Protein AF-A0A847HMN7-F1 (afdb_monomer_lite)

Secondary structure (DSSP, 8-state):
-----TTS-HHHHHHHHHHHHHHHHHHHHHHHHHTT-TTS-STT-------S-TT-HHHHHHHHIIIIIHHHHHHHHTT---EEEE-SSS-HHHHHHHHHHHHHHHGGGEEEEEE-TTS-EEEETHHHHHHHHHHHHHHHHHHHTT-HHHHHHHHHTTT--STTHHHHHHHHHHHHHHTTT-HHHHHHHHHHHGGG-GGGHHHHHHHHHHHHHHTTGGG-TTHHHHHHHHHHHHHHHHHHTT-HHHHHHHHHHHHHHHHHHHHHHHH--------STT--HHHHHHHHH-HHHHHHHHHTT--TTS--HHHHHHHHHHHHHHS---HHHHHHHHHHHHHHHHTHHHHHHHHHSTTTT------GGGS-TTHHHHHHHHHHHTT---TTHHHHHHHHHHHHH-

Radius of gyration: 33.46 Å; chains: 1; bounding box: 68×36×111 Å

Structure (mmCIF, N/CA/C/O backbone):
data_AF-A0A847HMN7-F1
#
_entry.id   AF-A0A847HMN7-F1
#
loop_
_atom_site.group_PDB
_atom_site.id
_atom_site.type_symbol
_atom_site.label_atom_id
_atom_site.label_alt_id
_atom_site.label_comp_id
_atom_site.label_asym_id
_atom_site.label_entity_id
_atom_site.label_seq_id
_atom_site.pdbx_PDB_ins_code
_atom_site.Cartn_x
_atom_site.Cartn_y
_atom_site.Cartn_z
_atom_site.occupancy
_atom_site.B_iso_or_equiv
_atom_site.auth_seq_id
_atom_site.auth_comp_id
_atom_site.auth_asym_id
_atom_site.auth_atom_id
_atom_site.pdbx_PDB_model_num
ATOM 1 N N . MET A 1 1 ? 18.621 6.055 -52.988 1.00 36.50 1 MET A N 1
ATOM 2 C CA . MET A 1 1 ? 18.110 5.891 -54.364 1.00 36.50 1 MET A CA 1
ATOM 3 C C . MET A 1 1 ? 19.294 6.076 -55.290 1.00 36.50 1 MET A C 1
ATOM 5 O O . MET A 1 1 ? 20.127 6.913 -54.981 1.00 36.50 1 MET A O 1
ATOM 9 N N . THR A 1 2 ? 19.431 5.254 -56.323 1.00 37.97 2 THR A N 1
ATOM 10 C CA . THR A 1 2 ? 20.489 5.400 -57.330 1.00 37.97 2 THR A CA 1
ATOM 11 C C . THR A 1 2 ? 20.036 6.397 -58.395 1.00 37.97 2 THR A C 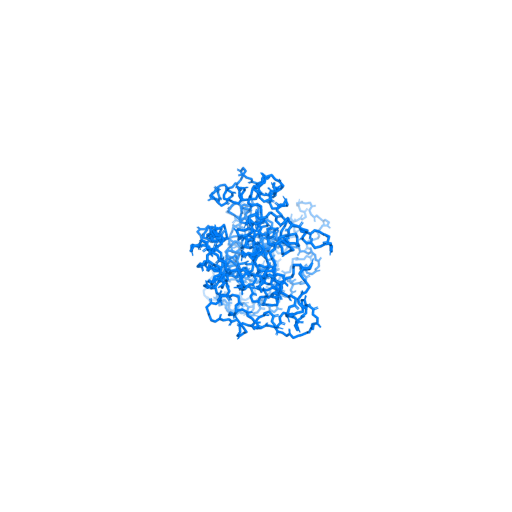1
ATOM 13 O O . THR A 1 2 ? 18.900 6.291 -58.856 1.00 37.97 2 THR A O 1
ATOM 16 N N . ASP A 1 3 ? 20.913 7.319 -58.796 1.00 46.00 3 ASP A N 1
ATOM 17 C CA . ASP A 1 3 ? 20.682 8.338 -59.836 1.00 46.00 3 ASP A CA 1
ATOM 18 C C . ASP A 1 3 ? 20.681 7.722 -61.248 1.00 46.00 3 ASP A C 1
ATOM 20 O O . ASP A 1 3 ? 21.507 8.054 -62.097 1.00 46.00 3 ASP A O 1
ATOM 24 N N . GLN A 1 4 ? 19.796 6.755 -61.498 1.00 49.00 4 GLN A N 1
ATOM 25 C CA . GLN A 1 4 ? 19.669 6.120 -62.809 1.00 49.00 4 GLN A CA 1
ATOM 26 C C . GLN A 1 4 ? 18.448 6.656 -63.575 1.00 49.00 4 GLN A C 1
ATOM 28 O O . GLN A 1 4 ? 17.378 6.808 -62.978 1.00 49.00 4 GLN A O 1
ATOM 33 N N . PRO A 1 5 ? 18.591 6.932 -64.888 1.00 50.81 5 PRO A N 1
ATOM 34 C CA . PRO A 1 5 ? 17.522 7.473 -65.727 1.00 50.81 5 PRO A CA 1
ATOM 35 C C . PRO A 1 5 ? 16.294 6.547 -65.782 1.00 50.81 5 PRO A C 1
ATOM 37 O O . PRO A 1 5 ? 16.408 5.324 -65.664 1.00 50.81 5 PRO A O 1
ATOM 40 N N . GLU A 1 6 ? 15.106 7.134 -65.972 1.00 54.38 6 GLU A N 1
ATOM 41 C CA . GLU A 1 6 ? 13.805 6.446 -65.876 1.00 54.38 6 GLU A CA 1
ATOM 42 C C . GLU A 1 6 ? 13.647 5.237 -66.817 1.00 54.38 6 GLU A C 1
ATOM 44 O O . GLU A 1 6 ? 12.849 4.346 -66.525 1.00 54.38 6 GLU A O 1
ATOM 49 N N . GLU A 1 7 ? 14.452 5.166 -67.880 1.00 53.78 7 GLU A N 1
ATOM 50 C CA . GLU A 1 7 ? 14.444 4.124 -68.915 1.00 53.78 7 GLU A CA 1
ATOM 51 C C . GLU A 1 7 ? 14.971 2.752 -68.452 1.00 53.78 7 GLU A C 1
ATOM 53 O O . GLU A 1 7 ? 14.751 1.745 -69.130 1.00 53.78 7 GLU A O 1
ATOM 58 N N . VAL A 1 8 ? 15.626 2.662 -67.287 1.00 54.75 8 VAL A N 1
ATOM 59 C CA . VAL A 1 8 ? 16.021 1.367 -66.712 1.00 54.75 8 VAL A CA 1
ATOM 60 C C . VAL A 1 8 ? 14.763 0.644 -66.220 1.00 54.75 8 VAL A C 1
ATOM 62 O O . VAL A 1 8 ? 14.203 0.962 -65.163 1.00 54.75 8 VAL A O 1
ATOM 65 N N . GLY A 1 9 ? 14.304 -0.316 -67.031 1.00 49.22 9 GLY A N 1
ATOM 66 C CA . GLY A 1 9 ? 13.054 -1.048 -66.842 1.00 49.22 9 GLY A CA 1
ATOM 67 C C . GLY A 1 9 ? 12.880 -1.596 -65.423 1.00 49.22 9 GLY A C 1
ATOM 68 O O . GLY A 1 9 ? 13.834 -2.042 -64.783 1.00 49.22 9 GLY A O 1
ATOM 69 N N . SER A 1 10 ? 11.634 -1.603 -64.942 1.00 52.94 10 SER A N 1
ATOM 70 C CA . SER A 1 10 ? 11.251 -2.004 -63.575 1.00 52.94 10 SER A CA 1
ATOM 71 C C . SER A 1 10 ? 11.845 -3.344 -63.109 1.00 52.94 10 SER A C 1
ATOM 73 O O . SER A 1 10 ? 12.100 -3.509 -61.918 1.00 52.94 10 SER A O 1
ATOM 75 N N . LYS A 1 11 ? 12.141 -4.263 -64.042 1.00 46.50 11 LYS A N 1
ATOM 76 C CA . LYS A 1 11 ? 12.816 -5.552 -63.800 1.00 46.50 11 LYS A CA 1
ATOM 77 C C . LYS A 1 11 ? 14.248 -5.435 -63.260 1.00 46.50 11 LYS A C 1
ATOM 79 O O . LYS A 1 11 ? 14.636 -6.266 -62.443 1.00 46.50 11 LYS A O 1
ATOM 84 N N . HIS A 1 12 ? 15.021 -4.437 -63.687 1.00 48.88 12 HIS A N 1
ATOM 85 C CA . HIS A 1 12 ? 16.410 -4.254 -63.242 1.00 48.88 12 HIS A CA 1
ATOM 86 C C . HIS A 1 12 ? 16.479 -3.589 -61.858 1.00 48.88 12 HIS A C 1
ATOM 88 O O . HIS A 1 12 ? 17.286 -3.975 -61.015 1.00 48.88 12 HIS A O 1
ATOM 94 N N . ARG A 1 13 ? 15.524 -2.701 -61.543 1.00 50.50 13 ARG A N 1
ATOM 95 C CA . ARG A 1 13 ? 15.425 -2.058 -60.217 1.00 50.50 13 ARG A CA 1
ATOM 96 C C . ARG A 1 13 ? 15.238 -3.067 -59.074 1.00 50.50 13 ARG A C 1
ATOM 98 O O . ARG A 1 13 ? 15.765 -2.863 -57.981 1.00 50.50 13 ARG A O 1
ATOM 105 N N . SER A 1 14 ? 14.510 -4.163 -59.316 1.00 51.00 14 SER A N 1
ATOM 106 C CA . SER A 1 14 ? 14.288 -5.226 -58.323 1.00 51.00 14 SER A CA 1
ATOM 107 C C . SER A 1 14 ? 15.491 -6.159 -58.116 1.00 51.00 14 SER A C 1
ATOM 109 O O . SER A 1 14 ? 15.653 -6.686 -57.017 1.00 51.00 14 SER A O 1
ATOM 111 N N . SER A 1 15 ? 16.342 -6.368 -59.130 1.00 52.03 15 SER A N 1
ATOM 112 C CA . SER A 1 15 ? 17.516 -7.256 -59.038 1.00 52.03 15 SER A CA 1
ATOM 113 C C . SER A 1 15 ? 18.744 -6.570 -58.442 1.00 52.03 15 SER A C 1
ATOM 115 O O . SER A 1 15 ? 19.517 -7.205 -57.725 1.00 52.03 15 SER A O 1
ATOM 117 N N . ASP A 1 16 ? 18.913 -5.271 -58.685 1.00 57.72 16 ASP A N 1
ATOM 118 C CA . ASP A 1 16 ? 20.148 -4.561 -58.335 1.00 57.72 16 ASP A CA 1
ATOM 119 C C . ASP A 1 16 ? 20.355 -4.471 -56.820 1.00 57.72 16 ASP A C 1
ATOM 121 O O . ASP A 1 16 ? 21.456 -4.702 -56.321 1.00 57.72 16 ASP A O 1
ATOM 125 N N . THR A 1 17 ? 19.280 -4.254 -56.056 1.00 63.94 17 THR A N 1
ATOM 126 C CA . THR A 1 17 ? 19.343 -4.211 -54.583 1.00 63.94 17 THR A CA 1
ATOM 127 C C . THR A 1 17 ? 19.784 -5.554 -53.981 1.00 63.94 17 THR A C 1
ATOM 129 O O . THR A 1 17 ? 20.531 -5.581 -53.000 1.00 63.94 17 THR A O 1
ATOM 132 N N . LEU A 1 18 ? 19.384 -6.680 -54.587 1.00 63.62 18 LEU A N 1
ATOM 133 C CA . LEU A 1 18 ? 19.810 -8.016 -54.154 1.00 63.62 18 LEU A CA 1
ATOM 134 C C . LEU A 1 18 ? 21.298 -8.249 -54.446 1.00 63.62 18 LEU A C 1
ATOM 136 O O . LEU A 1 18 ? 22.014 -8.777 -53.593 1.00 63.62 18 LEU A O 1
ATOM 140 N N . HIS A 1 19 ? 21.781 -7.808 -55.610 1.00 73.00 19 HIS A N 1
ATOM 141 C CA . HIS A 1 19 ? 23.199 -7.889 -55.965 1.00 73.00 19 HIS A CA 1
ATOM 142 C C . HIS A 1 19 ? 24.072 -6.996 -55.075 1.00 73.00 19 HIS A C 1
ATOM 144 O O . HIS A 1 19 ? 25.121 -7.444 -54.610 1.00 73.00 19 HIS A O 1
ATOM 150 N N . PHE A 1 20 ? 23.616 -5.789 -54.725 1.00 72.88 20 PHE A N 1
ATOM 151 C CA . PHE A 1 20 ? 24.291 -4.958 -53.723 1.00 72.88 20 PHE A CA 1
ATOM 152 C C . PHE A 1 20 ? 24.350 -5.640 -52.352 1.00 72.88 20 PHE A C 1
ATOM 154 O O . PHE A 1 20 ? 25.406 -5.639 -51.723 1.00 72.88 20 PHE A O 1
ATOM 161 N N . GLY A 1 21 ? 23.269 -6.293 -51.911 1.00 74.31 21 GLY A N 1
ATOM 162 C CA . GLY A 1 21 ? 23.272 -7.085 -50.676 1.00 74.31 21 GLY A CA 1
ATOM 163 C C . GLY A 1 21 ? 24.317 -8.209 -50.687 1.00 74.31 21 GLY A C 1
ATOM 164 O O . GLY A 1 21 ? 25.021 -8.420 -49.697 1.00 74.31 21 GLY A O 1
ATOM 165 N N . GLN A 1 22 ? 24.478 -8.897 -51.822 1.00 78.94 22 GLN A N 1
ATOM 166 C CA . GLN A 1 22 ? 25.507 -9.929 -52.004 1.00 78.94 22 GLN A CA 1
ATOM 167 C C . GLN A 1 22 ? 26.929 -9.347 -51.962 1.00 78.94 22 GLN A C 1
ATOM 169 O O . GLN A 1 22 ? 27.802 -9.921 -51.311 1.00 78.94 22 GLN A O 1
ATOM 174 N N . ILE A 1 23 ? 27.159 -8.192 -52.592 1.00 80.75 23 ILE A N 1
ATOM 175 C CA . ILE A 1 23 ? 28.454 -7.494 -52.557 1.00 80.75 23 ILE A CA 1
ATOM 176 C C . ILE A 1 23 ? 28.788 -7.053 -51.127 1.00 80.75 23 ILE A C 1
ATOM 178 O O . ILE A 1 23 ? 29.887 -7.325 -50.643 1.00 80.75 23 ILE A O 1
ATOM 182 N N . ILE A 1 24 ? 27.833 -6.441 -50.419 1.00 78.25 24 ILE A N 1
ATOM 183 C CA . ILE A 1 24 ? 27.992 -6.030 -49.017 1.00 78.25 24 ILE A CA 1
ATOM 184 C C . ILE A 1 24 ? 28.368 -7.233 -48.149 1.00 78.25 24 ILE A C 1
ATOM 186 O O . ILE A 1 24 ? 29.303 -7.149 -47.355 1.00 78.25 24 ILE A O 1
ATOM 190 N N . LYS A 1 25 ? 27.702 -8.380 -48.337 1.00 81.06 25 LYS A N 1
ATOM 191 C CA . LYS A 1 25 ? 28.021 -9.620 -47.618 1.00 81.06 25 LYS A CA 1
ATOM 192 C C . LYS A 1 25 ? 29.473 -10.065 -47.832 1.00 81.06 25 LYS A C 1
ATOM 194 O O . LYS A 1 25 ? 30.135 -10.446 -46.866 1.00 81.06 25 LYS A O 1
ATOM 199 N N . ILE A 1 26 ? 29.979 -9.998 -49.065 1.00 81.62 26 ILE A N 1
ATOM 200 C CA . ILE A 1 26 ? 31.374 -10.342 -49.383 1.00 81.62 26 ILE A CA 1
ATOM 201 C C . ILE A 1 26 ? 32.341 -9.370 -48.694 1.00 81.62 26 ILE A C 1
ATOM 203 O O . ILE A 1 26 ? 33.281 -9.810 -48.028 1.00 81.62 26 ILE A O 1
ATOM 207 N N . LEU A 1 27 ? 32.101 -8.062 -48.824 1.00 82.31 27 LEU A N 1
ATOM 208 C CA . LEU A 1 27 ? 32.970 -7.020 -48.269 1.00 82.31 27 LEU A CA 1
ATOM 209 C C . LEU A 1 27 ? 33.026 -7.069 -46.738 1.00 82.31 27 LEU A C 1
ATOM 211 O O . LEU A 1 27 ? 34.116 -7.039 -46.165 1.00 82.31 27 LEU A O 1
ATOM 215 N N . LEU A 1 28 ? 31.876 -7.234 -46.078 1.00 78.31 28 LEU A N 1
ATOM 216 C CA . LEU A 1 28 ? 31.811 -7.407 -44.627 1.00 78.31 28 LEU A CA 1
ATOM 217 C C . LEU A 1 28 ? 32.608 -8.637 -44.192 1.00 78.31 28 LEU A C 1
ATOM 219 O O . LEU A 1 28 ? 33.440 -8.539 -43.295 1.00 78.31 28 LEU A O 1
ATOM 223 N N . GLY A 1 29 ? 32.430 -9.780 -44.863 1.00 77.81 29 GLY A N 1
ATOM 224 C CA . GLY A 1 29 ? 33.186 -10.995 -44.551 1.00 77.81 29 GLY A CA 1
ATOM 225 C C . GLY A 1 29 ? 34.707 -10.802 -44.630 1.00 77.81 29 GLY A C 1
ATOM 226 O O . GLY A 1 29 ? 35.440 -11.306 -43.779 1.00 77.81 29 GLY A O 1
ATOM 227 N N . GLN A 1 30 ? 35.194 -10.035 -45.610 1.00 80.94 30 GLN A N 1
ATOM 228 C CA . GLN A 1 30 ? 36.615 -9.681 -45.712 1.00 80.94 30 GLN A CA 1
ATOM 229 C C . GLN A 1 30 ? 37.063 -8.751 -44.575 1.00 80.94 30 GLN A C 1
ATOM 231 O O . GLN A 1 30 ? 38.143 -8.942 -44.015 1.00 80.94 30 GLN A O 1
ATOM 236 N N . GLN A 1 31 ? 36.239 -7.767 -44.212 1.00 78.75 31 GLN A N 1
ATOM 237 C CA . GLN A 1 31 ? 36.531 -6.826 -43.132 1.00 78.75 31 GLN A CA 1
ATOM 238 C C . GLN A 1 31 ? 36.591 -7.516 -41.760 1.00 78.75 31 GLN A C 1
ATOM 240 O O . GLN A 1 31 ? 37.542 -7.286 -41.016 1.00 78.75 31 GLN A O 1
ATOM 245 N N . TYR A 1 32 ? 35.657 -8.422 -41.450 1.00 76.69 32 TYR A N 1
ATOM 246 C CA . TYR A 1 32 ? 35.681 -9.216 -40.211 1.00 76.69 32 TYR A CA 1
ATOM 247 C C . TYR A 1 32 ? 36.960 -10.051 -40.081 1.00 76.69 32 TYR A C 1
ATOM 249 O O . TYR A 1 32 ? 37.575 -10.071 -39.014 1.00 76.69 32 TYR A O 1
ATOM 257 N N . LYS A 1 33 ? 37.409 -10.682 -41.178 1.00 76.31 33 LYS A N 1
ATOM 258 C CA . LYS A 1 33 ? 38.685 -11.415 -41.210 1.00 76.31 33 LYS A CA 1
ATOM 259 C C . LYS A 1 33 ? 39.875 -10.503 -40.907 1.00 76.31 33 LYS A C 1
ATOM 261 O O . LYS A 1 33 ? 40.731 -10.874 -40.112 1.00 76.31 33 LYS A O 1
ATOM 266 N N . ARG A 1 34 ? 39.917 -9.305 -41.504 1.00 79.88 34 ARG A N 1
ATOM 267 C CA . ARG A 1 34 ? 40.986 -8.315 -41.260 1.00 79.88 34 ARG A CA 1
ATOM 268 C C . ARG A 1 34 ? 41.031 -7.837 -39.808 1.00 79.88 34 ARG A C 1
ATOM 270 O O . ARG A 1 34 ? 42.115 -7.602 -39.295 1.00 79.88 34 ARG A O 1
ATOM 277 N N . LEU A 1 35 ? 39.877 -7.718 -39.154 1.00 79.50 35 LEU A N 1
ATOM 278 C CA . LEU A 1 35 ? 39.758 -7.294 -37.754 1.00 79.50 35 LEU A CA 1
ATOM 279 C C . LEU A 1 35 ? 40.042 -8.418 -36.736 1.00 79.50 35 LEU A C 1
ATOM 281 O O . LEU A 1 35 ? 39.839 -8.221 -35.543 1.00 79.50 35 LEU A O 1
ATOM 285 N N . GLY A 1 36 ? 40.505 -9.593 -37.178 1.00 74.19 36 GLY A N 1
ATOM 286 C CA . GLY A 1 36 ? 40.869 -10.692 -36.279 1.00 74.19 36 GLY A CA 1
ATOM 287 C C . GLY A 1 36 ? 39.684 -11.506 -35.755 1.00 74.19 36 GLY A C 1
ATOM 288 O O . GLY A 1 36 ? 39.865 -12.360 -34.895 1.00 74.19 36 GLY A O 1
ATOM 289 N N . PHE A 1 37 ? 38.478 -11.322 -36.303 1.00 70.25 37 PHE A N 1
ATOM 290 C CA . PHE A 1 37 ? 37.310 -12.157 -35.986 1.00 70.25 37 PHE A CA 1
ATOM 291 C C . PHE A 1 37 ? 37.278 -13.461 -36.805 1.00 70.25 37 PHE A C 1
ATOM 293 O O . PHE A 1 37 ? 36.212 -14.024 -37.030 1.00 70.25 37 PHE A O 1
ATOM 300 N N . ALA A 1 38 ? 38.434 -13.939 -37.279 1.00 57.97 38 ALA A N 1
ATOM 301 C CA . ALA A 1 38 ? 38.554 -15.015 -38.264 1.00 57.97 38 ALA A CA 1
ATOM 302 C C . ALA A 1 38 ? 37.885 -16.340 -37.839 1.00 57.97 38 ALA A C 1
ATOM 304 O O . ALA A 1 38 ? 37.349 -17.034 -38.702 1.00 57.97 38 ALA A O 1
ATOM 305 N N . ASP A 1 39 ? 37.838 -16.624 -36.532 1.00 56.91 39 ASP A N 1
ATOM 306 C CA . ASP A 1 39 ? 37.254 -17.847 -35.954 1.00 56.91 39 ASP A CA 1
ATOM 307 C C . ASP A 1 39 ? 35.804 -17.669 -35.458 1.00 56.91 39 ASP A C 1
ATOM 309 O O . ASP A 1 39 ? 35.165 -18.623 -35.014 1.00 56.91 39 ASP A O 1
ATOM 313 N N . LYS A 1 40 ? 35.259 -16.445 -35.523 1.00 54.31 40 LYS A N 1
ATOM 314 C CA . LYS A 1 40 ? 33.846 -16.147 -35.246 1.00 54.31 40 LYS A CA 1
ATOM 315 C C . LYS A 1 40 ? 33.191 -15.822 -36.576 1.00 54.31 40 LYS A C 1
ATOM 317 O O . LYS A 1 40 ? 33.310 -14.705 -37.074 1.00 54.31 40 L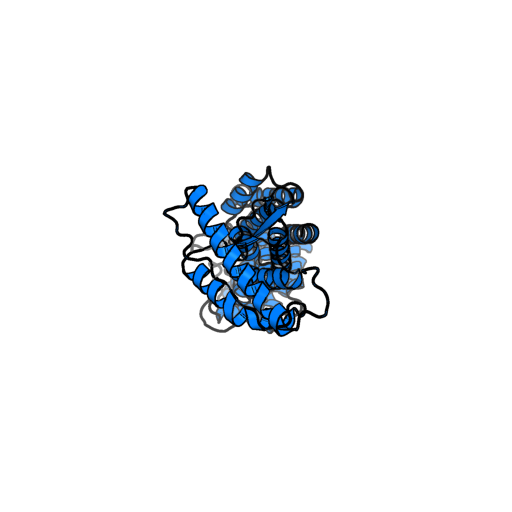YS A O 1
ATOM 322 N N . PRO A 1 41 ? 32.580 -16.811 -37.215 1.00 47.16 41 PRO A N 1
ATOM 323 C CA . PRO A 1 41 ? 32.449 -16.785 -38.645 1.00 47.16 41 PRO A CA 1
ATOM 324 C C . PRO A 1 41 ? 31.547 -15.636 -39.097 1.00 47.16 41 PRO A C 1
ATOM 326 O O . PRO A 1 41 ? 30.495 -15.363 -38.517 1.00 47.16 41 PRO A O 1
ATOM 329 N N . ALA A 1 42 ? 31.892 -15.070 -40.251 1.00 47.66 42 ALA A N 1
ATOM 330 C CA . ALA A 1 42 ? 30.985 -14.352 -41.145 1.00 47.66 42 ALA A CA 1
ATOM 331 C C . ALA A 1 42 ? 29.768 -15.212 -41.611 1.00 47.66 42 ALA A C 1
ATOM 333 O O . ALA A 1 42 ? 29.124 -14.898 -42.611 1.00 47.66 42 ALA A O 1
ATOM 334 N N . GLU A 1 43 ? 29.441 -16.306 -40.907 1.00 49.22 43 GLU A N 1
ATOM 335 C CA . GLU A 1 43 ? 28.469 -17.352 -41.256 1.00 49.22 43 GLU A CA 1
ATOM 336 C C . GLU A 1 43 ? 27.012 -16.984 -40.993 1.00 49.22 43 GLU A C 1
ATOM 338 O O . GLU A 1 43 ? 26.130 -17.767 -41.332 1.00 49.22 43 GLU A O 1
ATOM 343 N N . LYS A 1 44 ? 26.694 -15.807 -40.453 1.00 64.88 44 LYS A N 1
ATOM 344 C CA . LYS A 1 44 ? 25.283 -15.420 -40.271 1.00 64.88 44 LYS A CA 1
ATOM 345 C C . LYS A 1 44 ? 24.926 -14.064 -40.867 1.00 64.88 44 LYS A C 1
ATOM 347 O O . LYS A 1 44 ? 23.998 -13.416 -40.401 1.00 64.88 44 LYS A O 1
ATOM 352 N N . ILE A 1 45 ? 25.614 -13.645 -41.936 1.00 70.81 45 ILE A N 1
ATOM 353 C CA . ILE A 1 45 ? 25.089 -12.566 -42.785 1.00 70.81 45 ILE A CA 1
ATOM 354 C C . ILE A 1 45 ? 23.938 -13.144 -43.617 1.00 70.81 45 ILE A C 1
ATOM 356 O O . ILE A 1 45 ? 24.145 -13.780 -44.660 1.00 70.81 45 ILE A O 1
ATOM 360 N N . GLU A 1 46 ? 22.724 -12.956 -43.114 1.00 77.62 46 GLU A N 1
ATOM 361 C CA . GLU A 1 46 ? 21.474 -13.322 -43.768 1.00 77.62 46 GLU A CA 1
ATOM 362 C C . GLU A 1 46 ? 20.920 -12.121 -44.540 1.00 77.62 46 GLU A C 1
ATOM 364 O O . GLU A 1 46 ? 20.840 -11.013 -44.014 1.00 77.62 46 GLU A O 1
ATOM 369 N N . ILE A 1 47 ? 20.543 -12.344 -45.799 1.00 78.94 47 ILE A N 1
ATOM 370 C CA . ILE A 1 47 ? 19.859 -11.338 -46.613 1.00 78.94 47 ILE A CA 1
ATOM 371 C C . ILE A 1 47 ? 18.369 -11.642 -46.525 1.00 78.94 47 ILE A C 1
ATOM 373 O O . ILE A 1 47 ? 17.937 -12.723 -46.921 1.00 78.94 47 ILE A O 1
ATOM 377 N N . ILE A 1 48 ? 17.597 -10.688 -46.014 1.00 80.00 48 ILE A N 1
ATOM 378 C CA . ILE A 1 48 ? 16.141 -10.793 -45.927 1.00 80.00 48 ILE A CA 1
ATOM 379 C C . ILE A 1 48 ? 15.550 -9.937 -47.041 1.00 80.00 48 ILE A C 1
ATOM 381 O O . ILE A 1 48 ? 15.677 -8.715 -47.031 1.00 80.00 48 ILE A O 1
ATOM 385 N N . SER A 1 49 ? 14.931 -10.590 -48.022 1.00 78.81 49 SER A N 1
ATOM 386 C CA . SER A 1 49 ? 14.204 -9.915 -49.095 1.00 78.81 49 SER A CA 1
ATOM 387 C C . SER A 1 49 ? 12.815 -9.502 -48.619 1.00 78.81 49 SER A C 1
ATOM 389 O O . SER A 1 49 ? 12.117 -10.302 -47.996 1.00 78.81 49 SER A O 1
ATOM 391 N N . ILE A 1 50 ? 12.413 -8.285 -48.966 1.00 76.94 50 ILE A N 1
ATOM 392 C CA . ILE A 1 50 ? 11.092 -7.721 -48.681 1.00 76.94 50 ILE A CA 1
ATOM 393 C C . ILE A 1 50 ? 10.414 -7.478 -50.024 1.00 76.94 50 ILE A C 1
ATOM 395 O O . ILE A 1 50 ? 11.024 -6.892 -50.921 1.00 76.94 50 ILE A O 1
ATOM 399 N N . SER A 1 51 ? 9.188 -7.967 -50.168 1.00 80.75 51 SER A N 1
ATOM 400 C CA . SER A 1 51 ? 8.403 -7.844 -51.399 1.00 80.75 51 SER A CA 1
ATOM 401 C C . SER A 1 51 ? 7.368 -6.718 -51.337 1.00 80.75 51 SER A C 1
ATOM 403 O O . SER A 1 51 ? 6.956 -6.211 -52.381 1.00 80.75 51 SER A O 1
ATOM 405 N N . GLU A 1 52 ? 6.980 -6.300 -50.129 1.00 83.00 52 GLU A N 1
ATOM 406 C CA . GLU A 1 52 ? 6.071 -5.182 -49.897 1.00 83.00 52 GLU A CA 1
ATOM 407 C C . GLU A 1 52 ? 6.677 -3.830 -50.286 1.00 83.00 52 GLU A C 1
ATOM 409 O O . GLU A 1 52 ? 7.895 -3.632 -50.322 1.00 83.00 52 GLU A O 1
ATOM 414 N N . ASN A 1 53 ? 5.797 -2.856 -50.536 1.00 81.31 53 ASN A N 1
ATOM 415 C CA . ASN A 1 53 ? 6.220 -1.493 -50.827 1.00 81.31 53 ASN A CA 1
ATOM 416 C C . ASN A 1 53 ? 6.955 -0.899 -49.609 1.00 81.31 53 ASN A C 1
ATOM 418 O O . ASN A 1 53 ? 6.340 -0.712 -48.553 1.00 81.31 53 ASN A O 1
ATOM 422 N N . PRO A 1 54 ? 8.241 -0.531 -49.746 1.00 78.88 54 PRO A N 1
ATOM 423 C CA . PRO A 1 54 ? 9.058 -0.143 -48.610 1.00 78.88 54 PRO A CA 1
ATOM 424 C C . PRO A 1 54 ? 8.646 1.230 -48.032 1.00 78.88 54 PRO A C 1
ATOM 426 O O . PRO A 1 54 ? 8.990 1.555 -46.901 1.00 78.88 54 PRO A O 1
ATOM 429 N N . THR A 1 55 ? 7.829 2.029 -48.728 1.00 83.94 55 THR A N 1
ATOM 430 C CA . THR A 1 55 ? 7.285 3.281 -48.169 1.00 83.94 55 THR A CA 1
ATOM 431 C C . THR A 1 55 ? 6.031 3.080 -47.310 1.00 83.94 55 THR A C 1
ATOM 433 O O . THR A 1 55 ? 5.665 3.983 -46.556 1.00 83.94 55 THR A O 1
ATOM 436 N N . VAL A 1 56 ? 5.390 1.905 -47.364 1.00 87.38 56 VAL A N 1
ATOM 437 C CA . VAL A 1 56 ? 4.129 1.616 -46.665 1.00 87.38 56 VAL A CA 1
ATOM 438 C C . VAL A 1 56 ? 4.401 0.839 -45.375 1.00 87.38 56 VAL A C 1
ATOM 440 O O . VAL A 1 56 ? 4.562 -0.382 -45.377 1.00 87.38 56 VAL A O 1
ATOM 443 N N . LEU A 1 57 ? 4.397 1.547 -44.240 1.00 87.81 57 LEU A N 1
ATOM 444 C CA . LEU A 1 57 ? 4.734 0.977 -42.928 1.00 87.81 57 LEU A CA 1
ATOM 445 C C . LEU A 1 57 ? 3.873 -0.240 -42.547 1.00 87.81 57 LEU A C 1
ATOM 447 O O . LEU A 1 57 ? 4.385 -1.214 -42.004 1.00 87.81 57 LEU A O 1
ATOM 451 N N . SER A 1 58 ? 2.570 -0.207 -42.829 1.00 89.25 58 SER A N 1
ATOM 452 C CA . SER A 1 58 ? 1.647 -1.291 -42.467 1.00 89.25 58 SER A CA 1
ATOM 453 C C . SER A 1 58 ? 1.907 -2.588 -43.244 1.00 89.25 58 SER A C 1
ATOM 455 O O . SER A 1 58 ? 1.798 -3.671 -42.664 1.00 89.25 58 SER A O 1
ATOM 457 N N . GLY A 1 59 ? 2.277 -2.485 -44.526 1.00 87.75 59 GLY A N 1
ATOM 458 C CA . GLY A 1 59 ? 2.692 -3.620 -45.355 1.00 87.75 59 GLY A CA 1
ATOM 459 C C . GLY A 1 59 ? 3.993 -4.223 -44.833 1.00 87.75 59 GLY A C 1
ATOM 460 O O . GLY A 1 59 ? 4.041 -5.411 -44.511 1.00 87.75 59 GLY A O 1
ATOM 461 N N . LEU A 1 60 ? 4.996 -3.369 -44.602 1.00 88.38 60 LEU A N 1
ATOM 462 C CA . LEU A 1 60 ? 6.279 -3.768 -44.022 1.00 88.38 60 LEU A CA 1
ATOM 463 C C . LEU A 1 60 ? 6.130 -4.471 -42.672 1.00 88.38 60 LEU A C 1
ATOM 465 O O . LEU A 1 60 ? 6.695 -5.543 -42.482 1.00 88.38 60 LEU A O 1
ATOM 469 N N . LEU A 1 61 ? 5.356 -3.912 -41.738 1.00 88.94 61 LEU A N 1
ATOM 470 C CA . LEU A 1 61 ? 5.133 -4.539 -40.433 1.00 88.94 61 LEU A CA 1
ATOM 471 C C . LEU A 1 61 ? 4.513 -5.932 -40.581 1.00 88.94 61 LEU A C 1
ATOM 473 O O . LEU A 1 61 ? 4.948 -6.860 -39.907 1.00 88.94 61 LEU A O 1
ATOM 477 N N . ARG A 1 62 ? 3.541 -6.106 -41.482 1.00 88.19 62 ARG A N 1
ATOM 478 C CA . ARG A 1 62 ? 2.874 -7.396 -41.706 1.00 88.19 62 ARG A CA 1
ATOM 479 C C . ARG A 1 62 ? 3.817 -8.453 -42.281 1.00 88.19 62 ARG A C 1
ATOM 481 O O . ARG A 1 62 ? 3.738 -9.612 -41.872 1.00 88.19 62 ARG A O 1
ATOM 488 N N . GLU A 1 63 ? 4.669 -8.083 -43.233 1.00 88.12 63 GLU A N 1
ATOM 489 C CA . GLU A 1 63 ? 5.636 -9.003 -43.841 1.00 88.12 63 GLU A CA 1
ATOM 490 C C . GLU A 1 63 ? 6.775 -9.325 -42.865 1.00 88.12 63 GLU A C 1
ATOM 492 O O . GLU A 1 63 ? 7.039 -10.495 -42.577 1.00 88.12 63 GLU A O 1
ATOM 497 N N . LEU A 1 64 ? 7.386 -8.296 -42.275 1.00 88.25 64 LEU A N 1
ATOM 498 C CA . LEU A 1 64 ? 8.508 -8.443 -41.350 1.00 88.25 64 LEU A CA 1
ATOM 499 C C . LEU A 1 64 ? 8.113 -9.146 -40.053 1.00 88.25 64 LEU A C 1
ATOM 501 O O . LEU A 1 64 ? 8.915 -9.889 -39.498 1.00 88.25 64 LEU A O 1
ATOM 505 N N . GLN A 1 65 ? 6.882 -8.987 -39.569 1.00 87.38 65 GLN A N 1
ATOM 506 C CA . GLN A 1 65 ? 6.433 -9.708 -38.379 1.00 87.38 65 GLN A CA 1
ATOM 507 C C . GLN A 1 65 ? 6.430 -11.230 -38.595 1.00 87.38 65 GLN A C 1
ATOM 509 O O . GLN A 1 65 ? 6.757 -11.984 -37.680 1.00 87.38 65 GLN A O 1
ATOM 514 N N . LYS A 1 66 ? 6.121 -11.711 -39.807 1.00 84.12 66 LYS A N 1
ATOM 515 C CA . LYS A 1 66 ? 6.142 -13.153 -40.112 1.00 84.12 66 LYS A CA 1
ATOM 516 C C . LYS A 1 66 ? 7.560 -13.727 -40.094 1.00 84.12 66 LYS A C 1
ATOM 518 O O . LYS A 1 66 ? 7.743 -14.894 -39.743 1.00 84.12 66 LYS A O 1
ATOM 523 N N . THR A 1 67 ? 8.553 -12.924 -40.468 1.00 83.12 67 THR A N 1
ATOM 524 C CA . THR A 1 67 ? 9.940 -13.366 -40.664 1.00 83.12 67 THR A CA 1
ATOM 525 C C . THR A 1 67 ? 10.851 -12.954 -39.505 1.00 83.12 67 THR A C 1
ATOM 527 O O . THR A 1 67 ? 11.402 -13.816 -38.820 1.00 83.12 67 THR A O 1
ATOM 530 N N . LEU A 1 68 ? 10.983 -11.655 -39.236 1.00 87.12 68 LEU A N 1
ATOM 531 C CA . LEU A 1 68 ? 11.882 -11.097 -38.224 1.00 87.12 68 LEU A CA 1
ATOM 532 C C . LEU A 1 68 ? 11.424 -11.360 -36.793 1.00 87.12 68 LEU A C 1
ATOM 534 O O . LEU A 1 68 ? 12.252 -11.748 -35.978 1.00 87.12 68 LEU A O 1
ATOM 538 N N . THR A 1 69 ? 10.137 -11.208 -36.460 1.00 85.06 69 THR A N 1
ATOM 539 C CA . THR A 1 69 ? 9.690 -11.417 -35.067 1.00 85.06 69 THR A CA 1
ATOM 540 C C . THR A 1 69 ? 9.947 -12.847 -34.604 1.00 85.06 69 THR A C 1
ATOM 542 O O . THR A 1 69 ? 10.426 -13.052 -33.493 1.00 85.06 69 THR A O 1
ATOM 545 N N . ASN A 1 70 ? 9.711 -13.840 -35.465 1.00 85.06 70 ASN A N 1
ATOM 546 C CA . ASN A 1 70 ? 10.016 -15.236 -35.153 1.00 85.06 70 ASN A CA 1
ATOM 547 C C . ASN A 1 70 ? 11.517 -15.457 -34.920 1.00 85.06 70 ASN A C 1
ATOM 549 O O . ASN A 1 70 ? 11.887 -16.137 -33.964 1.00 85.06 70 ASN A O 1
ATOM 553 N N . LYS A 1 71 ? 12.381 -14.844 -35.738 1.00 88.06 71 LYS A N 1
ATOM 554 C CA . LYS A 1 71 ? 13.839 -14.897 -35.545 1.00 88.06 71 LYS A CA 1
ATOM 555 C C . LYS A 1 71 ? 14.268 -14.225 -34.244 1.00 88.06 71 LYS A C 1
ATOM 557 O O . LYS A 1 71 ? 15.004 -14.826 -33.472 1.00 88.06 71 LYS A O 1
ATOM 562 N N . PHE A 1 72 ? 13.760 -13.029 -33.962 1.00 90.81 72 PHE A N 1
ATOM 563 C CA . PHE A 1 72 ? 14.025 -12.309 -32.717 1.00 90.81 72 PHE A CA 1
ATOM 564 C C . PHE A 1 72 ? 13.608 -13.131 -31.493 1.00 90.81 72 PHE A C 1
ATOM 566 O O . PHE A 1 72 ? 14.385 -13.268 -30.552 1.00 90.81 72 PHE A O 1
ATOM 573 N N . LEU A 1 73 ? 12.422 -13.746 -31.526 1.00 88.12 73 LEU A N 1
ATOM 574 C CA . LEU A 1 73 ? 11.948 -14.623 -30.454 1.00 88.12 73 LEU A CA 1
ATOM 575 C C . LEU A 1 73 ? 12.831 -15.863 -30.287 1.00 88.12 73 LEU A C 1
ATOM 577 O O . LEU A 1 73 ? 13.092 -16.273 -29.159 1.00 88.12 73 LEU A O 1
ATOM 581 N N . GLN A 1 74 ? 13.293 -16.465 -31.385 1.00 88.31 74 GLN A N 1
ATOM 582 C CA . GLN A 1 74 ? 14.229 -17.587 -31.329 1.00 88.31 74 GLN A CA 1
ATOM 583 C C . GLN A 1 74 ? 15.558 -17.167 -30.698 1.00 88.31 74 GLN A C 1
ATOM 585 O O . GLN A 1 74 ? 16.014 -17.834 -29.777 1.00 88.31 74 GLN A O 1
ATOM 590 N N . TRP A 1 75 ? 16.142 -16.044 -31.126 1.00 89.00 75 TRP A N 1
ATOM 591 C CA . TRP A 1 75 ? 17.391 -15.529 -30.557 1.00 89.00 75 TRP A CA 1
ATOM 592 C C . TRP A 1 75 ? 17.260 -15.235 -29.064 1.00 89.00 75 TRP A C 1
ATOM 594 O O . TRP A 1 75 ? 18.100 -15.678 -28.282 1.00 89.00 75 TRP A O 1
ATOM 604 N N . SER A 1 76 ? 16.172 -14.573 -28.667 1.00 86.56 76 SER A N 1
ATOM 605 C CA . SER A 1 76 ? 15.865 -14.303 -27.262 1.00 86.56 76 SER A CA 1
ATOM 606 C C . SER A 1 76 ? 15.774 -15.597 -26.440 1.00 86.56 76 SER A C 1
ATOM 608 O O . SER A 1 76 ? 16.431 -15.726 -25.406 1.00 86.56 76 SER A O 1
ATOM 610 N N . LYS A 1 77 ? 15.058 -16.616 -26.941 1.00 88.12 77 LYS A N 1
ATOM 611 C CA . LYS A 1 77 ? 14.955 -17.939 -26.294 1.00 88.12 77 LYS A CA 1
ATOM 612 C C . LYS A 1 77 ? 16.280 -18.700 -26.237 1.00 88.12 77 LYS A C 1
ATOM 614 O O . LYS A 1 77 ? 16.474 -19.495 -25.324 1.00 88.12 77 LYS A O 1
ATOM 619 N N . SER A 1 78 ? 17.190 -18.461 -27.179 1.00 87.69 78 SER A N 1
ATOM 620 C CA . SER A 1 78 ? 18.547 -19.023 -27.174 1.00 87.69 78 SER A CA 1
ATOM 621 C C . SER A 1 78 ? 19.505 -18.310 -26.208 1.00 87.69 78 SER A C 1
ATOM 623 O O . SER A 1 78 ? 20.689 -18.631 -26.190 1.00 87.69 78 SER A O 1
ATOM 625 N N . GLY A 1 79 ? 19.014 -17.362 -25.402 1.00 86.25 79 GLY A N 1
ATOM 626 C CA . GLY A 1 79 ? 19.795 -16.671 -24.375 1.00 86.25 79 GLY A CA 1
ATOM 627 C C . GLY A 1 79 ? 20.431 -15.359 -24.834 1.00 86.25 79 GLY A C 1
ATOM 628 O O . GLY A 1 79 ? 21.126 -14.722 -24.042 1.00 86.25 79 GLY A O 1
ATOM 629 N N . HIS A 1 80 ? 20.185 -14.912 -26.071 1.00 87.06 80 HIS A N 1
ATOM 630 C CA . HIS A 1 80 ? 20.612 -13.585 -26.512 1.00 87.06 80 HIS A CA 1
ATOM 631 C C . HIS A 1 80 ? 19.693 -12.524 -25.904 1.00 87.06 80 HIS A C 1
ATOM 633 O O . HIS A 1 80 ? 18.544 -12.378 -26.313 1.00 87.06 80 HIS A O 1
ATOM 639 N N . LYS A 1 81 ? 20.200 -11.793 -24.910 1.00 84.94 81 LYS A N 1
ATOM 640 C CA . LYS A 1 81 ? 19.431 -10.756 -24.209 1.00 84.94 81 LYS A CA 1
ATOM 641 C C . LYS A 1 81 ? 19.480 -9.395 -24.896 1.00 84.94 81 LYS A C 1
ATOM 643 O O . LYS A 1 81 ? 18.592 -8.590 -24.661 1.00 84.94 81 LYS A O 1
ATOM 648 N N . GLU A 1 82 ? 20.469 -9.165 -25.755 1.00 89.19 82 GLU A N 1
ATOM 649 C CA . GLU A 1 82 ? 20.709 -7.874 -26.399 1.00 89.19 82 GLU A CA 1
ATOM 650 C C . GLU A 1 82 ? 20.660 -7.976 -27.925 1.00 89.19 82 GLU A C 1
ATOM 652 O O . GLU A 1 82 ? 21.076 -8.978 -28.514 1.00 89.19 82 GLU A O 1
ATOM 657 N N . LEU A 1 83 ? 20.173 -6.910 -28.563 1.00 90.56 83 LEU A N 1
ATOM 658 C CA . LEU A 1 83 ? 20.144 -6.741 -30.010 1.00 90.56 83 LEU A CA 1
ATOM 659 C C . LEU A 1 83 ? 20.660 -5.348 -30.369 1.00 90.56 83 LEU A C 1
ATOM 661 O O . LEU A 1 83 ? 20.038 -4.347 -30.027 1.00 90.56 83 LEU A O 1
ATOM 665 N N . ALA A 1 84 ? 21.754 -5.291 -31.126 1.00 91.44 84 ALA A N 1
ATOM 666 C CA . ALA A 1 84 ? 22.237 -4.054 -31.725 1.00 91.44 84 ALA A CA 1
ATOM 667 C C . ALA A 1 84 ? 21.611 -3.851 -33.115 1.00 91.44 84 ALA A C 1
ATOM 669 O O . ALA A 1 84 ? 21.731 -4.719 -33.982 1.00 91.44 84 ALA A O 1
ATOM 670 N N . LEU A 1 85 ? 20.977 -2.701 -33.351 1.00 92.12 85 LEU A N 1
ATOM 671 C CA . LEU A 1 85 ? 20.457 -2.300 -34.660 1.00 92.12 85 LEU A CA 1
ATOM 672 C C . LEU A 1 85 ? 21.166 -1.045 -35.166 1.00 92.12 85 LEU A C 1
ATOM 674 O O . LEU A 1 85 ? 21.132 -0.003 -34.518 1.00 92.12 85 LEU A O 1
ATOM 678 N N . CYS A 1 86 ? 21.744 -1.122 -36.364 1.00 91.06 86 CYS A N 1
ATOM 679 C CA . CYS A 1 86 ? 22.226 0.055 -37.081 1.00 91.06 86 CYS A CA 1
ATOM 680 C C . CYS A 1 86 ? 21.096 0.634 -37.939 1.00 91.06 86 CYS A C 1
ATOM 682 O O . CYS A 1 86 ? 20.593 -0.048 -38.831 1.00 91.06 86 CYS A O 1
ATOM 684 N N . ILE A 1 87 ? 20.713 1.886 -37.684 1.00 89.62 87 ILE A N 1
ATOM 685 C CA . ILE A 1 87 ? 19.584 2.559 -38.352 1.00 89.62 87 ILE A CA 1
ATOM 686 C C . ILE A 1 87 ? 20.018 3.689 -39.300 1.00 89.62 87 ILE A C 1
ATOM 688 O O . ILE A 1 87 ? 19.193 4.504 -39.712 1.00 89.62 87 ILE A O 1
ATOM 692 N N . THR A 1 88 ? 21.308 3.756 -39.651 1.00 88.62 88 THR A N 1
ATOM 693 C CA . THR A 1 88 ? 21.834 4.752 -40.607 1.00 88.62 88 THR A CA 1
ATOM 694 C C . THR A 1 88 ? 21.536 4.397 -42.058 1.00 88.62 88 THR A C 1
ATOM 696 O O . THR A 1 88 ? 21.244 5.280 -42.858 1.00 88.62 88 THR A O 1
ATOM 699 N N . GLY A 1 89 ? 21.634 3.116 -42.414 1.00 82.69 89 GLY A N 1
ATOM 700 C CA . GLY A 1 89 ? 21.380 2.650 -43.775 1.00 82.69 89 GLY A CA 1
ATOM 701 C C . GLY A 1 89 ? 19.900 2.377 -44.031 1.00 82.69 89 GLY A C 1
ATOM 702 O O . GLY A 1 89 ? 19.135 2.128 -43.103 1.00 82.69 89 GLY A O 1
ATOM 703 N N . GLY A 1 90 ? 19.511 2.362 -45.305 1.00 83.94 90 GLY A N 1
ATOM 704 C CA . GLY A 1 90 ? 18.149 2.031 -45.720 1.00 83.94 90 GLY A CA 1
ATOM 705 C C . GLY A 1 90 ? 17.191 3.219 -45.692 1.00 83.94 90 GLY A C 1
ATOM 706 O O . GLY A 1 90 ? 17.581 4.372 -45.526 1.00 83.94 90 GLY A O 1
ATOM 707 N N . ILE A 1 91 ? 15.915 2.932 -45.929 1.00 86.62 91 ILE A N 1
ATOM 708 C CA . ILE A 1 91 ? 14.862 3.948 -45.926 1.00 86.62 91 ILE A CA 1
ATOM 709 C C . ILE A 1 91 ? 14.254 4.107 -44.516 1.00 86.62 91 ILE A C 1
ATOM 711 O O . ILE A 1 91 ? 14.104 3.107 -43.805 1.00 86.62 91 ILE A O 1
ATOM 715 N N . PRO A 1 92 ? 13.828 5.321 -44.114 1.00 87.56 92 PRO A N 1
ATOM 716 C CA . PRO A 1 92 ? 13.325 5.579 -42.761 1.00 87.56 92 PRO A CA 1
ATOM 717 C C . PRO A 1 92 ? 12.194 4.642 -42.322 1.00 87.56 92 PRO A C 1
ATOM 719 O O . PRO A 1 92 ? 12.236 4.110 -41.217 1.00 87.56 92 PRO A O 1
ATOM 722 N N . THR A 1 93 ? 11.225 4.370 -43.202 1.00 89.44 93 THR A N 1
ATOM 723 C CA . THR A 1 93 ? 10.070 3.513 -42.893 1.00 89.44 93 THR A CA 1
ATOM 724 C C . THR A 1 93 ? 10.474 2.082 -42.531 1.00 89.44 93 THR A C 1
ATOM 726 O O . THR A 1 93 ? 9.901 1.498 -41.610 1.00 89.44 93 THR A O 1
ATOM 729 N N . LEU A 1 94 ? 11.483 1.521 -43.209 1.00 89.31 94 LEU A N 1
ATOM 730 C CA . LEU A 1 94 ? 12.007 0.193 -42.890 1.00 89.31 94 LEU A CA 1
ATOM 731 C C . LEU A 1 94 ? 12.691 0.191 -41.522 1.00 89.31 94 LEU A C 1
ATOM 733 O O . LEU A 1 94 ? 12.430 -0.696 -40.710 1.00 89.31 94 LEU A O 1
ATOM 737 N N . ASN A 1 95 ? 13.509 1.209 -41.249 1.00 90.56 95 ASN A N 1
ATOM 738 C CA . ASN A 1 95 ? 14.202 1.345 -39.969 1.00 90.56 95 ASN A CA 1
ATOM 739 C C . ASN A 1 95 ? 13.195 1.458 -38.817 1.00 90.56 95 ASN A C 1
ATOM 741 O O . ASN A 1 95 ? 13.329 0.752 -37.819 1.00 90.56 95 ASN A O 1
ATOM 745 N N . SER A 1 96 ? 12.130 2.249 -38.988 1.00 89.38 96 SER A N 1
ATOM 746 C CA . SER A 1 96 ? 11.027 2.329 -38.026 1.00 89.38 96 SER A CA 1
ATOM 747 C C . SER A 1 96 ? 10.322 0.983 -37.829 1.00 89.38 96 SER A C 1
ATOM 749 O O . SER A 1 96 ? 10.073 0.592 -36.691 1.00 89.38 96 SER A O 1
ATOM 751 N N . ALA A 1 97 ? 10.026 0.245 -38.906 1.00 91.00 97 ALA A N 1
ATOM 752 C CA . ALA A 1 97 ? 9.362 -1.057 -38.816 1.00 91.00 97 ALA A CA 1
ATOM 753 C C . ALA A 1 97 ? 10.199 -2.081 -38.031 1.00 91.00 97 ALA A C 1
ATOM 755 O O . ALA A 1 97 ? 9.689 -2.732 -37.119 1.00 91.00 97 ALA A O 1
ATOM 756 N N . VAL A 1 98 ? 11.492 -2.201 -38.351 1.00 90.88 98 VAL A N 1
ATOM 757 C CA . VAL A 1 98 ? 12.405 -3.128 -37.666 1.00 90.88 98 VAL A CA 1
ATOM 758 C C . VAL A 1 98 ? 12.587 -2.725 -36.204 1.00 90.88 98 VAL A C 1
ATOM 760 O O . VAL A 1 98 ? 12.508 -3.590 -35.335 1.00 90.88 98 VAL A O 1
ATOM 763 N N . MET A 1 99 ? 12.754 -1.429 -35.922 1.00 90.25 99 MET A N 1
ATOM 764 C CA . MET A 1 99 ? 12.876 -0.905 -34.559 1.00 90.25 99 MET A CA 1
ATOM 765 C C . MET A 1 99 ? 11.648 -1.248 -33.704 1.00 90.25 99 MET A C 1
ATOM 767 O O . MET A 1 99 ? 11.809 -1.760 -32.600 1.00 90.25 99 MET A O 1
ATOM 771 N N . LEU A 1 100 ? 10.430 -1.046 -34.223 1.00 88.62 100 LEU A N 1
ATOM 772 C CA . LEU A 1 100 ? 9.182 -1.378 -33.519 1.00 88.62 100 LEU A CA 1
ATOM 773 C C . LEU A 1 100 ? 9.031 -2.883 -33.245 1.00 88.62 100 LEU A C 1
ATOM 775 O O . LEU A 1 100 ? 8.520 -3.285 -32.200 1.00 88.62 100 LEU A O 1
ATOM 779 N N . LEU A 1 101 ? 9.445 -3.736 -34.184 1.00 90.44 101 LEU A N 1
ATOM 780 C CA . LEU A 1 101 ? 9.396 -5.188 -33.991 1.00 90.44 101 LEU A CA 1
ATOM 781 C C . LEU A 1 101 ? 10.465 -5.666 -33.004 1.00 90.44 101 LEU A C 1
ATOM 783 O O . LEU A 1 101 ? 10.202 -6.562 -32.203 1.00 90.44 101 LEU A O 1
ATOM 787 N N . ALA A 1 102 ? 11.655 -5.073 -33.056 1.00 90.62 102 ALA A N 1
ATOM 788 C CA . ALA A 1 102 ? 12.761 -5.388 -32.167 1.00 90.62 102 ALA A CA 1
ATOM 789 C C . ALA A 1 102 ? 12.486 -4.951 -30.724 1.00 90.62 102 ALA A C 1
ATOM 791 O O . ALA A 1 102 ? 12.714 -5.739 -29.806 1.00 90.62 102 ALA A O 1
ATOM 792 N N . SER A 1 103 ? 11.938 -3.748 -30.517 1.00 86.62 103 SER A N 1
ATOM 793 C CA . SER A 1 103 ? 11.647 -3.214 -29.179 1.00 86.62 103 SER A CA 1
ATOM 794 C C . SER A 1 103 ? 10.633 -4.074 -28.427 1.00 86.62 103 SER A C 1
ATOM 796 O O . SER A 1 103 ? 10.776 -4.301 -27.229 1.00 86.62 103 SER A O 1
ATOM 798 N N . ARG A 1 104 ? 9.665 -4.663 -29.141 1.00 84.62 104 ARG A N 1
ATOM 799 C CA . ARG A 1 104 ? 8.696 -5.613 -28.572 1.00 84.62 104 ARG A CA 1
ATOM 800 C C . ARG A 1 104 ? 9.328 -6.886 -28.010 1.00 84.62 104 ARG A C 1
ATOM 802 O O . ARG A 1 104 ? 8.775 -7.457 -27.072 1.00 84.62 104 ARG A O 1
ATOM 809 N N . VAL A 1 105 ? 10.431 -7.353 -28.597 1.00 88.06 105 VAL A N 1
ATOM 810 C CA . VAL A 1 105 ? 11.069 -8.622 -28.217 1.00 88.06 105 VAL A CA 1
ATOM 811 C C . VAL A 1 105 ? 12.212 -8.402 -27.234 1.00 88.06 105 VAL A C 1
ATOM 813 O O . VAL A 1 105 ? 12.261 -9.074 -26.208 1.00 88.06 105 VAL A O 1
ATOM 816 N N . PHE A 1 106 ? 13.114 -7.467 -27.534 1.00 87.00 106 PHE A N 1
ATOM 817 C CA . PHE A 1 106 ? 14.337 -7.262 -26.759 1.00 87.00 106 PHE A CA 1
ATOM 818 C C . PHE A 1 106 ? 14.192 -6.216 -25.651 1.00 87.00 106 PHE A C 1
ATOM 820 O O . PHE A 1 106 ? 14.959 -6.277 -24.697 1.00 87.00 106 PHE A O 1
ATOM 827 N N . LYS A 1 107 ? 13.197 -5.315 -25.720 1.00 82.50 107 LYS A N 1
ATOM 828 C CA . LYS A 1 107 ? 12.934 -4.276 -24.704 1.00 82.50 107 LYS A CA 1
ATOM 829 C C . LYS A 1 107 ? 14.229 -3.546 -24.301 1.00 82.50 107 LYS A C 1
ATOM 831 O O . LYS A 1 107 ? 14.871 -2.984 -25.184 1.00 82.50 107 LYS A O 1
ATOM 836 N N . SER A 1 108 ? 14.642 -3.639 -23.034 1.00 77.56 108 SER A N 1
ATOM 837 C CA . SER A 1 108 ? 15.875 -3.053 -22.482 1.00 77.56 108 SER A CA 1
ATOM 838 C C . SER A 1 108 ? 17.170 -3.529 -23.141 1.00 77.56 108 SER A C 1
ATOM 840 O O . SER A 1 108 ? 18.196 -2.849 -23.112 1.00 77.56 108 SER A O 1
ATOM 842 N N . GLY A 1 109 ? 17.133 -4.696 -23.782 1.00 85.50 109 GLY A N 1
ATOM 843 C CA . GLY A 1 109 ? 18.245 -5.240 -24.548 1.00 85.50 109 GLY A CA 1
ATOM 844 C C . GLY A 1 109 ? 18.411 -4.635 -25.943 1.00 85.50 109 GLY A C 1
ATOM 845 O O . GLY A 1 109 ? 19.378 -4.963 -26.629 1.00 85.50 109 GLY A O 1
ATOM 846 N N . LEU A 1 110 ? 17.489 -3.791 -26.415 1.00 89.88 110 LEU A N 1
ATOM 847 C CA . LEU A 1 110 ? 17.620 -3.148 -27.720 1.00 89.88 110 LEU A CA 1
ATOM 848 C C . LEU A 1 110 ? 18.605 -1.975 -27.649 1.00 89.88 110 LEU A C 1
ATOM 850 O O . LEU A 1 110 ? 18.383 -1.014 -26.921 1.00 89.88 110 LEU A O 1
ATOM 854 N N . LYS A 1 111 ? 19.657 -2.014 -28.470 1.00 90.75 111 LYS A N 1
ATOM 855 C CA . LYS A 1 111 ? 20.636 -0.930 -28.608 1.00 90.75 111 LYS A CA 1
ATOM 856 C C . LYS A 1 111 ? 20.644 -0.409 -30.035 1.00 90.75 111 LYS A C 1
ATOM 858 O O . LYS A 1 111 ? 20.881 -1.159 -30.981 1.00 90.75 111 LYS A O 1
ATOM 863 N N . LEU A 1 112 ? 20.358 0.877 -30.202 1.00 92.62 112 LEU A N 1
ATOM 864 C CA . LEU A 1 112 ? 20.372 1.520 -31.511 1.00 92.62 112 LEU A CA 1
ATOM 865 C C . LEU A 1 112 ? 21.720 2.184 -31.748 1.00 92.62 112 LEU A C 1
ATOM 867 O O . LEU A 1 112 ? 22.301 2.778 -30.845 1.00 92.62 112 LEU A O 1
ATOM 871 N N . TYR A 1 113 ? 22.195 2.096 -32.982 1.00 92.69 113 TYR A N 1
ATOM 872 C CA . TYR A 1 113 ? 23.430 2.717 -33.426 1.00 92.69 113 TYR A CA 1
ATOM 873 C C . TYR A 1 113 ? 23.203 3.493 -34.716 1.00 92.69 113 TYR A C 1
ATOM 875 O O . TYR A 1 113 ? 22.462 3.069 -35.611 1.00 92.69 113 TYR A O 1
ATOM 883 N N . ARG A 1 114 ? 23.917 4.606 -34.835 1.00 91.88 114 ARG A N 1
ATOM 884 C CA . ARG A 1 114 ? 24.113 5.329 -36.086 1.00 91.88 114 ARG A CA 1
ATOM 885 C C . ARG A 1 114 ? 25.584 5.352 -36.443 1.00 91.88 114 ARG A C 1
ATOM 887 O O . ARG A 1 114 ? 26.441 5.319 -35.576 1.00 91.88 114 ARG A O 1
ATOM 894 N N . VAL A 1 115 ? 25.863 5.422 -37.728 1.00 91.69 115 VAL A N 1
ATOM 895 C CA . VAL A 1 115 ? 27.179 5.639 -38.311 1.00 91.69 115 VAL A CA 1
ATOM 896 C C . VAL A 1 115 ? 27.229 7.073 -38.834 1.00 91.69 115 VAL A C 1
ATOM 898 O O . VAL A 1 115 ? 26.292 7.505 -39.508 1.00 91.69 115 VAL A O 1
ATOM 901 N N . ASN A 1 116 ? 28.276 7.818 -38.484 1.00 89.44 116 ASN A N 1
ATOM 902 C CA . ASN A 1 116 ? 28.522 9.161 -39.020 1.00 89.44 116 ASN A CA 1
ATOM 903 C C . ASN A 1 116 ? 29.276 9.110 -40.362 1.00 89.44 116 ASN A C 1
ATOM 905 O O . ASN A 1 116 ? 29.707 8.045 -40.804 1.00 89.44 116 ASN A O 1
ATOM 909 N N . ASP A 1 117 ? 29.498 10.271 -40.978 1.00 86.44 117 ASP A N 1
ATOM 910 C CA . ASP A 1 117 ? 30.177 10.383 -42.280 1.00 86.44 117 ASP A CA 1
ATOM 911 C C . ASP A 1 117 ? 31.632 9.879 -42.260 1.00 86.44 117 ASP A C 1
ATOM 913 O O . ASP A 1 117 ? 32.170 9.474 -43.287 1.00 86.44 117 ASP A O 1
ATOM 917 N N . ASN A 1 118 ? 32.254 9.826 -41.077 1.00 86.69 118 ASN A N 1
ATOM 918 C CA . ASN A 1 118 ? 33.599 9.282 -40.876 1.00 86.69 118 ASN A CA 1
ATOM 919 C C . ASN A 1 118 ? 33.605 7.753 -40.678 1.00 86.69 118 ASN A C 1
ATOM 921 O O . ASN A 1 118 ? 34.651 7.171 -40.394 1.00 86.69 118 ASN A O 1
ATOM 925 N N . GLY A 1 119 ? 32.448 7.092 -40.786 1.00 83.06 119 GLY A N 1
ATOM 926 C CA . GLY A 1 119 ? 32.310 5.646 -40.619 1.00 83.06 119 GLY A CA 1
ATOM 927 C C . GLY A 1 119 ? 32.322 5.165 -39.164 1.00 83.06 119 GLY A C 1
ATOM 928 O O . GLY A 1 119 ? 32.402 3.960 -38.926 1.00 83.06 119 GLY A O 1
ATOM 929 N N . LEU A 1 120 ? 32.233 6.068 -38.182 1.00 87.88 120 LEU A N 1
ATOM 930 C CA . LEU A 1 120 ? 32.203 5.715 -36.762 1.00 87.88 120 LEU A CA 1
ATOM 931 C C . LEU A 1 120 ? 30.771 5.457 -36.300 1.00 87.88 120 LEU A C 1
ATOM 933 O O . LEU A 1 120 ? 29.890 6.297 -36.492 1.00 87.88 120 LEU A O 1
ATOM 937 N N . ALA A 1 121 ? 30.563 4.307 -35.655 1.00 90.56 121 ALA A N 1
ATOM 938 C CA . ALA A 1 121 ? 29.300 3.964 -35.018 1.00 90.56 121 ALA A CA 1
ATOM 939 C C . ALA A 1 121 ? 29.193 4.608 -33.626 1.00 90.56 121 ALA A C 1
ATOM 941 O O . ALA A 1 121 ? 30.124 4.523 -32.826 1.00 90.56 121 ALA A O 1
ATOM 942 N N . PHE A 1 122 ? 28.050 5.212 -33.322 1.00 90.75 122 PHE A N 1
ATOM 943 C CA . PHE A 1 122 ? 27.725 5.814 -32.033 1.00 90.75 122 PHE A CA 1
ATOM 944 C C . PHE A 1 122 ? 26.305 5.411 -31.604 1.00 90.75 122 PHE A C 1
ATOM 946 O O . PHE A 1 122 ? 25.455 5.178 -32.471 1.00 90.75 122 PHE A O 1
ATOM 953 N N . PRO A 1 123 ? 26.042 5.272 -30.292 1.00 90.62 123 PRO A N 1
ATOM 954 C CA . PRO A 1 123 ? 24.726 4.889 -29.795 1.00 90.62 123 PRO A CA 1
ATOM 955 C C . PRO A 1 123 ? 23.692 5.986 -30.074 1.00 90.62 123 PRO A C 1
ATOM 957 O O . PRO A 1 123 ? 23.981 7.175 -29.947 1.00 90.62 123 PRO A O 1
ATOM 960 N N . ASP A 1 124 ? 22.484 5.574 -30.444 1.00 88.62 124 ASP A N 1
ATOM 961 C CA . ASP A 1 124 ? 21.319 6.446 -30.568 1.00 88.62 124 ASP A CA 1
ATOM 962 C C . ASP A 1 124 ? 20.412 6.247 -29.335 1.00 88.62 124 ASP A C 1
ATOM 964 O O . ASP A 1 124 ? 19.947 5.124 -29.107 1.00 88.62 124 ASP A O 1
ATOM 968 N N . PRO A 1 125 ? 20.147 7.304 -28.541 1.00 85.88 125 PRO A N 1
ATOM 969 C CA . PRO A 1 125 ? 19.395 7.198 -27.290 1.00 85.88 125 PRO A CA 1
ATOM 970 C C . PRO A 1 125 ? 17.899 6.917 -27.489 1.00 85.88 125 PRO A C 1
ATOM 972 O O . PRO A 1 125 ? 17.193 6.680 -26.514 1.00 85.88 125 PRO A O 1
ATOM 975 N N . VAL A 1 126 ? 17.383 6.935 -28.724 1.00 84.50 126 VAL A N 1
ATOM 976 C CA . VAL A 1 126 ? 15.946 6.789 -29.003 1.00 84.50 126 VAL A CA 1
ATOM 977 C C . VAL A 1 126 ? 15.345 5.507 -28.411 1.00 84.50 126 VAL A C 1
ATOM 979 O O . VAL A 1 126 ? 14.220 5.548 -27.920 1.00 84.50 126 VAL A O 1
ATOM 982 N N . ALA A 1 127 ? 16.060 4.375 -28.425 1.00 79.50 127 ALA A N 1
ATOM 983 C CA . ALA A 1 127 ? 15.543 3.144 -27.811 1.00 79.50 127 ALA A CA 1
ATOM 984 C C . ALA A 1 127 ? 15.429 3.253 -26.288 1.00 79.50 127 ALA A C 1
ATOM 986 O O . ALA A 1 127 ? 14.407 2.843 -25.737 1.00 79.50 127 ALA A O 1
ATOM 987 N N . ASP A 1 128 ? 16.432 3.844 -25.638 1.00 82.06 128 ASP A N 1
ATOM 988 C CA . ASP A 1 128 ? 16.416 4.058 -24.192 1.00 82.06 128 ASP A CA 1
ATOM 989 C C . ASP A 1 128 ? 15.279 5.037 -23.815 1.00 82.06 128 ASP A C 1
ATOM 991 O O . ASP A 1 128 ? 14.570 4.822 -22.835 1.00 82.06 128 ASP A O 1
ATOM 995 N N . GLU A 1 129 ? 15.013 6.066 -24.630 1.00 84.69 129 GLU A N 1
ATOM 996 C CA . GLU A 1 129 ? 13.891 6.993 -24.408 1.00 84.69 129 GLU A CA 1
ATOM 997 C C . GLU A 1 129 ? 12.512 6.337 -24.584 1.00 84.69 129 GLU A C 1
ATOM 999 O O . GLU A 1 129 ? 11.610 6.590 -23.782 1.00 84.69 129 GLU A O 1
ATOM 1004 N N . PHE A 1 130 ? 12.335 5.456 -25.577 1.00 82.19 130 PHE A N 1
ATOM 1005 C CA . PHE A 1 130 ? 11.092 4.686 -25.720 1.00 82.19 130 PHE A CA 1
ATOM 1006 C C . PHE A 1 130 ? 10.834 3.793 -24.507 1.00 82.19 130 PHE A C 1
ATOM 1008 O O . PHE A 1 130 ? 9.700 3.701 -24.037 1.00 82.19 130 PHE A O 1
ATOM 1015 N N . GLU A 1 131 ? 11.877 3.143 -23.994 1.00 81.56 131 GLU A N 1
ATOM 1016 C CA . GLU A 1 131 ? 11.768 2.318 -22.798 1.00 81.56 131 GLU A CA 1
ATOM 1017 C C . GLU A 1 131 ? 11.395 3.148 -21.567 1.00 81.56 131 GLU A C 1
ATOM 1019 O O . GLU A 1 131 ? 10.493 2.766 -20.816 1.00 81.56 131 GLU A O 1
ATOM 1024 N N . LYS A 1 132 ? 12.046 4.300 -21.373 1.00 87.69 132 LYS A N 1
ATOM 1025 C CA . LYS A 1 132 ? 11.711 5.217 -20.280 1.00 87.69 132 LYS A CA 1
ATOM 1026 C C . LYS A 1 132 ? 10.268 5.688 -20.393 1.00 87.69 132 LYS A C 1
ATOM 1028 O O . LYS A 1 132 ? 9.570 5.709 -19.387 1.00 87.69 132 LYS A O 1
ATOM 1033 N N . GLN A 1 133 ? 9.792 6.028 -21.590 1.00 88.12 133 GLN A N 1
ATOM 1034 C CA . GLN A 1 133 ? 8.407 6.453 -21.798 1.00 88.12 133 GLN A CA 1
ATOM 1035 C C . GLN A 1 133 ? 7.392 5.334 -21.498 1.00 88.12 133 GLN A C 1
ATOM 1037 O O . GLN A 1 133 ? 6.380 5.595 -20.848 1.00 88.12 133 GLN A O 1
ATOM 1042 N N . ASP A 1 134 ? 7.669 4.095 -21.914 1.00 87.06 134 ASP A N 1
ATOM 1043 C CA . ASP A 1 134 ? 6.854 2.921 -21.565 1.00 87.06 134 ASP A CA 1
ATOM 1044 C C . ASP A 1 134 ? 6.806 2.709 -20.045 1.00 87.06 134 ASP A C 1
ATOM 1046 O O . ASP A 1 134 ? 5.732 2.586 -19.454 1.00 87.06 134 ASP A O 1
ATOM 1050 N N . LEU A 1 135 ? 7.967 2.754 -19.383 1.00 90.88 135 LEU A N 1
ATOM 1051 C CA . LEU A 1 135 ? 8.046 2.627 -17.932 1.00 90.88 135 LEU A CA 1
ATOM 1052 C C . LEU A 1 135 ? 7.289 3.750 -17.217 1.00 90.88 135 LEU A C 1
ATOM 1054 O O . LEU A 1 135 ? 6.564 3.472 -16.267 1.00 90.88 135 LEU A O 1
ATOM 1058 N N . ARG A 1 136 ? 7.423 4.999 -17.671 1.00 94.12 136 ARG A N 1
ATOM 1059 C CA . ARG A 1 136 ? 6.681 6.151 -17.141 1.00 94.12 136 ARG A CA 1
ATOM 1060 C C . ARG A 1 136 ? 5.171 5.896 -17.162 1.00 94.12 136 ARG A C 1
ATOM 1062 O O . ARG A 1 136 ? 4.519 6.043 -16.130 1.00 94.12 136 ARG A O 1
ATOM 1069 N N . SER A 1 137 ? 4.642 5.416 -18.289 1.00 92.12 137 SER A N 1
ATOM 1070 C CA . SER A 1 137 ? 3.225 5.050 -18.417 1.00 92.12 137 SER A CA 1
ATOM 1071 C C . SER A 1 137 ? 2.821 3.934 -17.447 1.00 92.12 137 SER A C 1
ATOM 1073 O O . SER A 1 137 ? 1.773 4.022 -16.812 1.00 92.12 137 SER A O 1
ATOM 1075 N N . ILE A 1 138 ? 3.654 2.898 -17.300 1.00 93.44 138 ILE A N 1
ATOM 1076 C CA . ILE A 1 138 ? 3.404 1.789 -16.364 1.00 93.44 138 ILE A CA 1
ATOM 1077 C C . ILE A 1 138 ? 3.402 2.285 -14.913 1.00 93.44 138 ILE A C 1
ATOM 1079 O O . ILE A 1 138 ? 2.565 1.864 -14.118 1.00 93.44 138 ILE A O 1
ATOM 1083 N N . ILE A 1 139 ? 4.329 3.173 -14.546 1.00 96.25 139 ILE A N 1
ATOM 1084 C CA . ILE A 1 139 ? 4.390 3.726 -13.190 1.00 96.25 139 ILE A CA 1
ATOM 1085 C C . ILE A 1 139 ? 3.150 4.572 -12.903 1.00 96.25 139 ILE A C 1
ATOM 1087 O O . ILE A 1 139 ? 2.585 4.426 -11.825 1.00 96.25 139 ILE A O 1
ATOM 1091 N N . GLN A 1 140 ? 2.694 5.402 -13.846 1.00 94.25 140 GLN A N 1
ATOM 1092 C CA . GLN A 1 140 ? 1.469 6.198 -13.685 1.00 94.25 140 GLN A CA 1
ATOM 1093 C C . GLN A 1 140 ? 0.233 5.310 -13.464 1.00 94.25 140 GLN A C 1
ATOM 1095 O O . GLN A 1 140 ? -0.555 5.569 -12.554 1.00 94.25 140 GLN A O 1
ATOM 1100 N N . GLU A 1 141 ? 0.090 4.224 -14.232 1.00 93.50 141 GLU A N 1
ATOM 1101 C CA . GLU A 1 141 ? -0.997 3.251 -14.053 1.00 93.50 141 GLU A CA 1
ATOM 1102 C C . GLU A 1 141 ? -0.947 2.597 -12.662 1.00 93.50 141 GLU A C 1
ATOM 1104 O O . GLU A 1 141 ? -1.929 2.617 -11.917 1.00 93.50 141 GLU A O 1
ATOM 1109 N N . LEU A 1 142 ? 0.222 2.077 -12.275 1.00 94.81 142 LEU A N 1
ATOM 1110 C CA . LEU A 1 142 ? 0.413 1.403 -10.989 1.00 94.81 142 LEU A CA 1
ATOM 1111 C C . LEU A 1 142 ? 0.320 2.360 -9.792 1.00 94.81 142 LEU A C 1
ATOM 1113 O O . LEU A 1 142 ? -0.075 1.943 -8.704 1.00 94.81 142 LEU A O 1
ATOM 1117 N N . ALA A 1 143 ? 0.679 3.633 -9.963 1.00 93.56 143 ALA A N 1
ATOM 1118 C CA . ALA A 1 143 ? 0.503 4.670 -8.952 1.00 93.56 143 ALA A CA 1
ATOM 1119 C C . ALA A 1 143 ? -0.991 4.933 -8.711 1.00 93.56 143 ALA A C 1
ATOM 1121 O O . ALA A 1 143 ? -1.417 5.026 -7.559 1.00 93.56 143 ALA A O 1
ATOM 1122 N N . GLY A 1 144 ? -1.801 4.946 -9.777 1.00 89.19 144 GLY A N 1
ATOM 1123 C CA . GLY A 1 144 ? -3.260 5.047 -9.689 1.00 89.19 144 GLY A CA 1
ATOM 1124 C C . GLY A 1 144 ? -3.895 3.923 -8.865 1.00 89.19 144 GLY A C 1
ATOM 1125 O O . GLY A 1 144 ? -4.812 4.177 -8.084 1.00 89.19 144 GLY A O 1
ATOM 1126 N N . SER A 1 145 ? -3.361 2.703 -8.961 1.00 89.19 145 SER A N 1
ATOM 1127 C CA . SER A 1 145 ? -3.786 1.561 -8.144 1.00 89.19 145 SER A CA 1
ATOM 1128 C C . SER A 1 145 ? -3.008 1.406 -6.836 1.00 89.19 145 SER A C 1
ATOM 1130 O O . SER A 1 145 ? -3.196 0.405 -6.162 1.00 89.19 145 SER A O 1
ATOM 1132 N N . TRP A 1 146 ? -2.129 2.340 -6.453 1.00 91.94 146 TRP A N 1
ATOM 1133 C CA . TRP A 1 146 ? -1.288 2.268 -5.244 1.00 91.94 146 TRP A CA 1
ATOM 1134 C C . TRP A 1 146 ? -0.392 1.014 -5.183 1.00 91.94 146 TRP A C 1
ATOM 1136 O O . TRP A 1 146 ? -0.039 0.517 -4.118 1.00 91.94 146 TRP A O 1
ATOM 1146 N N . SER A 1 147 ? 0.005 0.445 -6.316 1.00 93.56 147 SER A N 1
ATOM 1147 C CA . SER A 1 147 ? 0.767 -0.806 -6.370 1.00 93.56 147 SER A CA 1
ATOM 1148 C C . SER A 1 147 ? 2.280 -0.582 -6.194 1.00 93.56 147 SER A C 1
ATOM 1150 O O . SER A 1 147 ? 3.071 -0.911 -7.079 1.00 93.56 147 SER A O 1
ATOM 1152 N N . PHE A 1 148 ? 2.699 -0.051 -5.038 1.00 95.44 148 PHE A N 1
ATOM 1153 C CA . PHE A 1 148 ? 4.094 0.336 -4.755 1.00 95.44 148 PHE A CA 1
ATOM 1154 C C . PHE A 1 148 ? 5.109 -0.789 -5.009 1.00 95.44 148 PHE A C 1
ATOM 1156 O O . PHE A 1 148 ? 6.098 -0.582 -5.711 1.00 95.44 148 PHE A O 1
ATOM 1163 N N . LYS A 1 149 ? 4.844 -2.009 -4.526 1.00 95.44 149 LYS A N 1
ATOM 1164 C CA . LYS A 1 149 ? 5.736 -3.159 -4.755 1.00 95.44 149 LYS A CA 1
ATOM 1165 C C . LYS A 1 149 ? 5.976 -3.412 -6.244 1.00 95.44 149 LYS A C 1
ATOM 1167 O O . LYS A 1 149 ? 7.104 -3.650 -6.663 1.00 95.44 149 LYS A O 1
ATOM 1172 N N . SER A 1 150 ? 4.917 -3.321 -7.044 1.00 96.06 150 SER A N 1
ATOM 1173 C CA . SER A 1 150 ? 4.984 -3.526 -8.488 1.00 96.06 150 SER A CA 1
ATOM 1174 C C . SER A 1 150 ? 5.777 -2.412 -9.168 1.00 96.06 150 SER A C 1
ATOM 1176 O O . SER A 1 150 ? 6.599 -2.713 -10.025 1.00 96.06 150 SER A O 1
ATOM 1178 N N . ILE A 1 151 ? 5.603 -1.149 -8.759 1.00 96.75 151 ILE A N 1
ATOM 1179 C CA . ILE A 1 151 ? 6.404 -0.017 -9.262 1.00 96.75 151 ILE A CA 1
ATOM 1180 C C . ILE A 1 151 ? 7.896 -0.284 -9.043 1.00 96.75 151 ILE A C 1
ATOM 1182 O O . ILE A 1 151 ? 8.673 -0.232 -9.995 1.00 96.75 151 ILE A O 1
ATOM 1186 N N . ALA A 1 152 ? 8.284 -0.634 -7.813 1.00 97.06 152 ALA A N 1
ATOM 1187 C CA . ALA A 1 152 ? 9.672 -0.939 -7.483 1.00 97.06 152 ALA A CA 1
ATOM 1188 C C . ALA A 1 152 ? 10.236 -2.076 -8.351 1.00 97.06 152 ALA A C 1
ATOM 1190 O O . ALA A 1 152 ? 11.293 -1.910 -8.959 1.00 97.06 152 ALA A O 1
ATOM 1191 N N . MET A 1 153 ? 9.496 -3.185 -8.478 1.00 95.81 153 MET A N 1
ATOM 1192 C CA . MET A 1 153 ? 9.900 -4.325 -9.309 1.00 95.81 153 MET A CA 1
ATOM 1193 C C . MET A 1 153 ? 10.076 -3.940 -10.783 1.00 95.81 153 MET A C 1
ATOM 1195 O O . MET A 1 153 ? 11.039 -4.362 -11.412 1.00 95.81 153 MET A O 1
ATOM 1199 N N . ARG A 1 154 ? 9.182 -3.119 -11.355 1.00 93.69 154 ARG A N 1
ATOM 1200 C CA . ARG A 1 154 ? 9.265 -2.714 -12.772 1.00 93.69 154 ARG A CA 1
ATOM 1201 C C . ARG A 1 154 ? 10.469 -1.837 -13.091 1.00 93.69 154 ARG A C 1
ATOM 1203 O O . ARG A 1 154 ? 10.951 -1.888 -14.225 1.00 93.69 154 ARG A O 1
ATOM 1210 N N . ILE A 1 155 ? 10.913 -1.033 -12.127 1.00 94.25 155 ILE A N 1
ATOM 1211 C CA . ILE A 1 155 ? 12.125 -0.217 -12.246 1.00 94.25 155 ILE A CA 1
ATOM 1212 C C . ILE A 1 155 ? 13.363 -1.114 -12.123 1.00 94.25 155 ILE A C 1
ATOM 1214 O O . ILE A 1 155 ? 14.273 -1.025 -12.944 1.00 94.25 155 ILE A O 1
ATOM 1218 N N . GLU A 1 156 ? 13.367 -2.024 -11.147 1.00 91.81 156 GLU A N 1
ATOM 1219 C CA . GLU A 1 156 ? 14.463 -2.969 -10.904 1.00 91.81 156 GLU A CA 1
ATOM 1220 C C . GLU A 1 156 ? 14.685 -3.936 -12.080 1.00 91.81 156 GLU A C 1
ATOM 1222 O O . GLU A 1 156 ? 15.818 -4.125 -12.514 1.00 91.81 156 GLU A O 1
ATOM 1227 N N . GLU A 1 157 ? 13.612 -4.468 -12.680 1.00 87.81 157 GLU A N 1
ATOM 1228 C CA . GLU A 1 157 ? 13.659 -5.325 -13.881 1.00 87.81 157 GLU A CA 1
ATOM 1229 C C . GLU A 1 157 ? 14.380 -4.667 -15.072 1.00 87.81 157 GLU A C 1
ATOM 1231 O O . GLU A 1 157 ? 14.904 -5.368 -15.940 1.00 87.81 157 GLU A O 1
ATOM 1236 N N . ARG A 1 158 ? 14.391 -3.329 -15.127 1.00 85.06 158 ARG A N 1
ATOM 1237 C CA . ARG A 1 158 ? 15.030 -2.537 -16.187 1.00 85.06 158 ARG A CA 1
ATOM 1238 C C . ARG A 1 158 ? 16.422 -2.023 -15.805 1.00 85.06 158 ARG A C 1
ATOM 1240 O O . ARG A 1 158 ? 17.061 -1.386 -16.633 1.00 85.06 158 ARG A O 1
ATOM 1247 N N . ALA A 1 159 ? 16.897 -2.309 -14.588 1.00 83.44 159 ALA A N 1
ATOM 1248 C CA . ALA A 1 159 ? 18.197 -1.871 -14.070 1.00 83.44 159 ALA A CA 1
ATOM 1249 C C . ALA A 1 159 ? 18.442 -0.353 -14.224 1.00 83.44 159 ALA A C 1
ATOM 1251 O O . ALA A 1 159 ? 19.539 0.088 -14.571 1.00 83.44 159 ALA A O 1
ATOM 1252 N N . LEU A 1 160 ? 17.399 0.455 -14.002 1.00 81.81 160 LEU A N 1
ATOM 1253 C CA . LEU A 1 160 ? 17.482 1.912 -14.094 1.00 81.81 160 LEU A CA 1
ATOM 1254 C C . LEU A 1 160 ? 17.867 2.520 -12.741 1.00 81.81 160 LEU A C 1
ATOM 1256 O O . LEU A 1 160 ? 17.011 2.766 -11.891 1.00 81.81 160 LEU A O 1
ATOM 1260 N N . ASP A 1 161 ? 19.158 2.811 -12.583 1.00 85.50 161 ASP A N 1
ATOM 1261 C CA . ASP A 1 161 ? 19.717 3.469 -11.390 1.00 85.50 161 ASP A CA 1
ATOM 1262 C C . ASP A 1 161 ? 19.738 5.006 -11.484 1.00 85.50 161 ASP A C 1
ATOM 1264 O O . ASP A 1 161 ? 20.154 5.694 -10.542 1.00 85.50 161 ASP A O 1
ATOM 1268 N N . GLU A 1 162 ? 19.303 5.556 -12.622 1.00 89.94 162 GLU A N 1
ATOM 1269 C CA . GLU A 1 162 ? 19.202 6.998 -12.842 1.00 89.94 162 GLU A CA 1
ATOM 1270 C C . GLU A 1 162 ? 18.014 7.618 -12.088 1.00 89.94 162 GLU A C 1
ATOM 1272 O O . GLU A 1 162 ? 16.979 6.987 -11.847 1.00 89.94 162 GLU A O 1
ATOM 1277 N N . GLU A 1 163 ? 18.146 8.895 -11.732 1.00 93.06 163 GLU A N 1
ATOM 1278 C CA . GLU A 1 163 ? 17.067 9.639 -11.086 1.00 93.06 163 GLU A CA 1
ATOM 1279 C C . GLU A 1 163 ? 16.077 10.189 -12.126 1.00 93.06 163 GLU A C 1
ATOM 1281 O O . GLU A 1 163 ? 16.495 10.644 -13.192 1.00 93.06 163 GLU A O 1
ATOM 1286 N N . PRO A 1 164 ? 14.760 10.192 -11.841 1.00 94.50 164 PRO A N 1
ATOM 1287 C CA . PRO A 1 164 ? 14.112 9.894 -10.552 1.00 94.50 164 PRO A CA 1
ATOM 1288 C C . PRO A 1 164 ? 13.764 8.422 -10.304 1.00 94.50 164 PRO A C 1
ATOM 1290 O O . PRO A 1 164 ? 13.151 8.117 -9.282 1.00 94.50 164 PRO A O 1
ATOM 1293 N N . PHE A 1 165 ? 14.027 7.519 -11.250 1.00 95.44 165 PHE A N 1
ATOM 1294 C CA . PHE A 1 165 ? 13.518 6.149 -11.160 1.00 95.44 165 PHE A CA 1
ATOM 1295 C C . PHE A 1 165 ? 14.059 5.438 -9.920 1.00 95.44 165 PHE A C 1
ATOM 1297 O O . PHE A 1 165 ? 13.295 4.795 -9.201 1.00 95.44 165 PHE A O 1
ATOM 1304 N N . ASN A 1 166 ? 15.337 5.633 -9.604 1.00 95.12 166 ASN A N 1
ATOM 1305 C CA . ASN A 1 166 ? 15.925 5.076 -8.397 1.00 95.12 166 ASN A CA 1
ATOM 1306 C C . ASN A 1 166 ? 15.277 5.622 -7.103 1.00 95.12 166 ASN A C 1
ATOM 1308 O O . ASN A 1 166 ? 14.889 4.828 -6.246 1.00 95.12 166 ASN A O 1
ATOM 1312 N N . GLN A 1 167 ? 15.062 6.939 -6.976 1.00 96.88 167 GLN A N 1
ATOM 1313 C CA . GLN A 1 167 ? 14.299 7.535 -5.863 1.00 96.88 167 GLN A CA 1
ATOM 1314 C C . GLN A 1 167 ? 12.898 6.923 -5.708 1.00 96.88 167 GLN A C 1
ATOM 1316 O O . GLN A 1 167 ? 12.498 6.548 -4.604 1.00 96.88 167 GLN A O 1
ATOM 1321 N N . ILE A 1 168 ? 12.157 6.790 -6.812 1.00 97.75 168 ILE A N 1
ATOM 1322 C CA . ILE A 1 168 ? 10.803 6.218 -6.811 1.00 97.75 168 ILE A CA 1
ATOM 1323 C C . ILE A 1 168 ? 10.840 4.752 -6.375 1.00 97.75 168 ILE A C 1
ATOM 1325 O O . ILE A 1 168 ? 10.020 4.339 -5.553 1.00 97.75 168 ILE A O 1
ATOM 1329 N N . ARG A 1 169 ? 11.805 3.976 -6.882 1.00 97.62 169 ARG A N 1
ATOM 1330 C CA . ARG A 1 169 ? 12.012 2.573 -6.511 1.00 97.62 169 ARG A CA 1
ATOM 1331 C C . ARG A 1 169 ? 12.234 2.432 -5.007 1.00 97.62 169 ARG A C 1
ATOM 1333 O O . ARG A 1 169 ? 11.511 1.668 -4.376 1.00 97.62 169 ARG A O 1
ATOM 1340 N N . VAL A 1 170 ? 13.173 3.190 -4.439 1.00 97.69 170 VAL A N 1
ATOM 1341 C CA . VAL A 1 170 ? 13.511 3.162 -3.004 1.00 97.69 170 VAL A CA 1
ATOM 1342 C C . VAL A 1 170 ? 12.295 3.496 -2.138 1.00 97.69 170 VAL A C 1
ATOM 1344 O O . VAL A 1 170 ? 11.962 2.746 -1.220 1.00 97.69 170 VAL A O 1
ATOM 1347 N N . LEU A 1 171 ? 11.579 4.579 -2.455 1.00 98.06 171 LEU A N 1
ATOM 1348 C CA . LEU A 1 171 ? 10.383 4.979 -1.706 1.00 98.06 171 LEU A CA 1
ATOM 1349 C C . LEU A 1 171 ? 9.281 3.918 -1.787 1.00 98.06 171 LEU A C 1
ATOM 1351 O O . LEU A 1 171 ? 8.658 3.588 -0.781 1.00 98.06 171 LEU A O 1
ATOM 1355 N N . CYS A 1 172 ? 9.066 3.331 -2.965 1.00 97.94 172 CYS A N 1
ATOM 1356 C CA . CYS A 1 172 ? 8.087 2.265 -3.148 1.00 97.94 172 CYS A CA 1
ATOM 1357 C C . CYS A 1 172 ? 8.471 0.964 -2.419 1.00 97.94 172 CYS A C 1
ATOM 1359 O O . CYS A 1 172 ? 7.587 0.264 -1.916 1.00 97.94 172 CYS A O 1
ATOM 1361 N N . GLN A 1 173 ? 9.765 0.640 -2.328 1.00 97.81 173 GLN A N 1
ATOM 1362 C CA . GLN A 1 173 ? 10.261 -0.482 -1.524 1.00 97.81 173 GLN A CA 1
ATOM 1363 C C . GLN A 1 173 ? 9.997 -0.242 -0.034 1.00 97.81 173 GLN A C 1
ATOM 1365 O O . GLN A 1 173 ? 9.379 -1.088 0.611 1.00 97.81 173 GLN A O 1
ATOM 1370 N N . ALA A 1 174 ? 10.349 0.937 0.485 1.00 97.81 174 ALA A N 1
ATOM 1371 C CA . ALA A 1 174 ? 10.084 1.299 1.877 1.00 97.81 174 ALA A CA 1
ATOM 1372 C C . ALA A 1 174 ? 8.582 1.274 2.212 1.00 97.81 174 ALA A C 1
ATOM 1374 O O . ALA A 1 174 ? 8.179 0.710 3.230 1.00 97.81 174 ALA A O 1
ATOM 1375 N N . MET A 1 175 ? 7.728 1.797 1.323 1.00 96.62 175 MET A N 1
ATOM 1376 C CA . MET A 1 175 ? 6.270 1.700 1.471 1.00 96.62 175 MET A CA 1
ATOM 1377 C C . MET A 1 175 ? 5.782 0.247 1.474 1.00 96.62 175 MET A C 1
ATOM 1379 O O . MET A 1 175 ? 4.858 -0.091 2.209 1.00 96.62 175 MET A O 1
ATOM 1383 N N . SER A 1 176 ? 6.407 -0.633 0.690 1.00 95.88 176 SER A N 1
ATOM 1384 C CA . SER A 1 176 ? 6.055 -2.057 0.663 1.00 95.88 176 SER A CA 1
ATOM 1385 C C . SER A 1 176 ? 6.406 -2.768 1.974 1.00 95.88 176 SER A C 1
ATOM 1387 O O . SER A 1 176 ? 5.594 -3.560 2.448 1.00 95.88 176 SER A O 1
ATOM 1389 N N . CYS A 1 177 ? 7.558 -2.458 2.582 1.00 96.62 177 CYS A N 1
ATOM 1390 C CA . CYS A 1 177 ? 7.925 -2.928 3.925 1.00 96.62 177 CYS A CA 1
ATOM 1391 C C . CYS A 1 177 ? 6.935 -2.417 4.981 1.00 96.62 177 CYS A C 1
ATOM 1393 O O . CYS A 1 177 ? 6.381 -3.186 5.767 1.00 96.62 177 CYS A O 1
ATOM 1395 N N . ARG A 1 178 ? 6.609 -1.123 4.926 1.00 94.50 178 ARG A N 1
ATOM 1396 C CA . ARG A 1 178 ? 5.635 -0.494 5.822 1.00 94.50 178 ARG A CA 1
ATOM 1397 C C . ARG A 1 178 ? 4.257 -1.178 5.763 1.00 94.50 178 ARG A C 1
ATOM 1399 O O . ARG A 1 178 ? 3.666 -1.467 6.799 1.00 94.50 178 ARG A O 1
ATOM 1406 N N . LEU A 1 179 ? 3.787 -1.554 4.568 1.00 93.31 179 LEU A N 1
ATOM 1407 C CA . LEU A 1 179 ? 2.516 -2.271 4.375 1.00 93.31 179 LEU A CA 1
ATOM 1408 C C . LEU A 1 179 ? 2.476 -3.695 4.958 1.00 93.31 179 LEU A C 1
ATOM 1410 O O . LEU A 1 179 ? 1.398 -4.291 5.041 1.00 93.31 179 LEU A O 1
ATOM 1414 N N . VAL A 1 180 ? 3.611 -4.254 5.363 1.00 94.00 180 VAL A N 1
ATOM 1415 C CA . VAL A 1 180 ? 3.682 -5.536 6.078 1.00 94.00 180 VAL A CA 1
ATOM 1416 C C . VAL A 1 180 ? 4.168 -5.366 7.519 1.00 94.00 180 VAL A C 1
ATOM 1418 O O . VAL A 1 180 ? 4.530 -6.353 8.149 1.00 94.00 180 VAL A O 1
ATOM 1421 N N . PHE A 1 181 ? 4.130 -4.134 8.049 1.00 94.69 181 PHE A N 1
ATOM 1422 C CA . PHE A 1 181 ? 4.602 -3.769 9.392 1.00 94.69 181 PHE A CA 1
ATOM 1423 C C . PHE A 1 181 ? 6.108 -4.027 9.612 1.00 94.69 181 PHE A C 1
ATOM 1425 O O . PHE A 1 181 ? 6.577 -4.073 10.746 1.00 94.69 181 PHE A O 1
ATOM 1432 N N . ASP A 1 182 ? 6.890 -4.128 8.534 1.00 96.38 182 ASP A N 1
ATOM 1433 C CA . ASP A 1 182 ? 8.352 -4.177 8.587 1.00 96.38 182 ASP A CA 1
ATOM 1434 C C . ASP A 1 182 ? 8.922 -2.751 8.650 1.00 96.38 182 ASP A C 1
ATOM 1436 O O . ASP A 1 182 ? 9.414 -2.187 7.668 1.00 96.38 182 ASP A O 1
ATOM 1440 N N . PHE A 1 183 ? 8.784 -2.116 9.816 1.00 96.19 183 PHE A N 1
ATOM 1441 C CA . PHE A 1 183 ? 9.263 -0.746 10.020 1.00 96.19 183 PHE A CA 1
ATOM 1442 C C . PHE A 1 183 ? 10.787 -0.655 10.042 1.00 96.19 183 PHE A C 1
ATOM 1444 O O . PHE A 1 183 ? 11.329 0.382 9.656 1.00 96.19 183 PHE A O 1
ATOM 1451 N N . ALA A 1 184 ? 11.467 -1.713 10.485 1.00 96.12 184 ALA A N 1
ATOM 1452 C CA . ALA A 1 184 ? 12.922 -1.769 10.534 1.00 96.12 184 ALA A CA 1
ATOM 1453 C C . ALA A 1 184 ? 13.505 -1.794 9.118 1.00 96.12 184 ALA A C 1
ATOM 1455 O O . ALA A 1 184 ? 14.310 -0.924 8.786 1.00 96.12 184 ALA A O 1
ATOM 1456 N N . GLY A 1 185 ? 13.018 -2.694 8.255 1.00 97.44 185 GLY A N 1
ATOM 1457 C CA . GLY A 1 185 ? 13.443 -2.759 6.858 1.00 97.44 185 GLY A CA 1
ATOM 1458 C C . GLY A 1 185 ? 13.101 -1.486 6.081 1.00 97.44 185 GLY A C 1
ATOM 1459 O O . GLY A 1 185 ? 13.924 -0.978 5.321 1.00 97.44 185 GLY A O 1
ATOM 1460 N N . ALA A 1 186 ? 11.925 -0.893 6.323 1.00 97.56 186 ALA A N 1
ATOM 1461 C CA . ALA A 1 186 ? 11.573 0.392 5.715 1.00 97.56 186 ALA A CA 1
ATOM 1462 C C . ALA A 1 186 ? 12.539 1.521 6.129 1.00 97.56 186 ALA A C 1
ATOM 1464 O O . ALA A 1 186 ? 12.949 2.324 5.287 1.00 97.56 186 ALA A O 1
ATOM 1465 N N . LEU A 1 187 ? 12.902 1.588 7.415 1.00 97.38 187 LEU A N 1
ATOM 1466 C CA . LEU A 1 187 ? 13.820 2.596 7.948 1.00 97.38 187 LEU A CA 1
ATOM 1467 C C . LEU A 1 187 ? 15.236 2.419 7.392 1.00 97.38 187 LEU A C 1
ATOM 1469 O O . LEU A 1 187 ? 15.861 3.413 7.021 1.00 97.38 187 LEU A O 1
ATOM 1473 N N . GLU A 1 188 ? 15.724 1.182 7.317 1.00 97.56 188 GLU A N 1
ATOM 1474 C CA . GLU A 1 188 ? 17.032 0.838 6.753 1.00 97.56 188 GLU A CA 1
ATOM 1475 C C . GLU A 1 188 ? 17.134 1.297 5.291 1.00 97.56 188 GLU A C 1
ATOM 1477 O O . GLU A 1 188 ? 17.985 2.129 4.970 1.00 97.56 188 GLU A O 1
ATOM 1482 N N . ILE A 1 189 ? 16.179 0.886 4.443 1.00 97.62 189 ILE A N 1
ATOM 1483 C CA . ILE A 1 189 ? 16.122 1.259 3.018 1.00 97.62 189 ILE A CA 1
ATOM 1484 C C . ILE A 1 189 ? 16.193 2.780 2.826 1.00 97.62 189 ILE A C 1
ATOM 1486 O O . ILE A 1 189 ? 16.952 3.273 1.986 1.00 97.62 189 ILE A O 1
ATOM 1490 N N . LEU A 1 190 ? 15.397 3.543 3.583 1.00 97.69 190 LEU A N 1
ATOM 1491 C CA . LEU A 1 190 ? 15.369 5.001 3.448 1.00 97.69 190 LEU A CA 1
ATOM 1492 C C . LEU A 1 190 ? 16.642 5.657 3.981 1.00 97.69 190 LEU A C 1
ATOM 1494 O O . LEU A 1 190 ? 17.130 6.602 3.363 1.00 97.69 190 LEU A O 1
ATOM 1498 N N . SER A 1 191 ? 17.181 5.165 5.097 1.00 96.75 191 SER A N 1
ATOM 1499 C CA . SER A 1 191 ? 18.371 5.737 5.734 1.00 96.75 191 SER A CA 1
ATOM 1500 C C . SER A 1 191 ? 19.606 5.591 4.848 1.00 96.75 191 SER A C 1
ATOM 1502 O O . SER A 1 191 ? 20.344 6.558 4.663 1.00 96.75 191 SER A O 1
ATOM 1504 N N . GLU A 1 192 ? 19.794 4.425 4.226 1.00 97.12 192 GLU A N 1
ATOM 1505 C CA . GLU A 1 192 ? 20.907 4.172 3.299 1.00 97.12 192 GLU A CA 1
ATOM 1506 C C . GLU A 1 192 ? 20.851 5.048 2.040 1.00 97.12 192 GLU A C 1
ATOM 1508 O O . GLU A 1 192 ? 21.880 5.388 1.455 1.00 97.12 192 GLU A O 1
ATOM 1513 N N . ASN A 1 193 ? 19.647 5.449 1.628 1.00 96.56 193 ASN A N 1
ATOM 1514 C CA . ASN A 1 193 ? 19.417 6.191 0.389 1.00 96.56 193 ASN A CA 1
ATOM 1515 C C . ASN A 1 193 ? 19.117 7.681 0.608 1.00 96.56 193 ASN A C 1
ATOM 1517 O O . ASN A 1 193 ? 18.931 8.415 -0.366 1.00 96.56 193 ASN A O 1
ATOM 1521 N N . PHE A 1 194 ? 19.112 8.159 1.855 1.00 96.06 194 PHE A N 1
ATOM 1522 C CA . PHE A 1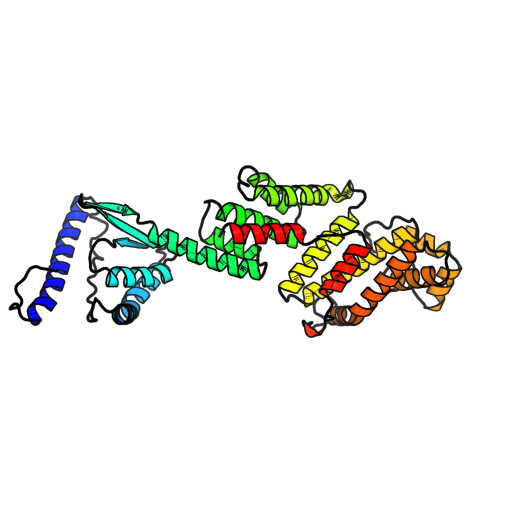 194 ? 18.710 9.526 2.194 1.00 96.06 194 PHE A CA 1
ATOM 1523 C C . PHE A 1 194 ? 19.561 10.593 1.490 1.00 96.06 194 PHE A C 1
ATOM 1525 O O . PHE A 1 194 ? 19.038 11.583 0.979 1.00 96.06 194 PHE A O 1
ATOM 1532 N N . ALA A 1 195 ? 20.870 10.355 1.354 1.00 95.19 195 ALA A N 1
ATOM 1533 C CA . ALA A 1 195 ? 21.783 11.259 0.648 1.00 95.19 195 ALA A CA 1
ATOM 1534 C C . ALA A 1 195 ? 21.421 11.460 -0.840 1.00 95.19 195 ALA A C 1
ATOM 1536 O O . ALA A 1 195 ? 21.814 12.456 -1.446 1.00 95.19 195 ALA A O 1
ATOM 1537 N N . ARG A 1 196 ? 20.656 10.531 -1.431 1.00 94.25 196 ARG A N 1
ATOM 1538 C CA . ARG A 1 196 ? 20.189 10.570 -2.824 1.00 94.25 196 ARG A CA 1
ATOM 1539 C C . ARG A 1 196 ? 18.723 10.992 -2.956 1.00 94.25 196 ARG A C 1
ATOM 1541 O O . ARG A 1 196 ? 18.175 10.898 -4.050 1.00 94.25 196 ARG A O 1
ATOM 1548 N N . ALA A 1 197 ? 18.083 11.490 -1.894 1.00 93.56 197 ALA A N 1
ATOM 1549 C CA . ALA A 1 197 ? 16.654 11.817 -1.904 1.00 93.56 197 ALA A CA 1
ATOM 1550 C C . ALA A 1 197 ? 16.267 12.892 -2.941 1.00 93.56 197 ALA A C 1
ATOM 1552 O O . ALA A 1 197 ? 15.164 12.856 -3.489 1.00 93.56 197 ALA A O 1
ATOM 1553 N N . GLY A 1 198 ? 17.172 13.834 -3.240 1.00 93.88 198 GLY A N 1
ATOM 1554 C CA . GLY A 1 198 ? 16.990 14.845 -4.286 1.00 93.88 198 GLY A CA 1
ATOM 1555 C C . GLY A 1 198 ? 15.649 15.579 -4.174 1.00 93.88 198 GLY A C 1
ATOM 1556 O O . GLY A 1 198 ? 15.294 16.096 -3.117 1.00 93.88 198 GLY A O 1
ATOM 1557 N N . ARG A 1 199 ? 14.865 15.600 -5.258 1.00 93.69 199 ARG A N 1
ATOM 1558 C CA . ARG A 1 199 ? 13.542 16.256 -5.278 1.00 93.69 199 ARG A CA 1
ATOM 1559 C C . ARG A 1 199 ? 12.472 15.565 -4.425 1.00 93.69 199 ARG A C 1
ATOM 1561 O O . ARG A 1 199 ? 11.432 16.166 -4.164 1.00 93.69 199 ARG A O 1
ATOM 1568 N N . PHE A 1 200 ? 12.715 14.328 -3.992 1.00 96.81 200 PHE A N 1
ATOM 1569 C CA . PHE A 1 200 ? 11.835 13.589 -3.088 1.00 96.81 200 PHE A CA 1
ATOM 1570 C C . PHE A 1 200 ? 12.191 13.796 -1.607 1.00 96.81 200 PHE A C 1
ATOM 1572 O O . PHE A 1 200 ? 11.562 13.169 -0.757 1.00 96.81 200 PHE A O 1
ATOM 1579 N N . MET A 1 201 ? 13.137 14.690 -1.277 1.00 96.38 201 MET A N 1
ATOM 1580 C CA . MET A 1 201 ? 13.544 14.983 0.107 1.00 96.38 201 MET A CA 1
ATOM 1581 C C . MET A 1 201 ? 12.364 15.150 1.086 1.00 96.38 201 MET A C 1
ATOM 1583 O O . MET A 1 201 ? 12.375 14.466 2.106 1.00 96.38 201 MET A O 1
ATOM 1587 N N . PRO A 1 202 ? 11.290 15.910 0.774 1.00 95.75 202 PRO A N 1
ATOM 1588 C CA . PRO A 1 202 ? 10.166 16.052 1.706 1.00 95.75 202 PRO A CA 1
ATOM 1589 C C . PRO A 1 202 ? 9.440 14.732 2.015 1.00 95.75 202 PRO A C 1
ATOM 1591 O O . PRO A 1 202 ? 8.940 14.540 3.121 1.00 95.75 202 PRO A O 1
ATOM 1594 N N . VAL A 1 203 ? 9.379 13.808 1.047 1.00 96.81 203 VAL A N 1
ATOM 1595 C CA . VAL A 1 203 ? 8.764 12.481 1.232 1.00 96.81 203 VAL A CA 1
ATOM 1596 C C . VAL A 1 203 ? 9.669 11.599 2.093 1.00 96.81 203 VAL A C 1
ATOM 1598 O O . VAL A 1 203 ? 9.184 10.932 3.004 1.00 96.81 203 VAL A O 1
ATOM 1601 N N . PHE A 1 204 ? 10.984 11.633 1.841 1.00 97.25 204 PHE A N 1
ATOM 1602 C CA . PHE A 1 204 ? 11.980 10.927 2.651 1.00 97.25 204 PHE A CA 1
ATOM 1603 C C . PHE A 1 204 ? 11.950 11.387 4.112 1.00 97.25 204 PHE A C 1
ATOM 1605 O O . PHE A 1 204 ? 11.846 10.550 5.002 1.00 97.25 204 PHE A O 1
ATOM 1612 N N . GLU A 1 205 ? 11.995 12.697 4.366 1.00 95.75 205 GLU A N 1
ATOM 1613 C CA . GLU A 1 205 ? 11.958 13.261 5.721 1.00 95.75 205 GLU A CA 1
ATOM 1614 C C . GLU A 1 205 ? 10.667 12.886 6.455 1.00 95.75 205 GLU A C 1
ATOM 1616 O O . GLU A 1 205 ? 10.712 12.449 7.606 1.00 95.75 205 GLU A O 1
ATOM 1621 N N . CYS A 1 206 ? 9.516 13.002 5.783 1.00 94.81 206 CYS A N 1
ATOM 1622 C CA . CYS A 1 206 ? 8.228 12.614 6.350 1.00 94.81 206 CYS A CA 1
ATOM 1623 C C . CYS A 1 206 ? 8.218 11.136 6.770 1.00 94.81 206 CYS A C 1
ATOM 1625 O O . CYS A 1 206 ? 7.889 10.827 7.916 1.00 94.81 206 CYS A O 1
ATOM 1627 N N . LEU A 1 207 ? 8.633 10.226 5.881 1.00 95.31 207 LEU A N 1
ATOM 1628 C CA . LEU A 1 207 ? 8.657 8.793 6.174 1.00 95.31 207 LEU A CA 1
ATOM 1629 C C . LEU A 1 207 ? 9.682 8.423 7.250 1.00 95.31 207 LEU A C 1
ATOM 1631 O O . LEU A 1 207 ? 9.355 7.645 8.142 1.00 95.31 207 LEU A O 1
ATOM 1635 N N . LEU A 1 208 ? 10.895 8.980 7.201 1.00 95.88 208 LEU A N 1
ATOM 1636 C CA . LEU A 1 208 ? 11.938 8.708 8.194 1.00 95.88 208 LEU A CA 1
ATOM 1637 C C . LEU A 1 208 ? 11.509 9.137 9.597 1.00 95.88 208 LEU A C 1
ATOM 1639 O O . LEU A 1 208 ? 11.686 8.373 10.544 1.00 95.88 208 LEU A O 1
ATOM 1643 N N . ASN A 1 209 ? 10.899 10.317 9.732 1.00 92.75 209 ASN A N 1
ATOM 1644 C CA . ASN A 1 209 ? 10.406 10.804 11.020 1.00 92.75 209 ASN A CA 1
ATOM 1645 C C . ASN A 1 209 ? 9.316 9.888 11.594 1.00 92.75 209 ASN A C 1
ATOM 1647 O O . ASN A 1 209 ? 9.341 9.562 12.780 1.00 92.75 209 ASN A O 1
ATOM 1651 N N . GLU A 1 210 ? 8.382 9.426 10.760 1.00 92.25 210 GLU A N 1
ATOM 1652 C CA . GLU A 1 210 ? 7.340 8.489 11.192 1.00 92.25 210 GLU A CA 1
ATOM 1653 C C . GLU A 1 210 ? 7.906 7.114 11.569 1.00 92.25 210 GLU A C 1
ATOM 1655 O O . GLU A 1 210 ? 7.559 6.559 12.613 1.00 92.25 210 GLU A O 1
ATOM 1660 N N . LEU A 1 211 ? 8.801 6.569 10.743 1.00 93.38 211 LEU A N 1
ATOM 1661 C CA . LEU A 1 211 ? 9.406 5.257 10.965 1.00 93.38 211 LEU A CA 1
ATOM 1662 C C . LEU A 1 211 ? 10.337 5.248 12.178 1.00 93.38 211 LEU A C 1
ATOM 1664 O O . LEU A 1 211 ? 10.408 4.236 12.872 1.00 93.38 211 LEU A O 1
ATOM 1668 N N . ALA A 1 212 ? 11.013 6.357 12.481 1.00 91.44 212 ALA A N 1
ATOM 1669 C CA . ALA A 1 212 ? 11.834 6.477 13.682 1.00 91.44 212 ALA A CA 1
ATOM 1670 C C . ALA A 1 212 ? 11.002 6.329 14.969 1.00 91.44 212 ALA A C 1
ATOM 1672 O O . ALA A 1 212 ? 11.467 5.706 15.925 1.00 91.44 212 ALA A O 1
ATOM 1673 N N . LEU A 1 213 ? 9.767 6.847 14.983 1.00 90.81 213 LEU A N 1
ATOM 1674 C CA . LEU A 1 213 ? 8.828 6.658 16.095 1.00 90.81 213 LEU A CA 1
ATOM 1675 C C . LEU A 1 213 ? 8.325 5.208 16.159 1.00 90.81 213 LEU A C 1
ATOM 1677 O O . LEU A 1 213 ? 8.314 4.605 17.232 1.00 90.81 213 LEU A O 1
ATOM 1681 N N . LEU A 1 214 ? 7.964 4.626 15.010 1.00 90.12 214 LEU A N 1
ATOM 1682 C CA . LEU A 1 214 ? 7.473 3.244 14.910 1.00 90.12 214 LEU A CA 1
ATOM 1683 C C . LEU A 1 214 ? 8.539 2.180 15.230 1.00 90.12 214 LEU A C 1
ATOM 1685 O O . LEU A 1 214 ? 8.188 1.074 15.619 1.00 90.12 214 LEU A O 1
ATOM 1689 N N . ASN A 1 215 ? 9.830 2.497 15.113 1.00 87.62 215 ASN A N 1
ATOM 1690 C CA . ASN A 1 215 ? 10.928 1.599 15.499 1.00 87.62 215 ASN A CA 1
ATOM 1691 C C . ASN A 1 215 ? 11.320 1.705 16.983 1.00 87.62 215 ASN A C 1
ATOM 1693 O O . ASN A 1 215 ? 12.221 1.000 17.432 1.00 87.62 215 ASN A O 1
ATOM 1697 N N . ARG A 1 216 ? 10.686 2.595 17.757 1.00 87.12 216 ARG A N 1
ATOM 1698 C CA . ARG A 1 216 ? 11.008 2.834 19.176 1.00 87.12 216 ARG A CA 1
ATOM 1699 C C . ARG A 1 216 ? 9.771 2.773 20.073 1.00 87.12 216 ARG A C 1
ATOM 1701 O O . ARG A 1 216 ? 9.686 3.514 21.053 1.00 87.12 216 ARG A O 1
ATOM 1708 N N . LEU A 1 217 ? 8.822 1.895 19.741 1.00 82.50 217 LEU A N 1
ATOM 1709 C CA . LEU A 1 217 ? 7.504 1.811 20.387 1.00 82.50 217 LEU A CA 1
ATOM 1710 C C . LEU A 1 217 ? 7.579 1.684 21.914 1.00 82.50 217 LEU A C 1
ATOM 1712 O O . LEU A 1 217 ? 6.820 2.364 22.597 1.00 82.50 217 LEU A O 1
ATOM 1716 N N . ASP A 1 218 ? 8.540 0.929 22.449 1.00 76.50 218 ASP A N 1
ATOM 1717 C CA . ASP A 1 218 ? 8.714 0.734 23.900 1.00 76.50 218 ASP A CA 1
ATOM 1718 C C . ASP A 1 218 ? 8.998 2.032 24.675 1.00 76.50 218 ASP A C 1
ATOM 1720 O O . ASP A 1 218 ? 8.841 2.089 25.892 1.00 76.50 218 ASP A O 1
ATOM 1724 N N . SER A 1 219 ? 9.423 3.086 23.976 1.00 69.81 219 SER A N 1
ATOM 1725 C CA . SER A 1 219 ? 9.785 4.382 24.558 1.00 69.81 219 SER A CA 1
ATOM 1726 C C . SER A 1 219 ? 8.781 5.501 24.263 1.00 69.81 219 SER A C 1
ATOM 1728 O O . SER A 1 219 ? 9.005 6.643 24.666 1.00 69.81 219 SER A O 1
ATOM 1730 N N . VAL A 1 220 ? 7.684 5.205 23.556 1.00 76.81 220 VAL A N 1
ATOM 1731 C CA . VAL A 1 220 ? 6.727 6.215 23.086 1.00 76.81 220 VAL A CA 1
ATOM 1732 C C . VAL A 1 220 ? 5.414 6.114 23.860 1.00 76.81 220 VAL A C 1
ATOM 1734 O O . VAL A 1 220 ? 4.686 5.131 23.752 1.00 76.81 220 VAL A O 1
ATOM 1737 N N . GLU A 1 221 ? 5.056 7.193 24.562 1.00 69.88 221 GLU A N 1
ATOM 1738 C CA . GLU A 1 221 ? 3.846 7.315 25.399 1.00 69.88 221 GLU A CA 1
ATOM 1739 C C . GLU A 1 221 ? 2.527 7.038 24.638 1.00 69.88 221 GLU A C 1
ATOM 1741 O O . GLU A 1 221 ? 1.520 6.680 25.238 1.00 69.88 221 GLU A O 1
ATOM 1746 N N . ASN A 1 222 ? 2.540 7.116 23.301 1.00 80.44 222 ASN A N 1
ATOM 1747 C CA . ASN A 1 222 ? 1.391 6.882 22.417 1.00 80.44 222 ASN A CA 1
ATOM 1748 C C . ASN A 1 222 ? 1.614 5.760 21.382 1.00 80.44 222 ASN A C 1
ATOM 1750 O O . ASN A 1 222 ? 1.038 5.793 20.291 1.00 80.44 222 ASN A O 1
ATOM 1754 N N . ALA A 1 223 ? 2.437 4.756 21.700 1.00 86.81 223 ALA A N 1
ATOM 1755 C CA . ALA A 1 223 ? 2.766 3.650 20.793 1.00 86.81 223 ALA A CA 1
ATOM 1756 C C . ALA A 1 223 ? 1.530 2.982 20.155 1.00 86.81 223 ALA A C 1
ATOM 1758 O O . ALA A 1 223 ? 1.498 2.750 18.945 1.00 86.81 223 ALA A O 1
ATOM 1759 N N . ARG A 1 224 ? 0.466 2.745 20.937 1.00 89.56 224 ARG A N 1
ATOM 1760 C CA . ARG A 1 224 ? -0.787 2.157 20.431 1.00 89.56 224 ARG A CA 1
ATOM 1761 C C . ARG A 1 224 ? -1.458 3.027 19.368 1.00 89.56 224 ARG A C 1
ATOM 1763 O O . ARG A 1 224 ? -1.893 2.508 18.347 1.00 89.56 224 ARG A O 1
ATOM 1770 N N . VAL A 1 225 ? -1.508 4.344 19.571 1.00 91.81 225 VAL A N 1
ATOM 1771 C CA . VAL A 1 225 ? -2.104 5.283 18.604 1.00 91.81 225 VAL A CA 1
ATOM 1772 C C . VAL A 1 225 ? -1.316 5.275 17.290 1.00 91.81 225 VAL A C 1
ATOM 1774 O O . VAL A 1 225 ? -1.921 5.267 16.220 1.00 91.81 225 VAL A O 1
ATOM 1777 N N . LEU A 1 226 ? 0.019 5.199 17.351 1.00 91.44 226 LEU A N 1
ATOM 1778 C CA . LEU A 1 226 ? 0.867 5.092 16.157 1.00 91.44 226 LEU A CA 1
ATOM 1779 C C . LEU A 1 226 ? 0.613 3.795 15.377 1.00 91.44 226 LEU A C 1
ATOM 1781 O O . LEU A 1 226 ? 0.497 3.827 14.152 1.00 91.44 226 LEU A O 1
ATOM 1785 N N . LEU A 1 227 ? 0.468 2.667 16.073 1.00 93.12 227 LEU A N 1
ATOM 1786 C CA . LEU A 1 227 ? 0.146 1.386 15.440 1.00 93.12 227 LEU A CA 1
ATOM 1787 C C . LEU A 1 227 ? -1.265 1.367 14.845 1.00 93.12 227 LEU A C 1
ATOM 1789 O O . LEU A 1 227 ? -1.466 0.825 13.760 1.00 93.12 227 LEU A O 1
ATOM 1793 N N . ILE A 1 228 ? -2.241 1.988 15.512 1.00 94.56 228 ILE A N 1
ATOM 1794 C CA . ILE A 1 228 ? -3.593 2.129 14.963 1.00 94.56 228 ILE A CA 1
ATOM 1795 C C . ILE A 1 228 ? -3.585 3.016 13.716 1.00 94.56 228 ILE A C 1
ATOM 1797 O O . ILE A 1 228 ? -4.253 2.691 12.735 1.00 94.56 228 ILE A O 1
ATOM 1801 N N . ARG A 1 229 ? -2.806 4.103 13.717 1.00 94.44 229 ARG A N 1
ATOM 1802 C CA . ARG A 1 229 ? -2.616 4.953 12.534 1.00 94.44 229 ARG A CA 1
ATOM 1803 C C . ARG A 1 229 ? -2.081 4.142 11.359 1.00 94.44 229 ARG A C 1
ATOM 1805 O O . ARG A 1 229 ? -2.590 4.269 10.247 1.00 94.44 229 ARG A O 1
ATOM 1812 N N . GLU A 1 230 ? -1.097 3.286 11.609 1.00 95.00 230 GLU A N 1
ATOM 1813 C CA . GLU A 1 230 ? -0.546 2.416 10.575 1.00 95.00 230 GLU A CA 1
ATOM 1814 C C . GLU A 1 230 ? -1.557 1.369 10.091 1.00 95.00 230 GLU A C 1
ATOM 1816 O O . GLU A 1 230 ? -1.690 1.120 8.893 1.00 95.00 230 GLU A O 1
ATOM 1821 N N . LEU A 1 231 ? -2.335 0.794 11.007 1.00 96.06 231 LEU A N 1
ATOM 1822 C CA . LEU A 1 231 ? -3.390 -0.154 10.668 1.00 96.06 231 LEU A CA 1
ATOM 1823 C C . LEU A 1 231 ? -4.491 0.490 9.815 1.00 96.06 231 LEU A C 1
ATOM 1825 O O . LEU A 1 231 ? -4.966 -0.141 8.872 1.00 96.06 231 LEU A O 1
ATOM 1829 N N . LEU A 1 232 ? -4.869 1.739 10.105 1.00 96.06 232 LEU A N 1
ATOM 1830 C CA . LEU A 1 232 ? -5.802 2.532 9.298 1.00 96.06 232 LEU A CA 1
ATOM 1831 C C . LEU A 1 232 ? -5.268 2.750 7.881 1.00 96.06 232 LEU A C 1
ATOM 1833 O O . LEU A 1 232 ? -5.983 2.487 6.913 1.00 96.06 232 LEU A O 1
ATOM 1837 N N . PHE A 1 233 ? -4.005 3.166 7.758 1.00 94.62 233 PHE A N 1
ATOM 1838 C CA . PHE A 1 233 ? -3.341 3.305 6.463 1.00 94.62 233 PHE A CA 1
ATOM 1839 C C . PHE A 1 233 ? -3.370 1.987 5.675 1.00 94.62 233 PHE A C 1
ATOM 1841 O O . PHE A 1 233 ? -3.793 1.950 4.518 1.00 94.62 233 PHE A O 1
ATOM 1848 N N . ASN A 1 234 ? -3.011 0.880 6.324 1.00 95.31 234 ASN A N 1
ATOM 1849 C CA . ASN A 1 234 ? -2.992 -0.443 5.711 1.00 95.31 234 ASN A CA 1
ATOM 1850 C C . ASN A 1 234 ? -4.384 -0.930 5.279 1.00 95.31 234 ASN A C 1
ATOM 1852 O O . ASN A 1 234 ? -4.556 -1.512 4.208 1.00 95.31 234 ASN A O 1
ATOM 1856 N N . LEU A 1 235 ? -5.394 -0.683 6.112 1.00 95.94 235 LEU A N 1
ATOM 1857 C CA . LEU A 1 235 ? -6.783 -1.016 5.828 1.00 95.94 235 LEU A CA 1
ATOM 1858 C C . LEU A 1 235 ? -7.280 -0.254 4.599 1.00 95.94 235 LEU A C 1
ATOM 1860 O O . LEU A 1 235 ? -7.847 -0.868 3.693 1.00 95.94 235 LEU A O 1
ATOM 1864 N N . MET A 1 236 ? -7.027 1.055 4.536 1.00 94.19 236 MET A N 1
ATOM 1865 C CA . MET A 1 236 ? -7.413 1.876 3.389 1.00 94.19 236 MET A CA 1
ATOM 1866 C C . MET A 1 236 ? -6.683 1.456 2.117 1.00 94.19 236 MET A C 1
ATOM 1868 O O . MET A 1 236 ? -7.310 1.342 1.063 1.00 94.19 236 MET A O 1
ATOM 1872 N N . PHE A 1 237 ? -5.396 1.123 2.223 1.00 94.12 237 PHE A N 1
ATOM 1873 C CA . PHE A 1 237 ? -4.629 0.546 1.124 1.00 94.12 237 PHE A CA 1
ATOM 1874 C C . PHE A 1 237 ? -5.300 -0.719 0.571 1.00 94.12 237 PHE A C 1
ATOM 1876 O O . PHE A 1 237 ? -5.558 -0.823 -0.627 1.00 94.12 237 PHE A O 1
ATOM 1883 N N . LYS A 1 238 ? -5.645 -1.674 1.444 1.00 95.06 238 LYS A N 1
ATOM 1884 C CA . LYS A 1 238 ? -6.290 -2.936 1.046 1.00 95.06 238 LYS A CA 1
ATOM 1885 C C . LYS A 1 238 ? -7.686 -2.730 0.469 1.00 95.06 238 LYS A C 1
ATOM 1887 O O . LYS A 1 238 ? -8.069 -3.434 -0.462 1.00 95.06 238 LYS A O 1
ATOM 1892 N N . PHE A 1 239 ? -8.419 -1.737 0.964 1.00 94.94 239 PHE A N 1
ATOM 1893 C CA . PHE A 1 239 ? -9.722 -1.374 0.418 1.00 94.94 239 PHE A CA 1
ATOM 1894 C C . PHE A 1 239 ? -9.610 -0.840 -1.014 1.00 94.94 239 PHE A C 1
ATOM 1896 O O . PHE A 1 239 ? -10.369 -1.268 -1.882 1.00 94.94 239 PHE A O 1
ATOM 1903 N N . ARG A 1 240 ? -8.621 0.025 -1.282 1.00 90.81 240 ARG A N 1
ATOM 1904 C CA . ARG A 1 240 ? -8.326 0.549 -2.628 1.00 90.81 240 ARG A CA 1
ATOM 1905 C C . ARG A 1 240 ? -7.849 -0.542 -3.595 1.00 90.81 240 ARG A C 1
ATOM 1907 O O . ARG A 1 240 ? -8.179 -0.478 -4.770 1.00 90.81 240 ARG A O 1
ATOM 1914 N N . GLN A 1 241 ? -7.142 -1.561 -3.101 1.00 91.94 241 GLN A N 1
ATOM 1915 C CA . GLN A 1 241 ? -6.719 -2.736 -3.884 1.00 91.94 241 GLN A CA 1
ATOM 1916 C C . GLN A 1 241 ? -7.827 -3.784 -4.096 1.00 91.94 241 GLN A C 1
ATOM 1918 O O . GLN A 1 241 ? -7.569 -4.842 -4.666 1.00 91.94 241 GLN A O 1
ATOM 1923 N N . HIS A 1 242 ? -9.053 -3.532 -3.625 1.00 94.69 242 HIS A N 1
ATOM 1924 C CA . HIS A 1 242 ? -10.167 -4.486 -3.676 1.00 94.69 242 HIS A CA 1
ATOM 1925 C C . HIS A 1 242 ? -9.912 -5.805 -2.910 1.00 94.69 242 HIS A C 1
ATOM 1927 O O . HIS A 1 242 ? -10.571 -6.820 -3.144 1.00 94.69 242 HIS A O 1
ATOM 1933 N N . GLU A 1 243 ? -8.996 -5.799 -1.937 1.00 95.31 243 GLU A N 1
ATOM 1934 C CA . GLU A 1 243 ? -8.665 -6.951 -1.089 1.00 95.31 243 GLU A CA 1
ATOM 1935 C C . GLU A 1 243 ? -9.607 -7.025 0.132 1.00 95.31 243 GLU A C 1
ATOM 1937 O O . GLU A 1 243 ? -9.209 -6.928 1.292 1.00 95.31 243 GLU A O 1
ATOM 1942 N N . TYR A 1 244 ? -10.911 -7.162 -0.112 1.00 96.94 244 TYR A N 1
ATOM 1943 C CA . TYR A 1 244 ? -11.954 -6.963 0.908 1.00 96.94 244 TYR A CA 1
ATOM 1944 C C . TYR A 1 244 ? -11.946 -7.949 2.079 1.00 96.94 244 TYR A C 1
ATOM 1946 O O . TYR A 1 244 ? -12.370 -7.620 3.189 1.00 96.94 244 TYR A O 1
ATOM 1954 N N . VAL A 1 245 ? -11.464 -9.165 1.845 1.00 96.12 245 VAL A N 1
ATOM 1955 C CA . VAL A 1 245 ? -11.302 -10.166 2.903 1.00 96.12 245 VAL A CA 1
ATOM 1956 C C . VAL A 1 245 ? -10.240 -9.706 3.909 1.00 96.12 245 VAL A C 1
ATOM 1958 O O . VAL A 1 245 ? -10.473 -9.745 5.119 1.00 96.12 245 VAL A O 1
ATOM 1961 N N . ASP A 1 246 ? -9.123 -9.184 3.407 1.00 95.69 246 ASP A N 1
ATOM 1962 C CA . ASP A 1 246 ? -8.037 -8.594 4.187 1.00 95.69 246 ASP A CA 1
ATOM 1963 C C . ASP A 1 246 ? -8.458 -7.320 4.925 1.00 95.69 246 ASP A C 1
ATOM 1965 O O . ASP A 1 246 ? -8.053 -7.118 6.077 1.00 95.69 246 ASP A O 1
ATOM 1969 N N . VAL A 1 247 ? -9.300 -6.491 4.295 1.00 97.00 247 VAL A N 1
ATOM 1970 C CA . VAL A 1 247 ? -9.923 -5.319 4.935 1.00 97.00 247 VAL A CA 1
ATOM 1971 C C . VAL A 1 247 ? -10.727 -5.750 6.156 1.00 97.00 247 VAL A C 1
ATOM 1973 O O . VAL A 1 247 ? -10.563 -5.171 7.225 1.00 97.00 247 VAL A O 1
ATOM 1976 N N . ALA A 1 248 ? -11.565 -6.783 6.036 1.00 96.31 248 ALA A N 1
ATOM 1977 C CA . ALA A 1 248 ? -12.413 -7.233 7.137 1.00 96.31 248 ALA A CA 1
ATOM 1978 C C . ALA A 1 248 ? -11.600 -7.757 8.337 1.00 96.31 248 ALA A C 1
ATOM 1980 O O . ALA A 1 248 ? -11.966 -7.509 9.487 1.00 96.31 248 ALA A O 1
ATOM 1981 N N . GLY A 1 249 ? -10.478 -8.442 8.083 1.00 94.44 249 GLY A N 1
ATOM 1982 C CA . GLY A 1 249 ? -9.550 -8.869 9.134 1.00 94.44 249 GLY A CA 1
ATOM 1983 C C . GLY A 1 249 ? -8.920 -7.691 9.881 1.00 94.44 249 GLY A C 1
ATOM 1984 O O . GLY A 1 249 ? -8.958 -7.640 11.110 1.00 94.44 249 GLY A O 1
ATOM 1985 N N . ARG A 1 250 ? -8.398 -6.711 9.135 1.00 95.69 250 ARG A N 1
ATOM 1986 C CA . ARG A 1 250 ? -7.761 -5.503 9.690 1.00 95.69 250 ARG A CA 1
ATOM 1987 C C . ARG A 1 250 ? -8.748 -4.603 10.415 1.00 95.69 250 ARG A C 1
ATOM 1989 O O . ARG A 1 250 ? -8.421 -4.066 11.467 1.00 95.69 250 ARG A O 1
ATOM 1996 N N . LEU A 1 251 ? -9.966 -4.487 9.890 1.00 96.25 251 LEU A N 1
ATOM 1997 C CA . LEU A 1 251 ? -11.041 -3.725 10.509 1.00 96.25 251 LEU A CA 1
ATOM 1998 C C . LEU A 1 251 ? -11.373 -4.263 11.899 1.00 96.25 251 LEU A C 1
ATOM 2000 O O . LEU A 1 251 ? -11.564 -3.485 12.824 1.00 96.25 251 LEU A O 1
ATOM 2004 N N . PHE A 1 252 ? -11.428 -5.584 12.062 1.00 92.69 252 PHE A N 1
ATOM 2005 C CA . PHE A 1 252 ? -11.708 -6.173 13.367 1.00 92.69 252 PHE A CA 1
ATOM 2006 C C . PHE A 1 252 ? -10.621 -5.814 14.387 1.00 92.69 252 PHE A C 1
ATOM 2008 O O . PHE A 1 252 ? -10.942 -5.329 15.468 1.00 92.69 252 PHE A O 1
ATOM 2015 N N . ARG A 1 253 ? -9.345 -5.936 13.994 1.00 93.50 253 ARG A N 1
ATOM 2016 C CA . ARG A 1 253 ? -8.209 -5.524 14.829 1.00 93.50 253 ARG A CA 1
ATOM 2017 C C . ARG A 1 253 ? -8.253 -4.031 15.173 1.00 93.50 253 ARG A C 1
ATOM 2019 O O . ARG A 1 253 ? -7.979 -3.659 16.306 1.00 93.50 253 ARG A O 1
ATOM 2026 N N . LEU A 1 254 ? -8.632 -3.184 14.214 1.00 95.12 254 LEU A N 1
ATOM 2027 C CA . LEU A 1 254 ? -8.798 -1.744 14.418 1.00 95.12 254 LEU A CA 1
ATOM 2028 C C . LEU A 1 254 ? -9.877 -1.452 15.466 1.00 95.12 254 LEU A C 1
ATOM 2030 O O . LEU A 1 254 ? -9.649 -0.664 16.377 1.00 95.12 254 LEU A O 1
ATOM 2034 N N . LEU A 1 255 ? -11.044 -2.089 15.346 1.00 93.56 255 LEU A N 1
ATOM 2035 C CA . LEU A 1 255 ? -12.147 -1.891 16.284 1.00 93.56 255 LEU A CA 1
ATOM 2036 C C . LEU A 1 255 ? -11.773 -2.350 17.696 1.00 93.56 255 LEU A C 1
ATOM 2038 O O . LEU A 1 255 ? -12.065 -1.622 18.642 1.00 93.56 255 LEU A O 1
ATOM 2042 N N . GLU A 1 256 ? -11.086 -3.485 17.839 1.00 91.88 256 GLU A N 1
ATOM 2043 C CA . GLU A 1 256 ? -10.554 -3.944 19.129 1.00 91.88 256 GLU A CA 1
ATOM 2044 C C . GLU A 1 256 ? -9.646 -2.896 19.765 1.00 91.88 256 GLU A C 1
ATOM 2046 O O . GLU A 1 256 ? -9.899 -2.438 20.878 1.00 91.88 256 GLU A O 1
ATOM 2051 N N . GLU A 1 257 ? -8.632 -2.449 19.033 1.00 92.75 257 GLU A N 1
ATOM 2052 C CA . GLU A 1 257 ? -7.631 -1.515 19.541 1.00 92.75 257 GLU A CA 1
ATOM 2053 C C . GLU A 1 257 ? -8.219 -0.131 19.872 1.00 92.75 257 GLU A C 1
ATOM 2055 O O . GLU A 1 257 ? -7.887 0.452 20.907 1.00 92.75 257 GLU A O 1
ATOM 2060 N N . CYS A 1 258 ? -9.164 0.366 19.066 1.00 93.38 258 CYS A N 1
ATOM 2061 C CA . CYS A 1 258 ? -9.930 1.574 19.384 1.00 93.38 258 CYS A CA 1
ATOM 2062 C C . CYS A 1 258 ? -10.770 1.406 20.658 1.00 93.38 258 CYS A C 1
ATOM 2064 O O . CYS A 1 258 ? -10.861 2.332 21.464 1.00 93.38 258 CYS A O 1
ATOM 2066 N N . THR A 1 259 ? -11.373 0.232 20.857 1.00 92.50 259 THR A N 1
ATOM 2067 C CA . THR A 1 259 ? -12.192 -0.045 22.045 1.00 92.50 259 THR A CA 1
ATOM 2068 C C . THR A 1 259 ? -11.333 -0.067 23.304 1.00 92.50 259 THR A C 1
ATOM 2070 O O . THR A 1 259 ? -11.710 0.539 24.306 1.00 92.50 259 THR A O 1
ATOM 2073 N N . ILE A 1 260 ? -10.156 -0.699 23.243 1.00 91.56 260 ILE A N 1
ATOM 2074 C CA . ILE A 1 260 ? -9.196 -0.698 24.352 1.00 91.56 260 ILE A CA 1
ATOM 2075 C C . ILE A 1 260 ? -8.776 0.734 24.697 1.00 91.56 260 ILE A C 1
ATOM 2077 O O . ILE A 1 260 ? -8.881 1.112 25.858 1.00 91.56 260 ILE A O 1
ATOM 2081 N N . LEU A 1 261 ? -8.414 1.565 23.712 1.00 92.31 261 LEU A N 1
ATOM 2082 C CA . LEU A 1 261 ? -8.074 2.976 23.960 1.00 92.31 261 LEU A CA 1
ATOM 2083 C C . LEU A 1 261 ? -9.196 3.756 24.659 1.00 92.31 261 LEU A C 1
ATOM 2085 O O . LEU A 1 261 ? -8.936 4.597 25.521 1.00 92.31 261 LEU A O 1
ATOM 2089 N N . LEU A 1 262 ? -10.450 3.527 24.264 1.00 93.31 262 LEU A N 1
ATOM 2090 C CA . LEU A 1 262 ? -11.595 4.181 24.898 1.00 93.31 262 LEU A CA 1
ATOM 2091 C C . LEU A 1 262 ? -11.796 3.689 26.334 1.00 93.31 262 LEU A C 1
ATOM 2093 O O . LEU A 1 262 ? -12.079 4.504 27.210 1.00 93.31 262 LEU A O 1
ATOM 2097 N N . LEU A 1 263 ? -11.596 2.395 26.593 1.00 93.06 263 LEU A N 1
ATOM 2098 C CA . LEU A 1 263 ? -11.626 1.837 27.945 1.00 93.06 263 LEU A CA 1
ATOM 2099 C C . LEU A 1 263 ? -10.493 2.379 28.820 1.00 93.06 263 LEU A C 1
ATOM 2101 O O . LEU A 1 263 ? -10.739 2.694 29.981 1.00 93.06 263 LEU A O 1
ATOM 2105 N N . GLU A 1 264 ? -9.279 2.539 28.297 1.00 92.00 264 GLU A N 1
ATOM 2106 C CA . GLU A 1 264 ? -8.168 3.145 29.045 1.00 92.00 264 GLU A CA 1
ATOM 2107 C C . GLU A 1 264 ? -8.521 4.575 29.479 1.00 92.00 264 GLU A C 1
ATOM 2109 O O . GLU A 1 264 ? -8.380 4.925 30.651 1.00 92.00 264 GLU A O 1
ATOM 2114 N N . LYS A 1 265 ? -9.083 5.379 28.564 1.00 91.62 265 LYS A N 1
ATOM 2115 C CA . LYS A 1 265 ? -9.547 6.748 28.859 1.00 91.62 265 LYS A CA 1
ATOM 2116 C C . LYS A 1 265 ? -10.695 6.784 29.865 1.00 91.62 265 LYS A C 1
ATOM 2118 O O . LYS A 1 265 ? -10.743 7.681 30.698 1.00 91.62 265 LYS A O 1
ATOM 2123 N N . LEU A 1 266 ? -11.615 5.828 29.775 1.00 92.19 266 LEU A N 1
ATOM 2124 C CA . LEU A 1 266 ? -12.790 5.739 30.639 1.00 92.19 266 LEU A CA 1
ATOM 2125 C C . LEU A 1 266 ? -12.446 5.276 32.056 1.00 92.19 266 LEU A C 1
ATOM 2127 O O . LEU A 1 266 ? -12.996 5.785 33.025 1.00 92.19 266 LEU A O 1
ATOM 2131 N N . THR A 1 267 ? -11.556 4.295 32.174 1.00 90.25 267 THR A N 1
ATOM 2132 C CA . THR A 1 267 ? -11.222 3.645 33.450 1.00 90.25 267 THR A CA 1
ATOM 2133 C C . THR A 1 267 ? -9.999 4.257 34.134 1.00 90.25 267 THR A C 1
ATOM 2135 O O . THR A 1 267 ? -9.747 3.984 35.310 1.00 90.25 267 THR A O 1
ATOM 2138 N N . GLY A 1 268 ? -9.197 5.037 33.400 1.00 89.06 268 GLY A N 1
ATOM 2139 C CA . GLY A 1 268 ? -7.891 5.527 33.844 1.00 89.06 268 GLY A CA 1
ATOM 2140 C C . GLY A 1 268 ? -6.855 4.416 34.042 1.00 89.06 268 GLY A C 1
ATOM 2141 O O . GLY A 1 268 ? -5.841 4.631 34.707 1.00 89.06 268 GLY A O 1
ATOM 2142 N N . LYS A 1 269 ? -7.112 3.205 33.531 1.00 89.00 269 LYS A N 1
ATOM 2143 C CA . LYS A 1 269 ? -6.202 2.058 33.627 1.00 89.00 269 LYS A CA 1
ATOM 2144 C C . LYS A 1 269 ? -5.411 1.911 32.340 1.00 89.00 269 LYS A C 1
ATOM 2146 O O . LYS A 1 269 ? -5.965 2.047 31.259 1.00 89.00 269 LYS A O 1
ATOM 2151 N N . ILE A 1 270 ? -4.134 1.568 32.471 1.00 87.25 270 ILE A N 1
ATOM 2152 C CA . ILE A 1 270 ? -3.300 1.159 31.341 1.00 87.25 270 ILE A CA 1
ATOM 2153 C C . ILE A 1 270 ? -3.583 -0.318 31.071 1.00 87.25 270 ILE A C 1
ATOM 2155 O O . ILE A 1 270 ? -3.491 -1.153 31.976 1.00 87.25 270 ILE A O 1
ATOM 2159 N N . LEU A 1 271 ? -3.934 -0.637 29.833 1.00 87.62 271 LEU A N 1
ATOM 2160 C CA . LEU A 1 271 ? -4.280 -1.973 29.374 1.00 87.62 271 LEU A CA 1
ATOM 2161 C C . LEU A 1 271 ? -3.242 -2.382 28.324 1.00 87.62 271 LEU A C 1
ATOM 2163 O O . LEU A 1 271 ? -3.529 -2.240 27.143 1.00 87.62 271 LEU A O 1
ATOM 2167 N N . PRO A 1 272 ? -2.036 -2.853 28.700 1.00 81.56 272 PRO A N 1
ATOM 2168 C CA . PRO A 1 272 ? -0.933 -3.082 27.757 1.00 81.56 272 PRO A CA 1
ATOM 2169 C C . PRO A 1 272 ? -1.293 -4.085 26.650 1.00 81.56 272 PRO A C 1
ATOM 2171 O O . PRO A 1 272 ? -2.284 -4.811 26.744 1.00 81.56 272 PRO A O 1
ATOM 2174 N N . PHE A 1 273 ? -0.493 -4.141 25.580 1.00 76.50 273 PHE A N 1
ATOM 2175 C CA . PHE A 1 273 ? -0.612 -5.228 24.607 1.00 76.50 273 PHE A CA 1
ATOM 2176 C C . PHE A 1 273 ? -0.445 -6.559 25.341 1.00 76.50 273 PHE A C 1
ATOM 2178 O O . PHE A 1 273 ? 0.573 -6.787 25.989 1.00 76.50 273 PHE A O 1
ATOM 2185 N N . S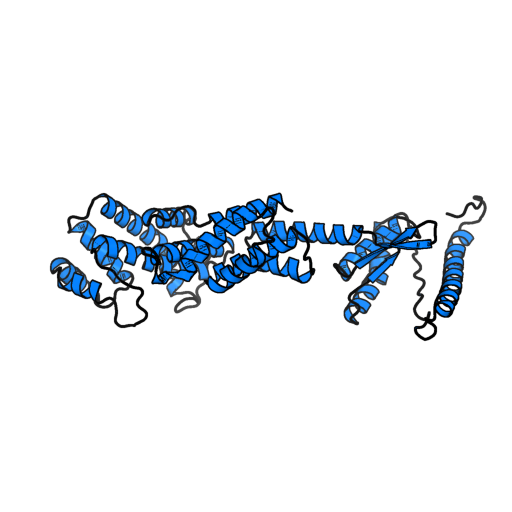ER A 1 274 ? -1.474 -7.401 25.304 1.00 64.75 274 SER A N 1
ATOM 2186 C CA . SER A 1 274 ? -1.412 -8.700 25.958 1.00 64.75 274 SER A CA 1
ATOM 2187 C C . SER A 1 274 ? -0.872 -9.721 24.965 1.00 64.75 274 SER A C 1
ATOM 2189 O O . SER A 1 274 ? -1.532 -10.017 23.970 1.00 64.75 274 SER A O 1
ATOM 2191 N N . GLU A 1 275 ? 0.329 -10.235 25.222 1.00 58.03 275 GLU A N 1
ATOM 2192 C CA . GLU A 1 275 ? 0.887 -11.393 24.505 1.00 58.03 275 GLU A CA 1
ATOM 2193 C C . GLU A 1 275 ? 0.379 -12.725 25.083 1.00 58.03 275 GLU A C 1
ATOM 2195 O O . GLU A 1 275 ? 0.449 -13.760 24.424 1.00 58.03 275 GLU A O 1
ATOM 2200 N N . ASP A 1 276 ? -0.186 -12.695 26.294 1.00 55.84 276 ASP A N 1
ATOM 2201 C CA . ASP A 1 276 ? -0.620 -13.877 27.032 1.00 55.84 276 ASP A CA 1
ATOM 2202 C C . ASP A 1 276 ? -2.149 -14.048 27.018 1.00 55.84 276 ASP A C 1
ATOM 2204 O O . ASP A 1 276 ? -2.920 -13.109 27.232 1.00 55.84 276 ASP A O 1
ATOM 2208 N N . GLU A 1 277 ? -2.611 -15.301 26.947 1.00 51.09 277 GLU A N 1
ATOM 2209 C CA . GLU A 1 277 ? -4.026 -15.686 27.129 1.00 51.09 277 GLU A CA 1
ATOM 2210 C C . GLU A 1 277 ? -4.609 -15.307 28.512 1.00 51.09 277 GLU A C 1
ATOM 2212 O O . GLU A 1 277 ? -5.804 -15.482 28.762 1.00 51.09 277 GLU A O 1
ATOM 2217 N N . ARG A 1 278 ? -3.783 -14.782 29.431 1.00 53.59 278 ARG A N 1
ATOM 2218 C CA . ARG A 1 278 ? -4.120 -14.469 30.832 1.00 53.59 278 ARG A CA 1
ATOM 2219 C C . ARG A 1 278 ? -5.025 -13.240 31.017 1.00 53.59 278 ARG A C 1
ATOM 2221 O O . ARG A 1 278 ? -5.380 -12.919 32.150 1.00 53.59 278 ARG A O 1
ATOM 2228 N N . GLY A 1 279 ? -5.462 -12.604 29.931 1.00 69.38 279 GLY A N 1
ATOM 2229 C CA . GLY A 1 279 ? -6.431 -11.505 29.957 1.00 69.38 279 GLY A CA 1
ATOM 2230 C C . GLY A 1 279 ? -5.828 -10.174 30.413 1.00 69.38 279 GLY A C 1
ATOM 2231 O O . GLY A 1 279 ? -4.623 -9.964 30.321 1.00 69.38 279 GLY A O 1
ATOM 2232 N N . TYR A 1 280 ? -6.679 -9.260 30.887 1.00 85.12 280 TYR A N 1
ATOM 2233 C CA . TYR A 1 280 ? -6.304 -7.898 31.289 1.00 85.12 280 TYR A CA 1
ATOM 2234 C C . TYR A 1 280 ? -6.550 -7.698 32.795 1.00 85.12 280 TYR A C 1
ATOM 2236 O O . TYR A 1 280 ? -7.637 -7.264 33.177 1.00 85.12 2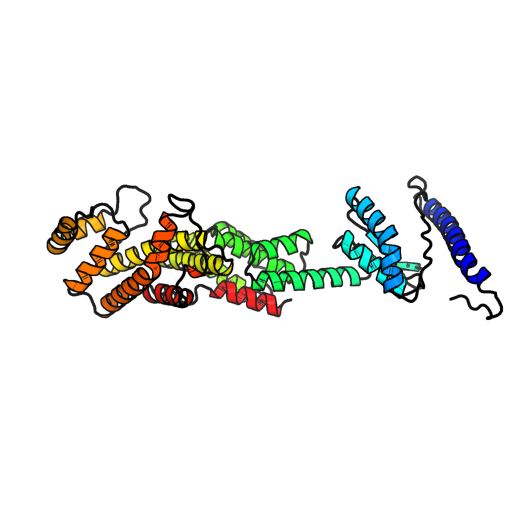80 TYR A O 1
ATOM 2244 N N . PRO A 1 281 ? -5.571 -7.977 33.681 1.00 88.31 281 PRO A N 1
ATOM 2245 C CA . PRO A 1 281 ? -5.783 -7.944 35.132 1.00 88.31 281 PRO A CA 1
ATOM 2246 C C . PRO A 1 281 ? -6.268 -6.591 35.660 1.00 88.31 281 PRO A C 1
ATOM 2248 O O . PRO A 1 281 ? -7.130 -6.544 36.533 1.00 88.31 281 PRO A O 1
ATOM 2251 N N . ALA A 1 282 ? -5.758 -5.487 35.104 1.00 90.12 282 ALA A N 1
ATOM 2252 C CA . ALA A 1 282 ? -6.183 -4.140 35.481 1.00 90.12 282 ALA A CA 1
ATOM 2253 C C . ALA A 1 282 ? -7.659 -3.872 35.133 1.00 90.12 282 ALA A C 1
ATOM 2255 O O . ALA A 1 282 ? -8.352 -3.198 35.895 1.00 90.12 282 ALA A O 1
ATOM 2256 N N . PHE A 1 283 ? -8.148 -4.434 34.023 1.00 92.56 283 PHE A N 1
ATOM 2257 C CA . PHE A 1 283 ? -9.562 -4.387 33.654 1.00 92.56 283 PHE A CA 1
ATOM 2258 C C . PHE A 1 283 ? -10.407 -5.272 34.577 1.00 92.56 283 PHE A C 1
ATOM 2260 O O . PHE A 1 283 ? -11.422 -4.816 35.093 1.00 92.56 283 PHE A O 1
ATOM 2267 N N . THR A 1 284 ? -9.966 -6.504 34.848 1.00 92.38 284 THR A N 1
ATOM 2268 C CA . THR A 1 284 ? -10.651 -7.417 35.776 1.00 92.38 284 THR A CA 1
ATOM 2269 C C . THR A 1 284 ? -10.828 -6.774 37.152 1.00 92.38 284 THR A C 1
ATOM 2271 O O . THR A 1 284 ? -11.940 -6.737 37.669 1.00 92.38 284 THR A O 1
ATOM 2274 N N . ALA A 1 285 ? -9.762 -6.188 37.703 1.00 92.69 285 ALA A N 1
ATOM 2275 C CA . ALA A 1 285 ? -9.807 -5.487 38.983 1.00 92.69 285 ALA A CA 1
ATOM 2276 C C . ALA A 1 285 ? -10.736 -4.262 38.949 1.00 92.69 285 ALA A C 1
ATOM 2278 O O . ALA A 1 285 ? -11.429 -3.988 39.925 1.00 92.69 285 ALA A O 1
ATOM 2279 N N . PHE A 1 286 ? -10.777 -3.534 37.826 1.00 94.44 286 PHE A N 1
ATOM 2280 C CA . PHE A 1 286 ? -11.718 -2.431 37.638 1.00 94.44 286 PHE A CA 1
ATOM 2281 C C . PHE A 1 286 ? -13.174 -2.918 37.700 1.00 94.44 286 PHE A C 1
ATOM 2283 O O . PHE A 1 286 ? -13.957 -2.363 38.470 1.00 94.44 286 PHE A O 1
ATOM 2290 N N . VAL A 1 287 ? -13.520 -3.983 36.968 1.00 94.88 287 VAL A N 1
ATOM 2291 C CA . VAL A 1 287 ? -14.871 -4.569 36.995 1.00 94.88 287 VAL A CA 1
ATOM 2292 C C . VAL A 1 287 ? -15.233 -5.062 38.396 1.00 94.88 287 VAL A C 1
ATOM 2294 O O . VAL A 1 287 ? -16.312 -4.755 38.883 1.00 94.88 287 VAL A O 1
ATOM 2297 N N . GLU A 1 288 ? -14.332 -5.773 39.076 1.00 95.25 288 GLU A N 1
ATOM 2298 C CA . GLU A 1 288 ? -14.572 -6.289 40.434 1.00 95.25 288 GLU A CA 1
ATOM 2299 C C . GLU A 1 288 ? -14.737 -5.174 41.475 1.00 95.25 288 GLU A C 1
ATOM 2301 O O . GLU A 1 288 ? -15.431 -5.359 42.472 1.00 95.25 288 GLU A O 1
ATOM 2306 N N . SER A 1 289 ? -14.145 -4.002 41.234 1.00 94.88 289 SER A N 1
ATOM 2307 C CA . SER A 1 289 ? -14.336 -2.817 42.076 1.00 94.88 289 SER A CA 1
ATOM 2308 C C . SER A 1 289 ? -15.624 -2.034 41.782 1.00 94.88 289 SER A C 1
ATOM 2310 O O . SER A 1 289 ? -16.011 -1.192 42.591 1.00 94.88 289 SER A O 1
ATOM 2312 N N . ASN A 1 290 ? -16.305 -2.305 40.660 1.00 95.06 290 ASN A N 1
ATOM 2313 C CA . ASN A 1 290 ? -17.561 -1.664 40.263 1.00 95.06 290 ASN A CA 1
ATOM 2314 C C . ASN A 1 290 ? -18.707 -2.692 40.304 1.00 95.06 290 ASN A C 1
ATOM 2316 O O . ASN A 1 290 ? -19.000 -3.369 39.317 1.00 95.06 290 ASN A O 1
ATOM 2320 N N . GLN A 1 291 ? -19.362 -2.810 41.465 1.00 95.88 291 GLN A N 1
ATOM 2321 C CA . GLN A 1 291 ? -20.428 -3.795 41.683 1.00 95.88 291 GLN A CA 1
ATOM 2322 C C . GLN A 1 291 ? -21.590 -3.677 40.670 1.00 95.88 291 GLN A C 1
ATOM 2324 O O . GLN A 1 291 ? -21.979 -4.710 40.124 1.00 95.88 291 GLN A O 1
ATOM 2329 N N . PRO A 1 292 ? -22.110 -2.475 40.338 1.00 96.69 292 PRO A N 1
ATOM 2330 C CA . PRO A 1 292 ? -23.138 -2.334 39.302 1.00 96.69 292 PRO A CA 1
ATOM 2331 C C . PRO A 1 292 ? -22.729 -2.892 37.929 1.00 96.69 292 PRO A C 1
ATOM 2333 O O . PRO A 1 292 ? -23.516 -3.586 37.279 1.00 96.69 292 PRO A O 1
ATOM 2336 N N . LEU A 1 293 ? -21.492 -2.637 37.492 1.00 96.56 293 LEU A N 1
ATOM 2337 C CA . LEU A 1 293 ? -20.962 -3.175 36.238 1.00 96.56 293 LEU A CA 1
ATOM 2338 C C . LEU A 1 293 ? -20.787 -4.698 36.309 1.00 96.56 293 LEU A C 1
ATOM 2340 O O . LEU A 1 293 ? -21.135 -5.404 35.358 1.00 96.56 293 LEU A O 1
ATOM 2344 N N . LEU A 1 294 ? -20.272 -5.216 37.426 1.00 97.06 294 LEU A N 1
ATOM 2345 C CA . LEU A 1 294 ? -20.127 -6.654 37.649 1.00 97.06 294 LEU A CA 1
ATOM 2346 C C . LEU A 1 294 ? -21.484 -7.367 37.567 1.00 97.06 294 LEU A C 1
ATOM 2348 O O . LEU A 1 294 ? -21.597 -8.394 36.891 1.00 97.06 294 LEU A O 1
ATOM 2352 N N . ASP A 1 295 ? -22.517 -6.805 38.193 1.00 96.88 295 ASP A N 1
ATOM 2353 C CA . ASP A 1 295 ? -23.881 -7.335 38.157 1.00 96.88 295 ASP A CA 1
ATOM 2354 C C . ASP A 1 295 ? -24.451 -7.291 36.731 1.00 96.88 295 ASP A C 1
ATOM 2356 O O . ASP A 1 295 ? -25.034 -8.274 36.260 1.00 96.88 295 ASP A O 1
ATOM 2360 N N . HIS A 1 296 ? -24.220 -6.196 35.997 1.00 96.56 296 HIS A N 1
ATOM 2361 C CA . HIS A 1 296 ? -24.621 -6.067 34.595 1.00 96.56 296 HIS A CA 1
ATOM 2362 C C . HIS A 1 296 ? -24.002 -7.163 33.718 1.00 96.56 296 HIS A C 1
ATOM 2364 O O . HIS A 1 296 ? -24.725 -7.882 33.019 1.00 96.56 296 HIS A O 1
ATOM 2370 N N . LEU A 1 297 ? -22.678 -7.330 33.772 1.00 96.62 297 LEU A N 1
ATOM 2371 C CA . LEU A 1 297 ? -21.964 -8.332 32.976 1.00 96.62 297 LEU A CA 1
ATOM 2372 C C . LEU A 1 297 ? -22.369 -9.758 33.379 1.00 96.62 297 LEU A C 1
ATOM 2374 O O . LEU A 1 297 ? -22.629 -10.597 32.510 1.00 96.62 297 LEU A O 1
ATOM 2378 N N . SER A 1 298 ? -22.524 -10.014 34.681 1.00 95.69 298 SER A N 1
ATOM 2379 C CA . SER A 1 298 ? -22.963 -11.310 35.214 1.00 95.69 298 SER A CA 1
ATOM 2380 C C . SER A 1 298 ? -24.384 -11.664 34.768 1.00 95.69 298 SER A C 1
ATOM 2382 O O . SER A 1 298 ? -24.629 -12.792 34.336 1.00 95.69 298 SER A O 1
ATOM 2384 N N . SER A 1 299 ? -25.313 -10.700 34.775 1.00 96.19 299 SER A N 1
ATOM 2385 C CA . SER A 1 299 ? -26.698 -10.904 34.319 1.00 96.19 299 SER A CA 1
ATOM 2386 C C . SER A 1 299 ? -26.782 -11.313 32.842 1.00 96.19 299 SER A C 1
ATOM 2388 O O . SER A 1 299 ? -27.639 -12.108 32.452 1.00 96.19 299 SER A O 1
ATOM 2390 N N . LYS A 1 300 ? -25.839 -10.829 32.023 1.00 95.50 300 LYS A N 1
ATOM 2391 C CA . LYS A 1 300 ? -25.693 -11.173 30.603 1.00 95.50 300 LYS A CA 1
ATOM 2392 C C . LYS A 1 300 ? -24.836 -12.420 30.360 1.00 95.50 300 LYS A C 1
ATOM 2394 O O . LYS A 1 300 ? -24.656 -12.800 29.204 1.00 95.50 300 LYS A O 1
ATOM 2399 N N . LYS A 1 301 ? -24.337 -13.068 31.421 1.00 95.44 301 LYS A N 1
ATOM 2400 C CA . LYS A 1 301 ? -23.422 -14.224 31.371 1.00 95.44 301 LYS A CA 1
ATOM 2401 C C . LYS A 1 301 ? -22.129 -13.926 30.598 1.00 95.44 301 LYS A C 1
ATOM 2403 O O . LYS A 1 301 ? -21.627 -14.781 29.871 1.00 95.44 301 LYS A O 1
ATOM 2408 N N . ILE A 1 302 ? -21.613 -12.706 30.731 1.00 94.25 302 ILE A N 1
ATOM 2409 C CA . ILE A 1 302 ? -20.372 -12.268 30.088 1.00 94.25 302 ILE A CA 1
ATOM 2410 C C . ILE A 1 302 ? -19.193 -12.595 31.001 1.00 94.25 302 ILE A C 1
ATOM 2412 O O . ILE A 1 302 ? -19.166 -12.188 32.161 1.00 94.25 302 ILE A O 1
ATOM 2416 N N . ASP A 1 303 ? -18.198 -13.304 30.466 1.00 90.94 303 ASP A N 1
ATOM 2417 C CA . ASP A 1 303 ? -16.937 -13.546 31.168 1.00 90.94 303 ASP A CA 1
ATOM 2418 C C . ASP A 1 303 ? -16.047 -12.295 31.113 1.00 90.94 303 ASP A C 1
ATOM 2420 O O . ASP A 1 303 ? -15.302 -12.076 30.156 1.00 90.94 303 ASP A O 1
ATOM 2424 N N . TYR A 1 304 ? -16.131 -11.468 32.155 1.00 90.00 304 TYR A N 1
ATOM 2425 C CA . TYR A 1 304 ? -15.377 -10.218 32.271 1.00 90.00 304 TYR A CA 1
ATOM 2426 C C . TYR A 1 304 ? -13.864 -10.423 32.455 1.00 90.00 304 TYR A C 1
ATOM 2428 O O . TYR A 1 304 ? -13.096 -9.482 32.266 1.00 90.00 304 TYR A O 1
ATOM 2436 N N . ARG A 1 305 ? -13.408 -11.644 32.776 1.00 88.81 305 ARG A N 1
ATOM 2437 C CA . ARG A 1 305 ? -11.971 -11.966 32.881 1.00 88.81 305 ARG A CA 1
ATOM 2438 C C . ARG A 1 305 ? -11.305 -12.039 31.508 1.00 88.81 305 ARG A C 1
ATOM 2440 O O . ARG A 1 305 ? -10.082 -11.955 31.402 1.00 88.81 305 ARG A O 1
ATOM 2447 N N . ARG A 1 306 ? -12.112 -12.171 30.451 1.00 86.19 306 ARG A N 1
ATOM 2448 C CA . ARG A 1 306 ? -11.693 -12.118 29.052 1.00 86.19 306 ARG A CA 1
ATOM 2449 C C . ARG A 1 306 ? -12.187 -10.816 28.433 1.00 86.19 306 ARG A C 1
ATOM 2451 O O . ARG A 1 306 ? -13.354 -10.691 28.058 1.00 86.19 306 ARG A O 1
ATOM 2458 N N . LEU A 1 307 ? -11.278 -9.857 28.280 1.00 87.69 307 LEU A N 1
ATOM 2459 C CA . LEU A 1 307 ? -11.557 -8.609 27.572 1.00 87.69 307 LEU A CA 1
ATOM 2460 C C . LEU A 1 307 ? -11.532 -8.849 26.058 1.00 87.69 307 LEU A C 1
ATOM 2462 O O . LEU A 1 307 ? -10.551 -8.581 25.375 1.00 87.69 307 LEU A O 1
ATOM 2466 N N . ASN A 1 308 ? -12.621 -9.416 25.551 1.00 87.12 308 ASN A N 1
ATOM 2467 C CA . ASN A 1 308 ? -12.903 -9.470 24.124 1.00 87.12 308 ASN A CA 1
ATOM 2468 C C . ASN A 1 308 ? -13.789 -8.282 23.719 1.00 87.12 308 ASN A C 1
ATOM 2470 O O . ASN A 1 308 ? -14.314 -7.556 24.568 1.00 87.12 308 ASN A O 1
ATOM 2474 N N . GLN A 1 309 ? -14.005 -8.126 22.415 1.00 86.56 309 GLN A N 1
ATOM 2475 C CA . GLN A 1 309 ? -14.808 -7.036 21.874 1.00 86.56 309 GLN A CA 1
ATOM 2476 C C . GLN A 1 309 ? -16.232 -6.959 22.461 1.00 86.56 309 GLN A C 1
ATOM 2478 O O . GLN A 1 309 ? -16.729 -5.865 22.707 1.00 86.56 309 GLN A O 1
ATOM 2483 N N . TYR A 1 310 ? -16.885 -8.099 22.706 1.00 88.88 310 TYR A N 1
ATOM 2484 C CA . TYR A 1 310 ? -18.244 -8.146 23.254 1.00 88.88 310 TYR A CA 1
ATOM 2485 C C . TYR A 1 310 ? -18.286 -7.678 24.715 1.00 88.88 310 TYR A C 1
ATOM 2487 O O . TYR A 1 310 ? -19.141 -6.875 25.085 1.00 88.88 310 TYR A O 1
ATOM 2495 N N . THR A 1 311 ? -17.326 -8.124 25.531 1.00 92.25 311 THR A N 1
ATOM 2496 C CA . THR A 1 311 ? -17.145 -7.641 26.908 1.00 92.25 311 THR A CA 1
ATOM 2497 C C . THR A 1 311 ? -16.903 -6.132 26.917 1.00 92.25 311 THR A C 1
ATOM 2499 O O . THR A 1 311 ? -17.565 -5.401 27.649 1.00 92.25 311 THR A O 1
ATOM 2502 N N . ALA A 1 312 ? -15.994 -5.660 26.064 1.00 91.50 312 ALA A N 1
ATOM 2503 C CA . ALA A 1 312 ? -15.601 -4.262 25.990 1.00 91.50 312 ALA A CA 1
ATOM 2504 C C . ALA A 1 312 ? -16.760 -3.339 25.563 1.00 91.50 312 ALA A C 1
ATOM 2506 O O . ALA A 1 312 ? -16.980 -2.298 26.179 1.00 91.50 312 ALA A O 1
ATOM 2507 N N . GLU A 1 313 ? -17.541 -3.744 24.558 1.00 92.06 313 GLU A N 1
ATOM 2508 C CA . GLU A 1 313 ? -18.739 -3.033 24.094 1.00 92.06 313 GLU A CA 1
ATOM 2509 C C . GLU A 1 313 ? -19.783 -2.883 25.208 1.00 92.06 313 GLU A C 1
ATOM 2511 O O . GLU A 1 313 ? -20.276 -1.780 25.452 1.00 92.06 313 GLU A O 1
ATOM 2516 N N . HIS A 1 314 ? -20.069 -3.967 25.936 1.00 94.12 314 HIS A N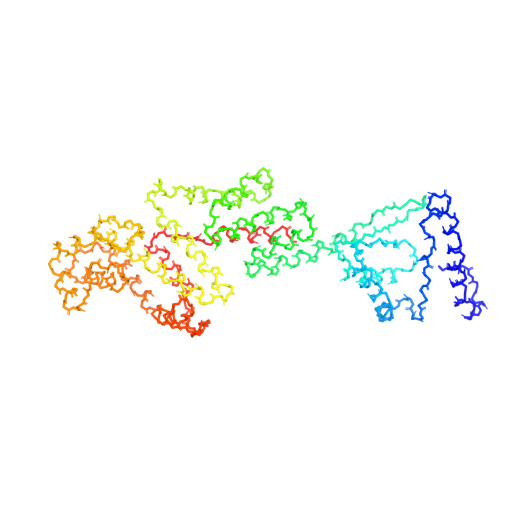 1
ATOM 2517 C CA . HIS A 1 314 ? -21.007 -3.931 27.057 1.00 94.12 314 HIS A CA 1
ATOM 2518 C C . HIS A 1 314 ? -20.524 -3.048 28.205 1.00 94.12 314 HIS A C 1
ATOM 2520 O O . HIS A 1 314 ? -21.330 -2.323 28.787 1.00 94.12 314 HIS A O 1
ATOM 2526 N N . THR A 1 315 ? -19.224 -3.060 28.505 1.00 95.12 315 THR A N 1
ATOM 2527 C CA . THR A 1 315 ? -18.655 -2.150 29.501 1.00 95.12 315 THR A CA 1
ATOM 2528 C C . THR A 1 315 ? -18.793 -0.694 29.069 1.00 95.12 315 THR A C 1
ATOM 2530 O O . THR A 1 315 ? -19.283 0.114 29.851 1.00 95.12 315 THR A O 1
ATOM 2533 N N . LEU A 1 316 ? -18.430 -0.345 27.830 1.00 95.06 316 LEU A N 1
ATOM 2534 C CA . LEU A 1 316 ? -18.577 1.026 27.326 1.00 95.06 316 LEU A CA 1
ATOM 2535 C C . LEU A 1 316 ? -20.031 1.507 27.400 1.00 95.06 316 LEU A C 1
ATOM 2537 O O . LEU A 1 316 ? -20.288 2.609 27.886 1.00 95.06 316 LEU A O 1
ATOM 2541 N N . GLN A 1 317 ? -20.977 0.678 26.952 1.00 94.50 317 GLN A N 1
ATOM 2542 C CA . GLN A 1 317 ? -22.394 1.027 26.965 1.00 94.50 317 GLN A CA 1
ATOM 2543 C C . GLN A 1 317 ? -22.919 1.226 28.393 1.00 94.50 317 GLN A C 1
ATOM 2545 O O . GLN A 1 317 ? -23.545 2.247 28.673 1.00 94.50 317 GLN A O 1
ATOM 2550 N N . PHE A 1 318 ? -22.614 0.296 29.304 1.00 95.75 318 PHE A N 1
ATOM 2551 C CA . PHE A 1 318 ? -23.032 0.396 30.700 1.00 95.75 318 PHE A CA 1
ATOM 2552 C C . PHE A 1 318 ? -22.538 1.691 31.348 1.00 95.75 318 PHE A C 1
ATOM 2554 O O . PHE A 1 318 ? -23.319 2.406 31.974 1.00 95.75 318 PHE A O 1
ATOM 2561 N N . MET A 1 319 ? -21.255 2.007 31.164 1.00 94.69 319 MET A N 1
ATOM 2562 C CA . MET A 1 319 ? -20.627 3.170 31.785 1.00 94.69 319 MET A CA 1
ATOM 2563 C C . MET A 1 319 ? -21.225 4.487 31.265 1.00 94.69 319 MET A C 1
ATOM 2565 O O . MET A 1 319 ? -21.469 5.389 32.053 1.00 94.69 319 MET A O 1
ATOM 2569 N N . ILE A 1 320 ? -21.542 4.604 29.969 1.00 94.31 320 ILE A N 1
ATOM 2570 C CA . ILE A 1 320 ? -22.220 5.803 29.432 1.00 94.31 320 ILE A CA 1
ATOM 2571 C C . ILE A 1 320 ? -23.641 5.979 29.995 1.00 94.31 320 ILE A C 1
ATOM 2573 O O . ILE A 1 320 ? -24.138 7.107 30.102 1.00 94.31 320 ILE A O 1
ATOM 2577 N N . GLU A 1 321 ? -24.335 4.873 30.251 1.00 93.06 321 GLU A N 1
ATOM 2578 C CA . GLU A 1 321 ? -25.731 4.878 30.692 1.00 93.06 321 GLU A CA 1
ATOM 2579 C C . GLU A 1 321 ? -25.869 5.111 32.204 1.00 93.06 321 GLU A C 1
ATOM 2581 O O . GLU A 1 321 ? -26.868 5.691 32.626 1.00 93.06 321 GLU A O 1
ATOM 2586 N N . ASN A 1 322 ? -24.887 4.681 33.006 1.00 91.12 322 ASN A N 1
ATOM 2587 C CA . ASN A 1 322 ? -25.036 4.565 34.462 1.00 91.12 322 ASN A CA 1
ATOM 2588 C C . ASN A 1 322 ? -23.993 5.337 35.284 1.00 91.12 322 ASN A C 1
ATOM 2590 O O . ASN A 1 322 ? -24.185 5.480 36.488 1.00 91.12 322 ASN A O 1
ATOM 2594 N N . GLU A 1 323 ? -22.918 5.837 34.673 1.00 88.88 323 GLU A N 1
ATOM 2595 C CA . GLU A 1 323 ? -21.838 6.542 35.375 1.00 88.88 323 GLU A CA 1
ATOM 2596 C C . GLU A 1 323 ? -21.700 7.989 34.882 1.00 88.88 323 GLU A C 1
ATOM 2598 O O . GLU A 1 323 ? -22.091 8.334 33.761 1.00 88.88 323 GLU A O 1
ATOM 2603 N N . ASP A 1 324 ? -21.113 8.847 35.719 1.00 89.19 324 ASP A N 1
ATOM 2604 C CA . ASP A 1 324 ? -20.808 10.232 35.352 1.00 89.19 324 ASP A CA 1
ATOM 2605 C C . ASP A 1 324 ? -19.530 10.289 34.501 1.00 89.19 324 ASP A C 1
ATOM 2607 O O . ASP A 1 324 ? -18.408 10.434 34.990 1.00 89.19 324 ASP A O 1
ATOM 2611 N N . VAL A 1 325 ? -19.703 10.095 33.195 1.00 91.69 325 VAL A N 1
ATOM 2612 C CA . VAL A 1 325 ? -18.623 10.167 32.207 1.00 91.69 325 VAL A CA 1
ATOM 2613 C C . VAL A 1 325 ? -18.517 11.589 31.671 1.00 91.69 325 VAL A C 1
ATOM 2615 O O . VAL A 1 325 ? -19.501 12.147 31.187 1.00 91.69 325 VAL A O 1
ATOM 2618 N N . GLN A 1 326 ? -17.299 12.144 31.657 1.00 93.00 326 GLN A N 1
ATOM 2619 C CA . GLN A 1 326 ? -17.013 13.450 31.056 1.00 93.00 326 GLN A CA 1
ATOM 2620 C C . GLN A 1 326 ? -17.662 13.575 29.666 1.00 93.00 326 GLN A C 1
ATOM 2622 O O . GLN A 1 326 ? -17.388 12.766 28.779 1.00 93.00 326 GLN A O 1
ATOM 2627 N N . GLU A 1 327 ? -18.446 14.634 29.444 1.00 93.00 327 GLU A N 1
ATOM 2628 C CA . GLU A 1 327 ? -19.284 14.808 28.245 1.00 93.00 327 GLU A CA 1
ATOM 2629 C C . GLU A 1 327 ? -18.521 14.638 26.919 1.00 93.00 327 GLU A C 1
ATOM 2631 O O . GLU A 1 327 ? -18.993 13.993 25.984 1.00 93.00 327 GLU A O 1
ATOM 2636 N N . MET A 1 328 ? -17.286 15.146 26.843 1.00 92.06 328 MET A N 1
ATOM 2637 C CA . MET A 1 328 ? -16.444 14.980 25.654 1.00 92.06 328 MET A CA 1
ATOM 2638 C C . MET A 1 328 ? -16.088 13.509 25.390 1.00 92.06 328 MET A C 1
ATOM 2640 O O . MET A 1 328 ? -16.114 13.064 24.243 1.00 92.06 328 MET A O 1
ATOM 2644 N N . LEU A 1 329 ? -15.753 12.745 26.433 1.00 93.12 329 LEU A N 1
ATOM 2645 C CA . LEU A 1 329 ? -15.468 11.317 26.315 1.00 93.12 329 LEU A CA 1
ATOM 2646 C C . LEU A 1 329 ? -16.752 10.532 26.020 1.00 93.12 329 LEU A C 1
ATOM 2648 O O . LEU A 1 329 ? -16.740 9.659 25.155 1.00 93.12 329 LEU A O 1
ATOM 2652 N N . ARG A 1 330 ? -17.867 10.891 26.666 1.00 94.56 330 ARG A N 1
ATOM 2653 C CA . ARG A 1 330 ? -19.192 10.314 26.416 1.00 94.56 330 ARG A CA 1
ATOM 2654 C C . ARG A 1 330 ? -19.580 10.419 24.942 1.00 94.56 330 ARG A C 1
ATOM 2656 O O . ARG A 1 330 ? -19.921 9.409 24.330 1.00 94.56 330 ARG A O 1
ATOM 2663 N N . SER A 1 331 ? -19.464 11.615 24.365 1.00 94.06 331 SER A N 1
ATOM 2664 C CA . SER A 1 331 ? -19.737 11.871 22.948 1.00 94.06 331 SER A CA 1
ATOM 2665 C C . SER A 1 331 ? -18.867 11.000 22.033 1.00 94.06 331 SER A C 1
ATOM 2667 O O . SER A 1 331 ? -19.386 10.322 21.145 1.00 94.06 331 SER A O 1
ATOM 2669 N N . LYS A 1 332 ? -17.558 10.901 22.319 1.00 95.00 332 LYS A N 1
ATOM 2670 C CA . LYS A 1 332 ? -16.640 10.040 21.555 1.00 95.00 332 LYS A CA 1
ATOM 2671 C C . LYS A 1 332 ? -17.014 8.560 21.617 1.00 95.00 332 LYS A C 1
ATOM 2673 O O . LYS A 1 332 ? -16.960 7.878 20.595 1.00 95.00 332 LYS A O 1
ATOM 2678 N N . ILE A 1 333 ? -17.382 8.050 22.793 1.00 95.56 333 ILE A N 1
ATOM 2679 C CA . ILE A 1 333 ? -17.777 6.644 22.938 1.00 95.56 333 ILE A CA 1
ATOM 2680 C C . ILE A 1 333 ? -19.105 6.388 22.206 1.00 95.56 333 ILE A C 1
ATOM 2682 O O . ILE A 1 333 ? -19.222 5.386 21.504 1.00 95.56 333 ILE A O 1
ATOM 2686 N N . LEU A 1 334 ? -20.085 7.294 22.294 1.00 95.12 334 LEU A N 1
ATOM 2687 C CA . LEU A 1 334 ? -21.348 7.173 21.553 1.00 95.12 334 LEU A CA 1
ATOM 2688 C C . LEU A 1 334 ? -21.128 7.154 20.034 1.00 95.12 334 LEU A C 1
ATOM 2690 O O . LEU A 1 334 ? -21.709 6.321 19.334 1.00 95.12 334 LEU A O 1
ATOM 2694 N N . GLU A 1 335 ? -20.263 8.027 19.519 1.00 95.25 335 GLU A N 1
ATOM 2695 C CA . GLU A 1 335 ? -19.925 8.057 18.096 1.00 95.25 335 GLU A CA 1
ATOM 2696 C C . GLU A 1 335 ? -19.155 6.799 17.659 1.00 95.25 335 GLU A C 1
ATOM 2698 O O . GLU A 1 335 ? -19.432 6.240 16.592 1.00 95.25 335 GLU A O 1
ATOM 2703 N N . PHE A 1 336 ? -18.255 6.287 18.506 1.00 95.62 336 PHE A N 1
ATOM 2704 C CA . PHE A 1 336 ? -17.599 5.000 18.279 1.00 95.62 336 PHE A CA 1
ATOM 2705 C C . PHE A 1 336 ? -18.613 3.854 18.194 1.00 95.62 336 PHE A C 1
ATOM 2707 O O . PHE A 1 336 ? -18.592 3.101 17.222 1.00 95.62 336 PHE A O 1
ATOM 2714 N N . LEU A 1 337 ? -19.532 3.740 19.160 1.00 93.94 337 LEU A N 1
ATOM 2715 C CA . LEU A 1 337 ? -20.566 2.698 19.179 1.00 93.94 337 LEU A CA 1
ATOM 2716 C C . LEU A 1 337 ? -21.487 2.789 17.951 1.00 93.94 337 LEU A C 1
ATOM 2718 O O . LEU A 1 337 ? -21.866 1.765 17.378 1.00 93.94 337 LEU A O 1
ATOM 2722 N N . TYR A 1 338 ? -21.798 4.004 17.488 1.00 93.94 338 TYR A N 1
ATOM 2723 C CA . TYR A 1 338 ? -22.523 4.219 16.236 1.00 93.94 338 TYR A CA 1
ATOM 2724 C C . TYR A 1 338 ? -21.757 3.672 15.020 1.00 93.94 338 TYR A C 1
ATOM 2726 O O . TYR A 1 338 ? -22.320 2.907 14.228 1.00 93.94 338 TYR A O 1
ATOM 2734 N N . CYS A 1 339 ? -20.473 4.021 14.879 1.00 94.19 339 CYS A N 1
ATOM 2735 C CA . CYS A 1 339 ? -19.626 3.528 13.790 1.00 94.19 339 CYS A CA 1
ATOM 2736 C C . CYS A 1 339 ? -19.484 2.003 13.847 1.00 94.19 339 CYS A C 1
ATOM 2738 O O . CYS A 1 339 ? -19.667 1.312 12.847 1.00 94.19 339 CYS A O 1
ATOM 2740 N N . TYR A 1 340 ? -19.223 1.470 15.036 1.00 92.69 340 TYR A N 1
ATOM 2741 C CA . TYR A 1 340 ? -19.087 0.045 15.289 1.00 92.69 340 TYR A CA 1
ATOM 2742 C C . TYR A 1 340 ? -20.345 -0.732 14.869 1.00 92.69 340 TYR A C 1
ATOM 2744 O O . TYR A 1 340 ? -20.247 -1.729 14.151 1.00 92.69 340 TYR A O 1
ATOM 2752 N N . LYS A 1 341 ? -21.539 -0.231 15.213 1.00 93.00 341 LYS A N 1
ATOM 2753 C CA . LYS A 1 341 ? -22.817 -0.836 14.810 1.00 93.00 341 LYS A CA 1
ATOM 2754 C C . LYS A 1 341 ? -23.017 -0.841 13.293 1.00 93.00 341 LYS A C 1
ATOM 2756 O O . LYS A 1 341 ? -23.513 -1.828 12.751 1.00 93.00 341 LYS A O 1
ATOM 2761 N N . LYS A 1 342 ? -22.614 0.220 12.583 1.00 94.94 342 LYS A N 1
ATOM 2762 C CA . LYS A 1 342 ? -22.659 0.258 11.106 1.00 94.94 342 LYS A CA 1
ATOM 2763 C C . LYS A 1 342 ? -21.777 -0.812 10.454 1.00 94.94 342 LYS A C 1
ATOM 2765 O O . LYS A 1 342 ? -22.082 -1.276 9.359 1.00 94.94 342 LYS A O 1
ATOM 2770 N N . LEU A 1 343 ? -20.715 -1.231 11.136 1.00 94.81 343 LEU A N 1
ATOM 2771 C CA . LEU A 1 343 ? -19.742 -2.210 10.646 1.00 94.81 343 LEU A CA 1
ATOM 2772 C C . LEU A 1 343 ? -20.079 -3.657 11.050 1.00 94.81 343 LEU A C 1
ATOM 2774 O O . LEU A 1 343 ? -19.359 -4.590 10.686 1.00 94.81 343 LEU A O 1
ATOM 2778 N N . GLU A 1 344 ? -21.195 -3.873 11.752 1.00 91.44 344 GLU A N 1
ATOM 2779 C CA . GLU A 1 344 ? -21.606 -5.179 12.275 1.00 91.44 344 GLU A CA 1
ATOM 2780 C C . GLU A 1 344 ? -21.755 -6.242 11.175 1.00 91.44 344 GLU A C 1
ATOM 2782 O O . GLU A 1 344 ? -21.313 -7.382 11.336 1.00 91.44 344 GLU A O 1
ATOM 2787 N N . ARG A 1 345 ? -22.284 -5.861 10.004 1.00 92.69 345 ARG A N 1
ATOM 2788 C CA . ARG A 1 345 ? -22.387 -6.765 8.847 1.00 92.69 345 ARG A CA 1
ATOM 2789 C C . ARG A 1 345 ? -21.019 -7.316 8.432 1.00 92.69 345 ARG A C 1
ATOM 2791 O O . ARG A 1 345 ? -20.894 -8.520 8.207 1.00 92.69 345 ARG A O 1
ATOM 2798 N N . ILE A 1 346 ? -19.991 -6.467 8.364 1.00 94.19 346 ILE A N 1
ATOM 2799 C CA . ILE A 1 346 ? -18.632 -6.878 7.980 1.00 94.19 346 ILE A CA 1
ATOM 2800 C C . ILE A 1 346 ? -18.023 -7.798 9.037 1.00 94.19 346 ILE A C 1
ATOM 2802 O O . ILE A 1 346 ? -17.426 -8.814 8.685 1.00 94.19 346 ILE A O 1
ATOM 2806 N N . LYS A 1 347 ? -18.237 -7.516 10.327 1.00 90.19 347 LYS A N 1
ATOM 2807 C CA . LYS A 1 347 ? -17.779 -8.387 11.424 1.00 90.19 347 LYS A CA 1
ATOM 2808 C C . LYS A 1 347 ? -18.368 -9.796 11.317 1.00 90.19 347 LYS A C 1
ATOM 2810 O O . LYS A 1 347 ? -17.650 -10.791 11.425 1.00 90.19 347 LYS A O 1
ATOM 2815 N N . GLN A 1 348 ? -19.668 -9.896 11.037 1.00 92.00 348 GLN A N 1
ATOM 2816 C CA . GLN A 1 348 ? -20.337 -11.185 10.847 1.00 92.00 348 GLN A CA 1
ATOM 2817 C C . GLN A 1 348 ? -19.821 -11.933 9.615 1.00 92.00 348 GLN A C 1
ATOM 2819 O O . GLN A 1 348 ? -19.700 -13.161 9.640 1.00 92.00 348 GLN A O 1
ATOM 2824 N N . LEU A 1 349 ? -19.515 -11.211 8.534 1.00 94.50 349 LEU A N 1
ATOM 2825 C CA . LEU A 1 349 ? -18.928 -11.796 7.332 1.00 94.50 349 LEU A CA 1
ATOM 2826 C C . LEU A 1 349 ? -17.491 -12.267 7.562 1.00 94.50 349 LEU A C 1
ATOM 2828 O O . LEU A 1 349 ? -17.169 -13.371 7.129 1.00 94.50 349 LEU A O 1
ATOM 2832 N N . ARG A 1 350 ? -16.667 -11.510 8.302 1.00 93.75 350 ARG A N 1
ATOM 2833 C CA . ARG A 1 350 ? -15.304 -11.905 8.699 1.00 93.75 350 ARG A CA 1
ATOM 2834 C C . ARG A 1 350 ? -15.297 -13.262 9.390 1.00 93.75 350 ARG A C 1
ATOM 2836 O O . ARG A 1 350 ? -14.504 -14.118 9.028 1.00 93.75 350 ARG A O 1
ATOM 2843 N N . ASN A 1 351 ? -16.214 -13.497 10.329 1.00 92.00 351 ASN A N 1
ATOM 2844 C CA . ASN A 1 351 ? -16.294 -14.781 11.039 1.00 92.00 351 ASN A CA 1
ATOM 2845 C C . ASN A 1 351 ? -16.625 -15.964 10.114 1.00 92.00 351 ASN A C 1
ATOM 2847 O O . ASN A 1 351 ? -16.259 -17.100 10.407 1.00 92.00 351 ASN A O 1
ATOM 2851 N N . LYS A 1 352 ? -17.297 -15.697 8.989 1.00 95.12 352 LYS A N 1
ATOM 2852 C CA . LYS A 1 352 ? -17.681 -16.692 7.980 1.00 95.12 352 LYS A CA 1
ATOM 2853 C C . LYS A 1 352 ? -16.685 -16.786 6.820 1.00 95.12 352 LYS A C 1
ATOM 2855 O O . LYS A 1 352 ? -16.903 -17.619 5.940 1.00 95.12 352 LYS A O 1
ATOM 2860 N N . SER A 1 353 ? -15.648 -15.949 6.780 1.00 96.12 353 SER A N 1
ATOM 2861 C CA . SER A 1 353 ? -14.664 -15.897 5.695 1.00 96.12 353 SER A CA 1
ATOM 2862 C C . SER A 1 353 ? -13.392 -16.679 6.025 1.00 96.12 353 SER A C 1
ATOM 2864 O O . SER A 1 353 ? -13.223 -17.175 7.143 1.00 96.12 353 SER A O 1
ATOM 2866 N N . ILE A 1 354 ? -12.490 -16.747 5.039 1.00 94.81 354 ILE A N 1
ATOM 2867 C CA . ILE A 1 354 ? -11.199 -17.453 5.120 1.00 94.81 354 ILE A CA 1
ATOM 2868 C C . ILE A 1 354 ? -10.226 -16.866 6.152 1.00 94.81 354 ILE A C 1
ATOM 2870 O O . ILE A 1 354 ? -9.232 -17.501 6.475 1.00 94.81 354 ILE A O 1
ATOM 2874 N N . ILE A 1 355 ? -10.504 -15.671 6.681 1.00 92.94 355 ILE A N 1
ATOM 2875 C CA . ILE A 1 355 ? -9.694 -15.034 7.733 1.00 92.94 355 ILE A CA 1
ATOM 2876 C C . ILE A 1 355 ? -10.030 -15.585 9.126 1.00 92.94 355 ILE A C 1
ATOM 2878 O O . ILE A 1 355 ? -9.263 -15.388 10.066 1.00 92.94 355 ILE A O 1
ATOM 2882 N N . ALA A 1 356 ? -11.178 -16.248 9.285 1.00 90.69 356 ALA A N 1
ATOM 2883 C CA . ALA A 1 356 ? -11.614 -16.803 10.561 1.00 90.69 356 ALA A CA 1
ATOM 2884 C C . ALA A 1 356 ? -11.969 -18.290 10.431 1.00 90.69 356 ALA A C 1
ATOM 2886 O O . ALA A 1 356 ? -11.081 -19.135 10.428 1.00 90.69 356 ALA A O 1
ATOM 2887 N N . HIS A 1 357 ? -13.258 -18.628 10.356 1.00 89.75 357 HIS A N 1
ATOM 2888 C CA . HIS A 1 357 ? -13.730 -20.006 10.517 1.00 89.75 357 HIS A CA 1
ATOM 2889 C C . HIS A 1 357 ? -14.493 -20.548 9.300 1.00 89.75 357 HIS A C 1
ATOM 2891 O O . HIS A 1 357 ? -15.117 -21.603 9.399 1.00 89.75 357 HIS A O 1
ATOM 2897 N N . GLY A 1 358 ? -14.496 -19.847 8.161 1.00 93.62 358 GLY A N 1
ATOM 2898 C CA . GLY A 1 358 ? -15.280 -20.260 6.996 1.00 93.62 358 GLY A CA 1
ATOM 2899 C C . GLY A 1 358 ? -14.632 -19.942 5.653 1.00 93.62 358 GLY A C 1
ATOM 2900 O O . GLY A 1 358 ? -13.437 -19.707 5.559 1.00 93.62 358 GLY A O 1
ATOM 2901 N N . PHE A 1 359 ? -15.441 -19.952 4.593 1.00 95.69 359 PHE A N 1
ATOM 2902 C CA . PHE A 1 359 ? -14.998 -19.743 3.206 1.00 95.69 359 PHE A CA 1
ATOM 2903 C C . PHE A 1 359 ? -15.875 -18.743 2.438 1.00 95.69 359 PHE A C 1
ATOM 2905 O O . PHE A 1 359 ? -15.816 -18.654 1.213 1.00 95.69 359 PHE A O 1
ATOM 2912 N N . LYS A 1 360 ? -16.730 -17.987 3.138 1.00 95.00 360 LYS A N 1
ATOM 2913 C CA . LYS A 1 360 ? -17.607 -16.997 2.510 1.00 95.00 360 LYS A CA 1
ATOM 2914 C C . LYS A 1 360 ? -16.785 -15.816 1.982 1.00 95.00 360 LYS A C 1
ATOM 2916 O O . LYS A 1 360 ? -15.959 -15.260 2.703 1.00 95.00 360 LYS A O 1
ATOM 2921 N N . SER A 1 361 ? -17.049 -15.415 0.739 1.00 94.69 361 SER A N 1
ATOM 2922 C CA . SER A 1 361 ? -16.456 -14.218 0.133 1.00 94.69 361 SER A CA 1
ATOM 2923 C C . SER A 1 361 ? -16.973 -12.933 0.785 1.00 94.69 361 SER A C 1
ATOM 2925 O O . SER A 1 361 ? -18.120 -12.895 1.236 1.00 94.69 361 SER A O 1
ATOM 2927 N N . ILE A 1 362 ? -16.168 -11.874 0.730 1.00 96.44 362 ILE A N 1
ATOM 2928 C CA . ILE A 1 362 ? -16.550 -10.501 1.087 1.00 96.44 362 ILE A CA 1
ATOM 2929 C C . ILE A 1 362 ? -16.352 -9.638 -0.159 1.00 96.44 362 ILE A C 1
ATOM 2931 O O . ILE A 1 362 ? -15.318 -9.759 -0.817 1.00 96.44 362 ILE A O 1
ATOM 2935 N N . ARG A 1 363 ? -17.349 -8.824 -0.508 1.00 95.50 363 ARG A N 1
ATOM 2936 C CA . ARG A 1 363 ? -17.346 -7.971 -1.707 1.00 95.50 363 ARG A CA 1
ATOM 2937 C C . ARG A 1 363 ? -17.496 -6.501 -1.332 1.00 95.50 363 ARG A C 1
ATOM 2939 O O . ARG A 1 363 ? -17.798 -6.186 -0.185 1.00 95.50 363 ARG A O 1
ATOM 2946 N N . TYR A 1 364 ? -17.315 -5.609 -2.302 1.00 96.38 364 TYR A N 1
ATOM 2947 C CA . TYR A 1 364 ? -17.474 -4.169 -2.099 1.00 96.38 364 TYR A CA 1
ATOM 2948 C C . TYR A 1 364 ? -18.861 -3.812 -1.544 1.00 96.38 364 TYR A C 1
ATOM 2950 O O . TYR A 1 364 ? -18.966 -3.037 -0.601 1.00 96.38 364 TYR A O 1
ATOM 2958 N N . GLU A 1 365 ? -19.916 -4.457 -2.048 1.00 95.62 365 GLU A N 1
ATOM 2959 C CA . GLU A 1 365 ? -21.316 -4.186 -1.682 1.00 95.62 365 GLU A CA 1
ATOM 2960 C C . GLU A 1 365 ? -21.683 -4.665 -0.265 1.00 95.62 365 GLU A C 1
ATOM 2962 O O . GLU A 1 365 ? -22.811 -4.482 0.204 1.00 95.62 365 GLU A O 1
ATOM 2967 N N . ASP A 1 366 ? -20.760 -5.348 0.417 1.00 95.69 366 ASP A N 1
ATOM 2968 C CA . ASP A 1 366 ? -20.925 -5.699 1.822 1.00 95.69 366 ASP A CA 1
ATOM 2969 C C . ASP A 1 366 ? -20.574 -4.538 2.761 1.00 95.69 366 ASP A C 1
ATOM 2971 O O . ASP A 1 366 ? -21.014 -4.550 3.917 1.00 95.69 366 ASP A O 1
ATOM 2975 N N . PHE A 1 367 ? -19.803 -3.556 2.282 1.00 96.56 367 PHE A N 1
ATOM 2976 C CA . PHE A 1 367 ? -19.406 -2.375 3.043 1.00 96.56 367 PHE A CA 1
ATOM 2977 C C . PHE A 1 367 ? -20.472 -1.274 2.941 1.00 96.56 367 PHE A C 1
ATOM 2979 O O . PHE A 1 367 ? -21.169 -1.188 1.933 1.00 96.56 367 PHE A O 1
ATOM 2986 N N . PRO A 1 368 ? -20.616 -0.423 3.973 1.00 95.31 368 PRO A N 1
ATOM 2987 C CA . PRO A 1 368 ? -21.442 0.777 3.878 1.00 95.31 368 PRO A CA 1
ATOM 2988 C C . PRO A 1 368 ? -20.947 1.718 2.772 1.00 95.31 368 PRO A C 1
ATOM 2990 O O . PRO A 1 368 ? -19.739 1.864 2.591 1.00 95.31 368 PRO A O 1
ATOM 2993 N N . ASP A 1 369 ? -21.861 2.425 2.105 1.00 94.81 369 ASP A N 1
ATOM 2994 C CA . ASP A 1 369 ? -21.502 3.422 1.082 1.00 94.81 369 ASP A CA 1
ATOM 2995 C C . ASP A 1 369 ? -20.580 4.521 1.646 1.00 94.81 369 ASP A C 1
ATOM 2997 O O . ASP A 1 369 ? -19.695 5.024 0.958 1.00 94.81 369 ASP A O 1
ATOM 3001 N N . ASP A 1 370 ? -20.739 4.850 2.934 1.00 95.31 370 ASP A N 1
ATOM 3002 C CA . ASP A 1 370 ? -19.931 5.823 3.672 1.00 95.31 370 ASP A CA 1
ATOM 3003 C C . ASP A 1 370 ? -18.701 5.206 4.369 1.00 95.31 370 ASP A C 1
ATOM 3005 O O . ASP A 1 370 ? -18.154 5.801 5.296 1.00 95.31 370 ASP A O 1
ATOM 3009 N N . PHE A 1 371 ? -18.234 4.018 3.956 1.00 96.38 371 PHE A N 1
ATOM 3010 C CA . PHE A 1 371 ? -17.153 3.291 4.642 1.00 96.38 371 PHE A CA 1
ATOM 3011 C C . PHE A 1 371 ? -15.872 4.114 4.837 1.00 96.38 371 PHE A C 1
ATOM 3013 O O . PHE A 1 371 ? -15.296 4.105 5.924 1.00 96.38 371 PHE A O 1
ATOM 3020 N N . ILE A 1 372 ? -15.438 4.851 3.812 1.00 94.50 372 ILE A N 1
ATOM 3021 C CA . ILE A 1 372 ? -14.230 5.689 3.889 1.00 94.50 372 ILE A CA 1
ATOM 3022 C C . ILE A 1 372 ? -14.408 6.792 4.941 1.00 94.50 372 ILE A C 1
ATOM 3024 O O . ILE A 1 372 ? -13.515 7.026 5.757 1.00 94.50 372 ILE A O 1
ATOM 3028 N N . ASP A 1 373 ? -15.577 7.432 4.966 1.00 94.50 373 ASP A N 1
ATOM 3029 C CA . ASP A 1 373 ? -15.890 8.472 5.945 1.00 94.50 373 ASP A CA 1
ATOM 3030 C C . ASP A 1 373 ? -15.997 7.895 7.360 1.00 94.50 373 ASP A C 1
ATOM 3032 O O . ASP A 1 373 ? -15.564 8.537 8.316 1.00 94.50 373 ASP A O 1
ATOM 3036 N N . LEU A 1 374 ? -16.500 6.664 7.512 1.00 95.31 374 LEU A N 1
ATOM 3037 C CA . LEU A 1 374 ? -16.480 5.955 8.794 1.00 95.31 374 LEU A CA 1
ATOM 3038 C C . LEU A 1 374 ? -15.051 5.708 9.283 1.00 95.31 374 LEU A C 1
ATOM 3040 O O . LEU A 1 374 ? -14.786 5.904 10.467 1.00 95.31 374 LEU A O 1
ATOM 3044 N N . MET A 1 375 ? -14.117 5.321 8.407 1.00 95.81 375 MET A N 1
ATOM 3045 C CA . MET A 1 375 ? -12.714 5.129 8.802 1.00 95.81 375 MET A CA 1
ATOM 3046 C C . MET A 1 375 ? -12.070 6.446 9.244 1.00 95.81 375 MET A C 1
ATOM 3048 O O . MET A 1 375 ? -11.387 6.482 10.267 1.00 95.81 375 MET A O 1
ATOM 3052 N N . LYS A 1 376 ? -12.344 7.547 8.531 1.00 94.00 376 LYS A N 1
ATOM 3053 C CA . LYS A 1 376 ? -11.882 8.890 8.918 1.00 94.00 376 LYS A CA 1
ATOM 3054 C C . LYS A 1 376 ? -12.472 9.341 10.255 1.00 94.00 376 LYS A C 1
ATOM 3056 O O . LYS A 1 376 ? -11.744 9.872 11.088 1.00 94.00 376 LYS A O 1
ATOM 3061 N N . LYS A 1 377 ? -13.761 9.078 10.500 1.00 93.50 377 LYS A N 1
ATOM 3062 C CA . LYS A 1 377 ? -14.404 9.347 11.797 1.00 93.50 377 LYS A CA 1
ATOM 3063 C C . LYS A 1 377 ? -13.763 8.537 12.919 1.00 93.50 377 LYS A C 1
ATOM 3065 O O . LYS A 1 377 ? -13.404 9.110 13.941 1.00 93.50 377 LYS A O 1
ATOM 3070 N N . LEU A 1 378 ? -13.551 7.233 12.719 1.00 94.44 378 LEU A N 1
ATOM 3071 C CA . LEU A 1 378 ? -12.863 6.385 13.699 1.00 94.44 378 LEU A CA 1
ATOM 3072 C C . LEU A 1 378 ? -11.462 6.911 14.030 1.00 94.44 378 LEU A C 1
ATOM 3074 O O . LEU A 1 378 ? -11.105 6.955 15.204 1.00 94.44 378 LEU A O 1
ATOM 3078 N N . ALA A 1 379 ? -10.702 7.347 13.024 1.00 93.88 379 ALA A N 1
ATOM 3079 C CA . ALA A 1 379 ? -9.387 7.955 13.214 1.00 93.88 379 ALA A CA 1
ATOM 3080 C C . ALA A 1 379 ? -9.467 9.236 14.071 1.00 93.88 379 ALA A C 1
ATOM 3082 O O . ALA A 1 379 ? -8.773 9.353 15.085 1.00 93.88 379 ALA A O 1
ATOM 3083 N N . ALA A 1 380 ? -10.388 10.145 13.739 1.00 93.19 380 ALA A N 1
ATOM 3084 C CA . ALA A 1 380 ? -10.573 11.410 14.450 1.00 93.19 380 ALA A CA 1
ATOM 3085 C C . ALA A 1 380 ? -10.961 11.220 15.931 1.00 93.19 380 ALA A C 1
ATOM 3087 O O . ALA A 1 380 ? -10.485 11.951 16.804 1.00 93.19 380 ALA A O 1
ATOM 3088 N N . LEU A 1 381 ? -11.767 10.199 16.257 1.00 91.75 381 LEU A N 1
ATOM 3089 C CA . LEU A 1 381 ? -12.177 9.904 17.641 1.00 91.75 381 LEU A CA 1
ATOM 3090 C C . LEU A 1 381 ? -10.984 9.661 18.576 1.00 91.75 381 LEU A C 1
ATOM 3092 O O . LEU A 1 381 ? -11.000 10.061 19.750 1.00 91.75 381 LEU A O 1
ATOM 3096 N N . ILE A 1 382 ? -9.930 9.044 18.046 1.00 89.25 382 ILE A N 1
ATOM 3097 C CA . ILE A 1 382 ? -8.698 8.729 18.774 1.00 89.25 382 ILE A CA 1
ATOM 3098 C C . ILE A 1 382 ? -7.554 9.710 18.487 1.00 89.25 382 ILE A C 1
ATOM 3100 O O . ILE A 1 382 ? -6.456 9.501 18.994 1.00 89.25 382 ILE A O 1
ATOM 3104 N N . GLY A 1 383 ? -7.826 10.813 17.782 1.00 90.12 383 GLY A N 1
ATOM 3105 C CA . GLY A 1 383 ? -6.857 11.882 17.523 1.00 90.12 383 GLY A CA 1
ATOM 3106 C C . GLY A 1 383 ? -5.848 11.552 16.424 1.00 90.12 383 GLY A C 1
ATOM 3107 O O . GLY A 1 383 ? -4.709 12.006 16.489 1.00 90.12 383 GLY A O 1
ATOM 3108 N N . ILE A 1 384 ? -6.239 10.728 15.451 1.00 91.75 384 ILE A N 1
ATOM 3109 C CA . ILE A 1 384 ? -5.431 10.416 14.274 1.00 91.75 384 ILE A CA 1
ATOM 3110 C C . ILE A 1 384 ? -5.983 11.194 13.085 1.00 91.75 384 ILE A C 1
ATOM 3112 O O . ILE A 1 384 ? -7.090 10.923 12.624 1.00 91.75 384 ILE A O 1
ATOM 3116 N N . ASP A 1 385 ? -5.151 12.072 12.538 1.00 87.38 385 ASP A N 1
ATOM 3117 C CA . ASP A 1 385 ? -5.435 12.814 11.314 1.00 87.38 385 ASP A CA 1
ATOM 3118 C C . ASP A 1 385 ? -4.445 12.423 10.207 1.00 87.38 385 ASP A C 1
ATOM 3120 O O . ASP A 1 385 ? -3.332 11.961 10.474 1.00 87.38 385 ASP A O 1
ATOM 3124 N N . ASN A 1 386 ? -4.850 12.613 8.947 1.00 84.31 386 ASN A N 1
ATOM 3125 C CA . ASN A 1 386 ? -3.987 12.523 7.759 1.00 84.31 386 ASN A CA 1
ATOM 3126 C C . ASN A 1 386 ? -3.101 11.259 7.687 1.00 84.31 386 ASN A C 1
ATOM 3128 O O . ASN A 1 386 ? -1.925 11.314 7.324 1.00 84.31 386 ASN A O 1
ATOM 3132 N N . PHE A 1 387 ? -3.660 10.092 8.016 1.00 89.38 387 PHE A N 1
ATOM 3133 C CA . PHE A 1 387 ? -2.921 8.824 8.019 1.00 89.38 387 PHE A CA 1
ATOM 3134 C C . PHE A 1 387 ? -2.502 8.341 6.612 1.00 89.38 387 PHE A C 1
ATOM 3136 O O . PHE A 1 387 ? -1.623 7.493 6.507 1.00 89.38 387 PHE A O 1
ATOM 3143 N N . GLU A 1 388 ? -3.077 8.896 5.536 1.00 87.88 388 GLU A N 1
ATOM 3144 C CA . GLU A 1 388 ? -2.687 8.623 4.139 1.00 87.88 388 GLU A CA 1
ATOM 3145 C C . GLU A 1 388 ? -1.570 9.556 3.617 1.00 87.88 388 GLU A C 1
ATOM 3147 O O . GLU A 1 388 ? -1.000 9.285 2.559 1.00 87.88 388 GLU A O 1
ATOM 3152 N N . ASN A 1 389 ? -1.206 10.612 4.362 1.00 89.19 389 ASN A N 1
ATOM 3153 C CA . ASN A 1 389 ? -0.352 11.707 3.879 1.00 89.19 389 ASN A CA 1
ATOM 3154 C C . ASN A 1 389 ? 0.969 11.256 3.218 1.00 89.19 389 ASN A C 1
ATOM 3156 O O . ASN A 1 389 ? 1.255 11.713 2.113 1.00 89.19 389 ASN A O 1
ATOM 3160 N N . PRO A 1 390 ? 1.765 10.331 3.789 1.00 86.94 390 PRO A N 1
ATOM 3161 C CA . PRO A 1 390 ? 3.028 9.936 3.160 1.00 86.94 390 PRO A CA 1
ATOM 3162 C C . PRO A 1 390 ? 2.842 9.275 1.788 1.00 86.94 390 PRO A C 1
ATOM 3164 O O . PRO A 1 390 ? 3.639 9.497 0.876 1.00 86.94 390 PRO A O 1
ATOM 3167 N N . ALA A 1 391 ? 1.772 8.490 1.620 1.00 91.69 391 ALA A N 1
ATOM 3168 C CA . ALA A 1 391 ? 1.440 7.879 0.338 1.00 91.69 391 ALA A CA 1
ATOM 3169 C C . ALA A 1 391 ? 0.943 8.925 -0.665 1.00 91.69 391 ALA A C 1
ATOM 3171 O O . ALA A 1 391 ? 1.371 8.909 -1.816 1.00 91.69 391 ALA A O 1
ATOM 3172 N N . GLU A 1 392 ? 0.099 9.864 -0.236 1.00 93.44 392 GLU A N 1
ATOM 3173 C CA . GLU A 1 392 ? -0.381 10.958 -1.089 1.00 93.44 392 GLU A CA 1
ATOM 3174 C C . GLU A 1 392 ? 0.770 11.859 -1.560 1.00 93.44 392 GLU A C 1
ATOM 3176 O O . GLU A 1 392 ? 0.866 12.169 -2.749 1.00 93.44 392 GLU A O 1
ATOM 3181 N N . MET A 1 393 ? 1.701 12.206 -0.663 1.00 94.56 393 MET A N 1
ATOM 3182 C CA . MET A 1 393 ? 2.912 12.960 -0.997 1.00 94.56 393 MET A CA 1
ATOM 3183 C C . MET A 1 393 ? 3.778 12.218 -2.021 1.00 94.56 393 MET A C 1
ATOM 3185 O O . MET A 1 393 ? 4.230 12.823 -2.997 1.00 94.56 393 MET A O 1
ATOM 3189 N N . LEU A 1 394 ? 3.996 10.912 -1.821 1.00 95.62 394 LEU A N 1
ATOM 3190 C CA . LEU A 1 394 ? 4.744 10.079 -2.760 1.00 95.62 394 LEU A CA 1
ATOM 3191 C C . LEU A 1 394 ? 4.073 10.055 -4.136 1.00 95.62 394 LEU A C 1
ATOM 3193 O O . LEU A 1 394 ? 4.734 10.311 -5.139 1.00 95.62 394 LEU A O 1
ATOM 3197 N N . LEU A 1 395 ? 2.770 9.782 -4.191 1.00 95.06 395 LEU A N 1
ATOM 3198 C CA . LEU A 1 395 ? 2.018 9.691 -5.443 1.00 95.06 395 LEU A CA 1
ATOM 3199 C C . LEU A 1 395 ? 1.988 11.032 -6.192 1.00 95.06 395 LEU A C 1
ATOM 3201 O O . LEU A 1 395 ? 2.204 11.051 -7.403 1.00 95.06 395 LEU A O 1
ATOM 3205 N N . SER A 1 396 ? 1.814 12.155 -5.485 1.00 95.19 396 SER A N 1
ATOM 3206 C CA . SER A 1 396 ? 1.929 13.497 -6.078 1.00 95.19 396 SER A CA 1
ATOM 3207 C C . SER A 1 396 ? 3.309 13.705 -6.696 1.00 95.19 396 SER A C 1
ATOM 3209 O O . SER A 1 396 ? 3.425 14.092 -7.857 1.00 95.19 396 SER A O 1
ATOM 3211 N N . LYS A 1 397 ? 4.374 13.375 -5.954 1.00 95.25 397 LYS A N 1
ATOM 3212 C CA . LYS A 1 397 ? 5.747 13.539 -6.442 1.00 95.25 397 LYS A CA 1
ATOM 3213 C C . LYS A 1 397 ? 6.098 12.606 -7.592 1.00 95.25 397 LYS A C 1
ATOM 3215 O O . LYS A 1 397 ? 6.863 13.018 -8.460 1.00 95.25 397 LYS A O 1
ATOM 3220 N N . ILE A 1 398 ? 5.545 11.395 -7.631 1.00 95.31 398 ILE A N 1
ATOM 3221 C CA . ILE A 1 398 ? 5.662 10.492 -8.782 1.00 95.31 398 ILE A CA 1
ATOM 3222 C C . ILE A 1 398 ? 5.050 11.157 -10.019 1.00 95.31 398 ILE A C 1
ATOM 3224 O O . ILE A 1 398 ? 5.743 11.275 -11.025 1.00 95.31 398 ILE A O 1
ATOM 3228 N N . ASN A 1 399 ? 3.819 11.667 -9.921 1.00 92.69 399 ASN A N 1
ATOM 3229 C CA . ASN A 1 399 ? 3.114 12.304 -11.041 1.00 92.69 399 ASN A CA 1
ATOM 3230 C C . ASN A 1 399 ? 3.779 13.603 -11.528 1.00 92.69 399 ASN A C 1
ATOM 3232 O O . ASN A 1 399 ? 3.702 13.931 -12.703 1.00 92.69 399 ASN A O 1
ATOM 3236 N N . GLU A 1 400 ? 4.441 14.351 -10.645 1.00 93.12 400 GLU A N 1
ATOM 3237 C CA . GLU A 1 400 ? 5.244 15.523 -11.030 1.00 93.12 400 GLU A CA 1
ATOM 3238 C C . GLU A 1 400 ? 6.572 15.139 -11.708 1.00 93.12 400 GLU A C 1
ATOM 3240 O O . GLU A 1 400 ? 7.197 15.957 -12.385 1.00 93.12 400 GLU A O 1
ATOM 3245 N N . SER A 1 401 ? 7.060 13.922 -11.457 1.00 89.12 401 SER A N 1
ATOM 3246 C CA . SER A 1 401 ? 8.419 13.500 -11.807 1.00 89.12 401 SER A CA 1
ATOM 3247 C C . SER A 1 401 ? 8.523 12.662 -13.071 1.00 89.12 401 SER A C 1
ATOM 3249 O O . SER A 1 401 ? 9.638 12.518 -13.593 1.00 89.12 401 SER A O 1
ATOM 3251 N N . ILE A 1 402 ? 7.394 12.111 -13.507 1.00 87.62 402 ILE A N 1
ATOM 3252 C CA . ILE A 1 402 ? 7.214 11.174 -14.611 1.00 87.62 402 ILE A CA 1
ATOM 3253 C C . ILE A 1 402 ? 6.226 11.769 -15.603 1.00 87.62 402 ILE A C 1
ATOM 3255 O O . ILE A 1 402 ? 6.623 11.861 -16.787 1.00 87.62 402 ILE A O 1
#

Foldseek 3Di:
DDPDDPPPDPVVVQVVVVVVLVVVLVVVQVVCVVVVVVVVHSPPSDDDDDPDDLVDLVSLLVRCCVPVLVVLQVCVVVVQLADEDEQADDDNSNSVSNLVSNCVRNVLRYWYWYADPVRDIDTDCVSVVVSVVVLLVVLLVCLQLVVLVVLLVSLVVNVDCDPPSVLSNLLSVLVVCLLVLNLVVSLVSLVVCQVVCPPVNVLSVVSNVLSVCQVPLVPDPPSLLSVLLSLLLNLVSCVSNQVLLVNLLSVQVSLLSLLQVLCCVFQVDDQDPDPDPQAGVSQVVSCVVPVVSVVQCVVVVHDSSHPDSVNSLSSLVCCLVPHDTDPLSSVLSVLSNVLVVLCVQSNVQNCQPPVHDHNDDDGPVSHDPCNNVSSQSSCVSSPHDDSCVSSVSSSVVSVVGD

Sequence (402 aa):
MTDQPEEVGSKHRSSDTLHFGQIIKILLGQQYKRLGFADKPAEKIEIISISENPTVLSGLLRELQKTLTNKFLQWSKSGHKELALCITGGIPTLNSAVMLLASRVFKSGLKLYRVNDNGLAFPDPVADEFEKQDLRSIIQELAGSWSFKSIAMRIEERALDEEPFNQIRVLCQAMSCRLVFDFAGALEILSENFARAGRFMPVFECLLNELALLNRLDSVENARVLLIRELLFNLMFKFRQHEYVDVAGRLFRLLEECTILLLEKLTGKILPFSEDERGYPAFTAFVESNQPLLDHLSSKKIDYRRLNQYTAEHTLQFMIENEDVQEMLRSKILEFLYCYKKLERIKQLRNKSIIAHGFKSIRYEDFPDDFIDLMKKLAALIGIDNFENPAEMLLSKINESI

pLDDT: mean 87.77, std 11.61, range [36.5, 98.06]